Protein 9HGK (pdb70)

Structure (mmCIF, N/CA/C/O backbone):
data_9HGK
#
_entry.id   9HGK
#
_cell.length_a   74.960
_cell.length_b   74.960
_cell.length_c   183.990
_cell.angle_alpha   90.00
_cell.angle_beta   90.00
_cell.angle_gamma   120.00
#
_symmetry.space_group_name_H-M   'P 31 2 1'
#
loop_
_entity.id
_entity.type
_entity.pdbx_description
1 polymer '2-methylisocitrate lyase'
2 non-polymer '4-(2-HYDROXYETHYL)-1-PIPERAZINE ETHANESULFONIC ACID'
3 non-polymer 1,2-ETHANEDIOL
4 non-polymer DI(HYDROXYETHYL)ETHER
5 non-polymer 'CHLORIDE ION'
6 water water
#
loop_
_atom_site.group_PDB
_atom_site.id
_atom_site.type_symbol
_atom_site.label_atom_id
_atom_site.label_alt_id
_atom_site.label_comp_id
_atom_site.label_asym_id
_atom_site.label_entity_id
_atom_site.label_seq_id
_atom_site.pdbx_PDB_ins_code
_atom_site.Cartn_x
_atom_site.Cartn_y
_atom_site.Cartn_z
_atom_site.occupancy
_atom_site.B_iso_or_equiv
_atom_site.auth_seq_id
_atom_site.auth_comp_id
_atom_site.auth_asym_id
_atom_site.auth_atom_id
_atom_site.pdbx_PDB_model_num
ATOM 1 N N . SER A 1 9 ? 33.763 -18.689 -25.353 1.00 83.35 -13 SER A N 1
ATOM 2 C CA . SER A 1 9 ? 34.524 -17.418 -25.603 1.00 77.93 -13 SER A CA 1
ATOM 3 C C . SER A 1 9 ? 35.160 -17.465 -26.996 1.00 93.92 -13 SER A C 1
ATOM 4 O O . SER A 1 9 ? 35.002 -18.452 -27.723 1.00 67.39 -13 SER A O 1
ATOM 7 N N . GLY A 1 10 ? 35.880 -16.394 -27.360 1.00 59.03 -12 GLY A N 1
ATOM 8 C CA . GLY A 1 10 ? 36.394 -16.262 -28.712 1.00 60.09 -12 GLY A CA 1
ATOM 9 C C . GLY A 1 10 ? 37.908 -16.099 -28.759 1.00 68.45 -12 GLY A C 1
ATOM 10 O O . GLY A 1 10 ? 38.494 -15.414 -27.920 1.00 73.10 -12 GLY A O 1
ATOM 11 N N . VAL A 1 11 ? 38.515 -16.738 -29.766 1.00 73.93 -11 VAL A N 1
ATOM 12 C CA . VAL A 1 11 ? 39.945 -16.671 -30.039 1.00 69.00 -11 VAL A CA 1
ATOM 13 C C . VAL A 1 11 ? 40.119 -16.160 -31.471 1.00 58.11 -11 VAL A C 1
ATOM 14 O O . VAL A 1 11 ? 39.291 -16.465 -32.333 1.00 67.11 -11 VAL A O 1
ATOM 18 N N . ASP A 1 12 ? 41.192 -15.396 -31.727 1.00 58.52 -10 ASP A N 1
ATOM 19 C CA . ASP A 1 12 ? 41.500 -14.969 -33.087 1.00 49.26 -10 ASP A CA 1
ATOM 20 C C . ASP A 1 12 ? 42.132 -16.115 -33.879 1.00 61.83 -10 ASP A C 1
ATOM 21 O O . ASP A 1 12 ? 43.044 -16.785 -33.397 1.00 59.86 -10 ASP A O 1
ATOM 26 N N . LEU A 1 13 ? 41.585 -16.367 -35.077 1.00 53.21 -9 LEU A N 1
ATOM 27 C CA . LEU A 1 13 ? 42.288 -17.095 -36.120 1.00 53.63 -9 LEU A CA 1
ATOM 28 C C . LEU A 1 13 ? 42.768 -16.044 -37.107 1.00 60.80 -9 LEU A C 1
ATOM 29 O O . LEU A 1 13 ? 41.987 -15.580 -37.945 1.00 48.42 -9 LEU A O 1
ATOM 34 N N . GLY A 1 14 ? 44.039 -15.652 -36.966 1.00 53.14 -8 GLY A N 1
ATOM 35 C CA . GLY A 1 14 ? 44.517 -14.471 -37.664 1.00 48.39 -8 GLY A CA 1
ATOM 36 C C . GLY A 1 14 ? 43.872 -13.222 -37.075 1.00 57.47 -8 GLY A C 1
ATOM 37 O O . GLY A 1 14 ? 44.038 -12.944 -35.890 1.00 62.08 -8 GLY A O 1
ATOM 38 N N . THR A 1 15 ? 43.125 -12.492 -37.913 1.00 72.05 -7 THR A N 1
ATOM 39 C CA . THR A 1 15 ? 42.409 -11.304 -37.471 1.00 68.20 -7 THR A CA 1
ATOM 40 C C . THR A 1 15 ? 40.964 -11.646 -37.092 1.00 66.80 -7 THR A C 1
ATOM 41 O O . THR A 1 15 ? 40.248 -10.794 -36.578 1.00 56.00 -7 THR A O 1
ATOM 45 N N . GLU A 1 16 ? 40.520 -12.885 -37.339 1.00 61.52 -6 GLU A N 1
ATOM 46 C CA . GLU A 1 16 ? 39.098 -13.176 -37.221 1.00 44.79 -6 GLU A CA 1
ATOM 47 C C . GLU A 1 16 ? 38.813 -13.776 -35.853 1.00 41.32 -6 GLU A C 1
ATOM 48 O O . GLU A 1 16 ? 39.359 -14.828 -35.557 1.00 44.42 -6 GLU A O 1
ATOM 54 N N . ASN A 1 17 ? 37.952 -13.115 -35.054 1.00 38.08 -5 ASN A N 1
ATOM 55 C CA . ASN A 1 17 ? 37.510 -13.640 -33.768 1.00 41.21 -5 ASN A CA 1
ATOM 56 C C . ASN A 1 17 ? 36.458 -14.728 -33.995 1.00 38.46 -5 ASN A C 1
ATOM 57 O O . ASN A 1 17 ? 35.360 -14.450 -34.490 1.00 40.63 -5 ASN A O 1
ATOM 62 N N . LEU A 1 18 ? 36.794 -15.975 -33.653 1.00 48.26 -4 LEU A N 1
ATOM 63 C CA . LEU A 1 18 ? 35.863 -17.089 -33.809 1.00 43.27 -4 LEU A CA 1
ATOM 64 C C . LEU A 1 18 ? 35.604 -17.740 -32.457 1.00 40.57 -4 LEU A C 1
ATOM 65 O O . LEU A 1 18 ? 36.395 -17.603 -31.518 1.00 37.37 -4 LEU A O 1
ATOM 70 N N . TYR A 1 19 ? 34.514 -18.514 -32.394 1.00 38.45 -3 TYR A N 1
ATOM 71 C CA . TYR A 1 19 ? 34.268 -19.356 -31.234 1.00 41.68 -3 TYR A CA 1
ATOM 72 C C . TYR A 1 19 ? 35.415 -20.340 -31.043 1.00 44.12 -3 TYR A C 1
ATOM 73 O O . TYR A 1 19 ? 35.877 -20.960 -32.006 1.00 45.46 -3 TYR A O 1
ATOM 82 N N . PHE A 1 20 ? 35.826 -20.482 -29.777 1.00 45.77 -2 PHE A N 1
ATOM 83 C CA . PHE A 1 20 ? 36.736 -21.533 -29.352 1.00 62.18 -2 PHE A CA 1
ATOM 84 C C . PHE A 1 20 ? 36.415 -21.883 -27.901 1.00 63.50 -2 PHE A C 1
ATOM 85 O O . PHE A 1 20 ? 36.375 -20.991 -27.058 1.00 51.15 -2 PHE A O 1
ATOM 93 N N . GLN A 1 21 ? 36.180 -23.173 -27.614 1.00 58.31 -1 GLN A N 1
ATOM 94 C CA . GLN A 1 21 ? 35.936 -23.606 -26.242 1.00 75.58 -1 GLN A CA 1
ATOM 95 C C . GLN A 1 21 ? 37.251 -24.067 -25.611 1.00 57.40 -1 GLN A C 1
ATOM 96 O O . GLN A 1 21 ? 37.942 -24.927 -26.164 1.00 57.10 -1 GLN A O 1
ATOM 102 N N . SER A 1 22 ? 37.619 -23.472 -24.475 1.00 81.89 0 SER A N 1
ATOM 103 C CA . SER A 1 22 ? 38.756 -24.008 -23.746 1.00 84.42 0 SER A CA 1
ATOM 104 C C . SER A 1 22 ? 38.433 -25.440 -23.317 1.00 58.62 0 SER A C 1
ATOM 105 O O . SER A 1 22 ? 37.310 -25.753 -22.922 1.00 65.59 0 SER A O 1
ATOM 108 N N . MET A 1 23 ? 39.420 -26.328 -23.459 1.00 74.27 1 MET A N 1
ATOM 109 C CA . MET A 1 23 ? 39.193 -27.724 -23.140 1.00 70.59 1 MET A CA 1
ATOM 110 C C . MET A 1 23 ? 39.887 -28.112 -21.837 1.00 57.47 1 MET A C 1
ATOM 111 O O . MET A 1 23 ? 41.002 -27.692 -21.521 1.00 51.97 1 MET A O 1
ATOM 116 N N . SER A 1 24 ? 39.161 -28.929 -21.087 1.00 53.47 2 SER A N 1
ATOM 117 C CA . SER A 1 24 ? 39.636 -29.561 -19.873 1.00 53.85 2 SER A CA 1
ATOM 118 C C . SER A 1 24 ? 40.587 -30.700 -20.241 1.00 60.54 2 SER A C 1
ATOM 119 O O . SER A 1 24 ? 40.491 -31.262 -21.338 1.00 51.02 2 SER A O 1
ATOM 122 N N . PRO A 1 25 ? 41.517 -31.105 -19.342 1.00 53.28 3 PRO A N 1
ATOM 123 C CA . PRO A 1 25 ? 42.436 -32.195 -19.661 1.00 46.50 3 PRO A CA 1
ATOM 124 C C . PRO A 1 25 ? 41.704 -33.358 -20.327 1.00 39.39 3 PRO A C 1
ATOM 125 O O . PRO A 1 25 ? 42.128 -33.852 -21.363 1.00 43.93 3 PRO A O 1
ATOM 129 N N . GLY A 1 26 ? 40.598 -33.795 -19.732 1.00 37.50 4 GLY A N 1
ATOM 130 C CA . GLY A 1 26 ? 39.887 -34.982 -20.173 1.00 41.01 4 GLY A CA 1
ATOM 131 C C . GLY A 1 26 ? 39.294 -34.795 -21.573 1.00 54.59 4 GLY A C 1
ATOM 132 O O . GLY A 1 26 ? 39.170 -35.752 -22.338 1.00 44.35 4 GLY A O 1
ATOM 133 N N . LYS A 1 27 ? 38.930 -33.549 -21.885 1.00 57.43 5 LYS A N 1
ATOM 134 C CA . LYS A 1 27 ? 38.451 -33.190 -23.209 1.00 64.06 5 LYS A CA 1
ATOM 135 C C . LYS A 1 27 ? 39.607 -33.254 -24.205 1.00 55.99 5 LYS A C 1
ATOM 136 O O . LYS A 1 27 ? 39.478 -33.882 -25.256 1.00 64.01 5 LYS A O 1
ATOM 142 N N . LEU A 1 28 ? 40.736 -32.626 -23.854 1.00 52.74 6 LEU A N 1
ATOM 143 C CA . LEU A 1 28 ? 41.934 -32.654 -24.685 1.00 49.39 6 LEU A CA 1
ATOM 144 C C . LEU A 1 28 ? 42.321 -34.090 -25.023 1.00 57.76 6 LEU A C 1
ATOM 145 O O . LEU A 1 28 ? 42.700 -34.365 -26.158 1.00 66.81 6 LEU A O 1
ATOM 150 N N . PHE A 1 29 ? 42.179 -35.015 -24.063 1.00 48.59 7 PHE A N 1
ATOM 151 C CA . PHE A 1 29 ? 42.453 -36.423 -24.308 1.00 43.25 7 PHE A CA 1
ATOM 152 C C . PHE A 1 29 ? 41.433 -37.018 -25.287 1.00 64.97 7 PHE A C 1
ATOM 153 O O . PHE A 1 29 ? 41.799 -37.757 -26.198 1.00 50.05 7 PHE A O 1
ATOM 161 N N . ARG A 1 30 ? 40.143 -36.727 -25.083 1.00 49.61 8 ARG A N 1
ATOM 162 C CA . ARG A 1 30 ? 39.087 -37.222 -25.960 1.00 57.62 8 ARG A CA 1
ATOM 163 C C . ARG A 1 30 ? 39.297 -36.708 -27.390 1.00 55.33 8 ARG A C 1
ATOM 164 O O . ARG A 1 30 ? 39.077 -37.434 -28.352 1.00 59.43 8 ARG A O 1
ATOM 172 N N . GLN A 1 31 ? 39.737 -35.455 -27.496 1.00 58.07 9 GLN A N 1
ATOM 173 C CA A GLN A 1 31 ? 39.940 -34.777 -28.765 0.50 56.54 9 GLN A CA 1
ATOM 174 C CA B GLN A 1 31 ? 39.931 -34.787 -28.771 0.50 56.57 9 GLN A CA 1
ATOM 175 C C . GLN A 1 31 ? 41.168 -35.361 -29.459 1.00 74.34 9 GLN A C 1
ATOM 176 O O . GLN A 1 31 ? 41.172 -35.575 -30.669 1.00 70.94 9 GLN A O 1
ATOM 187 N N . ALA A 1 32 ? 42.224 -35.607 -28.680 1.00 69.29 10 ALA A N 1
ATOM 188 C CA . ALA A 1 32 ? 43.437 -36.188 -29.228 1.00 59.48 10 ALA A CA 1
ATOM 189 C C . ALA A 1 32 ? 43.099 -37.553 -29.805 1.00 46.02 10 ALA A C 1
ATOM 190 O O . ALA A 1 32 ? 43.546 -37.881 -30.896 1.00 54.70 10 ALA A O 1
ATOM 192 N N . VAL A 1 33 ? 42.296 -38.327 -29.067 1.00 44.38 11 VAL A N 1
ATOM 193 C CA . VAL A 1 33 ? 41.921 -39.664 -29.472 1.00 42.38 11 VAL A CA 1
ATOM 194 C C . VAL A 1 33 ? 41.155 -39.552 -30.795 1.00 67.69 11 VAL A C 1
ATOM 195 O O . VAL A 1 33 ? 41.182 -40.474 -31.601 1.00 72.83 11 VAL A O 1
ATOM 199 N N . ALA A 1 34 ? 40.496 -38.407 -31.029 1.00 52.84 12 ALA A N 1
ATOM 200 C CA . ALA A 1 34 ? 39.619 -38.262 -32.186 1.00 66.22 12 ALA A CA 1
ATOM 201 C C . ALA A 1 34 ? 40.399 -37.849 -33.433 1.00 60.67 12 ALA A C 1
ATOM 202 O O . ALA A 1 34 ? 40.231 -38.438 -34.493 1.00 61.21 12 ALA A O 1
ATOM 204 N N . ASN A 1 35 ? 41.263 -36.848 -33.282 1.00 52.34 13 ASN A N 1
ATOM 205 C CA . ASN A 1 35 ? 41.950 -36.208 -34.391 1.00 62.26 13 ASN A CA 1
ATOM 206 C C . ASN A 1 35 ? 43.219 -36.958 -34.790 1.00 78.88 13 ASN A C 1
ATOM 207 O O . ASN A 1 35 ? 43.803 -36.655 -35.833 1.00 60.06 13 ASN A O 1
ATOM 212 N N . GLU A 1 36 ? 43.638 -37.916 -33.951 1.00 56.63 14 GLU A N 1
ATOM 213 C CA . GLU A 1 36 ? 44.818 -38.715 -34.241 1.00 62.84 14 GLU A CA 1
ATOM 214 C C . GLU A 1 36 ? 44.356 -40.071 -34.751 1.00 57.12 14 GLU A C 1
ATOM 215 O O . GLU A 1 36 ? 43.289 -40.544 -34.367 1.00 62.90 14 GLU A O 1
ATOM 221 N N . HIS A 1 37 ? 45.173 -40.687 -35.615 1.00 48.29 15 HIS A N 1
ATOM 222 C CA . HIS A 1 37 ? 44.765 -41.939 -36.224 1.00 59.26 15 HIS A CA 1
ATOM 223 C C . HIS A 1 37 ? 45.969 -42.871 -36.353 1.00 59.35 15 HIS A C 1
ATOM 224 O O . HIS A 1 37 ? 46.679 -42.822 -37.356 1.00 59.48 15 HIS A O 1
ATOM 231 N N . PRO A 1 38 ? 46.290 -43.708 -35.334 1.00 50.02 16 PRO A N 1
ATOM 232 C CA . PRO A 1 38 ? 45.612 -43.698 -34.034 1.00 45.14 16 PRO A CA 1
ATOM 233 C C . PRO A 1 38 ? 46.383 -42.749 -33.117 1.00 47.44 16 PRO A C 1
ATOM 234 O O . PRO A 1 38 ? 47.371 -42.143 -33.533 1.00 44.87 16 PRO A O 1
ATOM 238 N N . LEU A 1 39 ? 45.904 -42.571 -31.879 1.00 45.21 17 LEU A N 1
ATOM 239 C CA . LEU A 1 39 ? 46.662 -41.763 -30.937 1.00 40.66 17 LEU A CA 1
ATOM 240 C C . LEU A 1 39 ? 47.783 -42.633 -30.375 1.00 37.32 17 LEU A C 1
ATOM 241 O O . LEU A 1 39 ? 47.525 -43.693 -29.793 1.00 39.24 17 LEU A O 1
ATOM 246 N N . GLN A 1 40 ? 49.024 -42.181 -30.570 1.00 38.61 18 GLN A N 1
ATOM 247 C CA . GLN A 1 40 ? 50.155 -42.785 -29.886 1.00 36.81 18 GLN A CA 1
ATOM 248 C C . GLN A 1 40 ? 50.335 -42.105 -28.512 1.00 32.71 18 GLN A C 1
ATOM 249 O O . GLN A 1 40 ? 50.445 -40.889 -28.436 1.00 34.85 18 GLN A O 1
ATOM 255 N N . ILE A 1 41 ? 50.402 -42.926 -27.462 1.00 38.51 19 ILE A N 1
ATOM 256 C CA . ILE A 1 41 ? 50.644 -42.466 -26.095 1.00 34.28 19 ILE A CA 1
ATOM 257 C C . ILE A 1 41 ? 51.969 -43.037 -25.586 1.00 32.03 19 ILE A C 1
ATOM 258 O O . ILE A 1 41 ? 52.111 -44.252 -25.459 1.00 35.38 19 ILE A O 1
ATOM 263 N N . VAL A 1 42 ? 52.912 -42.164 -25.237 1.00 30.79 20 VAL A N 1
ATOM 264 C CA . VAL A 1 42 ? 54.212 -42.623 -24.761 1.00 36.11 20 VAL A CA 1
ATOM 265 C C . VAL A 1 42 ? 54.337 -42.476 -23.244 1.00 35.83 20 VAL A C 1
ATOM 266 O O . 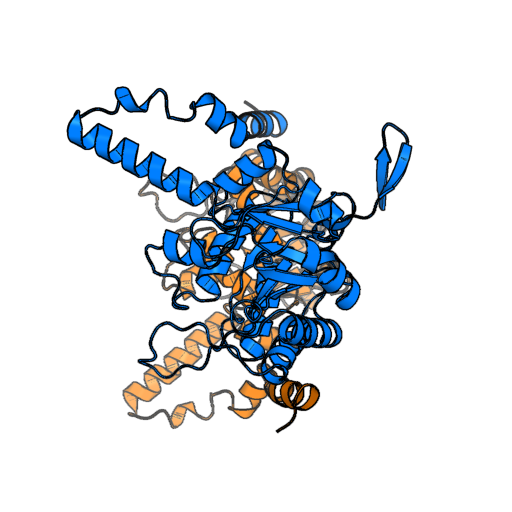VAL A 1 42 ? 53.961 -41.454 -22.662 1.00 33.92 20 VAL A O 1
ATOM 270 N N . GLY A 1 43 ? 54.869 -43.525 -22.627 1.00 30.85 21 GLY A N 1
ATOM 271 C CA . GLY A 1 43 ? 55.277 -43.494 -21.222 1.00 26.34 21 GLY A CA 1
ATOM 272 C C . GLY A 1 43 ? 56.396 -42.496 -21.014 1.00 34.44 21 GLY A C 1
ATOM 273 O O . GLY A 1 43 ? 57.297 -42.381 -21.845 1.00 30.67 21 GLY A O 1
ATOM 274 N N . ALA A 1 44 ? 56.285 -41.740 -19.913 1.00 30.34 22 ALA A N 1
ATOM 275 C CA . ALA A 1 44 ? 57.348 -40.882 -19.426 1.00 29.48 22 ALA A CA 1
ATOM 276 C C . ALA A 1 44 ? 57.400 -41.060 -17.913 1.00 31.21 22 ALA A C 1
ATOM 277 O O . ALA A 1 44 ? 56.365 -41.004 -17.244 1.00 33.91 22 ALA A O 1
ATOM 279 N N . ILE A 1 45 ? 58.590 -41.303 -17.383 1.00 32.27 23 ILE A N 1
ATOM 280 C CA . ILE A 1 45 ? 58.682 -41.627 -15.962 1.00 31.30 23 ILE A CA 1
ATOM 281 C C . ILE A 1 45 ? 58.802 -40.351 -15.137 1.00 32.18 23 ILE A C 1
ATOM 282 O O . ILE A 1 45 ? 58.691 -40.406 -13.911 1.00 32.77 23 ILE A O 1
ATOM 287 N N . ASN A 1 46 ? 58.992 -39.200 -15.787 1.00 28.92 24 ASN A N 1
ATOM 288 C CA . ASN A 1 46 ? 59.238 -37.956 -15.076 1.00 32.58 24 ASN A CA 1
ATOM 289 C C . ASN A 1 46 ? 58.947 -36.769 -16.000 1.00 33.41 24 ASN A C 1
ATOM 290 O O . ASN A 1 46 ? 58.647 -36.939 -17.190 1.00 34.35 24 ASN A O 1
ATOM 295 N N . ALA A 1 47 ? 58.980 -35.561 -15.431 1.00 33.13 25 ALA A N 1
ATOM 296 C CA . ALA A 1 47 ? 58.575 -34.366 -16.158 1.00 34.25 25 ALA A CA 1
ATOM 297 C C . ALA A 1 47 ? 59.502 -34.075 -17.339 1.00 34.46 25 ALA A C 1
ATOM 298 O O . ALA A 1 47 ? 59.042 -33.622 -18.392 1.00 33.21 25 ALA A O 1
ATOM 300 N N . TYR A 1 48 ? 60.803 -34.287 -17.142 1.00 32.59 26 TYR A N 1
ATOM 301 C CA . TYR A 1 48 ? 61.733 -34.040 -18.237 1.00 35.52 26 TYR A CA 1
ATOM 302 C C . TYR A 1 48 ? 61.404 -34.927 -19.436 1.00 41.35 26 TYR A C 1
ATOM 303 O O . TYR A 1 48 ? 61.378 -34.429 -20.564 1.00 37.66 26 TYR A O 1
ATOM 312 N N . CYS A 1 49 ? 61.172 -36.226 -19.188 1.00 31.26 27 CYS A N 1
ATOM 313 C CA . CYS A 1 49 ? 60.769 -37.139 -20.249 1.00 37.30 27 CYS A CA 1
ATOM 314 C C . CYS A 1 49 ? 59.497 -36.656 -20.930 1.00 36.64 27 CYS A C 1
ATOM 315 O O . CYS A 1 49 ? 59.354 -36.826 -22.147 1.00 36.47 27 CYS A O 1
ATOM 318 N N . ALA A 1 50 ? 58.552 -36.102 -20.140 1.00 29.46 28 ALA A N 1
ATOM 319 C CA . ALA A 1 50 ? 57.293 -35.663 -20.720 1.00 30.30 28 ALA A CA 1
ATOM 320 C C . ALA A 1 50 ? 57.569 -34.517 -21.703 1.00 35.21 28 ALA A C 1
ATOM 321 O O . ALA A 1 50 ? 56.949 -34.458 -22.765 1.00 36.46 28 ALA A O 1
ATOM 323 N N . LEU A 1 51 ? 58.537 -33.654 -21.371 1.00 36.32 29 LEU A N 1
ATOM 324 C CA . LEU A 1 51 ? 58.902 -32.524 -22.214 1.00 36.81 29 LEU A CA 1
ATOM 325 C C . LEU A 1 51 ? 59.597 -33.009 -23.494 1.00 41.85 29 LEU A C 1
ATOM 326 O O . LEU A 1 51 ? 59.381 -32.430 -24.556 1.00 43.76 29 LEU A O 1
ATOM 331 N N . LEU A 1 52 ? 60.413 -34.065 -23.397 1.00 41.05 30 LEU A N 1
ATOM 332 C CA . LEU A 1 52 ? 61.039 -34.651 -24.580 1.00 38.48 30 LEU A CA 1
ATOM 333 C C . LEU A 1 52 ? 59.957 -35.177 -25.521 1.00 43.02 30 LEU A C 1
ATOM 334 O O . LEU A 1 52 ? 60.006 -34.936 -26.729 1.00 45.24 30 LEU A O 1
ATOM 339 N N . ALA A 1 53 ? 58.971 -35.888 -24.951 1.00 34.72 31 ALA A N 1
ATOM 340 C CA . ALA A 1 53 ? 57.879 -36.462 -25.716 1.00 35.53 31 ALA A CA 1
ATOM 341 C C . ALA A 1 53 ? 57.103 -35.353 -26.414 1.00 47.12 31 ALA A C 1
ATOM 342 O O . ALA A 1 53 ? 56.771 -35.466 -27.594 1.00 44.70 31 ALA A O 1
ATOM 344 N N . GLU A 1 54 ? 56.828 -34.280 -25.663 1.00 45.01 32 GLU A N 1
ATOM 345 C CA . GLU A 1 54 ? 56.167 -33.111 -26.214 1.00 35.38 32 GLU A CA 1
ATOM 346 C C . GLU A 1 54 ? 56.991 -32.554 -27.384 1.00 36.91 32 GLU A C 1
ATOM 347 O O . GLU A 1 54 ? 56.434 -32.196 -28.420 1.00 40.22 32 GLU A O 1
ATOM 353 N N . ASN A 1 55 ? 58.309 -32.486 -27.204 1.00 46.19 33 ASN A N 1
ATOM 354 C CA . ASN A 1 55 ? 59.185 -31.868 -28.186 1.00 51.32 33 ASN A CA 1
ATOM 355 C C . ASN A 1 55 ? 59.177 -32.653 -29.497 1.00 52.52 33 ASN A C 1
ATOM 356 O O . ASN A 1 55 ? 59.283 -32.063 -30.566 1.00 53.38 33 ASN A O 1
ATOM 361 N N . VAL A 1 56 ? 59.015 -33.976 -29.399 1.00 47.36 34 VAL A N 1
ATOM 362 C CA . VAL A 1 56 ? 58.949 -34.875 -30.542 1.00 41.54 34 VAL A CA 1
ATOM 363 C C . VAL A 1 56 ? 57.563 -34.797 -31.188 1.00 46.67 34 VAL A C 1
ATOM 364 O O . VAL A 1 56 ? 57.379 -35.191 -32.337 1.00 44.77 34 VAL A O 1
ATOM 368 N N . GLY A 1 57 ? 56.569 -34.281 -30.458 1.00 43.02 35 GLY A N 1
ATOM 369 C CA . GLY A 1 57 ? 55.272 -33.991 -31.042 1.00 35.54 35 GLY A CA 1
ATOM 370 C C . GLY A 1 57 ? 54.211 -35.032 -30.709 1.00 44.10 35 GLY A C 1
ATOM 371 O O . GLY A 1 57 ? 53.186 -35.111 -31.382 1.00 39.55 35 GLY A O 1
ATOM 372 N N . PHE A 1 58 ? 54.425 -35.812 -29.641 1.00 35.14 36 PHE A N 1
ATOM 373 C CA . PHE A 1 58 ? 53.359 -36.681 -29.170 1.00 39.04 36 PHE A CA 1
ATOM 374 C C . PHE A 1 58 ? 52.217 -35.824 -28.643 1.00 33.44 36 PHE A C 1
ATOM 375 O O . PHE A 1 58 ? 52.440 -34.694 -28.197 1.00 36.97 36 PHE A O 1
ATOM 383 N N . LYS A 1 59 ? 51.011 -36.383 -28.752 1.00 36.99 37 LYS A N 1
ATOM 384 C CA . LYS A 1 59 ? 49.787 -35.676 -28.435 1.00 52.96 37 LYS A CA 1
ATOM 385 C C . LYS A 1 59 ? 49.271 -36.092 -27.060 1.00 45.90 37 LYS A C 1
ATOM 386 O O . LYS A 1 59 ? 48.439 -35.371 -26.511 1.00 40.79 37 LYS A O 1
ATOM 392 N N . ALA A 1 60 ? 49.735 -37.255 -26.548 1.00 35.01 38 ALA A N 1
ATOM 393 C CA . ALA A 1 60 ? 49.403 -37.709 -25.198 1.00 32.91 38 ALA A CA 1
ATOM 394 C C . ALA A 1 60 ? 50.593 -38.413 -24.560 1.00 48.26 38 ALA A C 1
ATOM 395 O O . ALA A 1 60 ? 51.442 -38.967 -25.259 1.00 36.07 38 ALA A O 1
ATOM 397 N N . ILE A 1 61 ? 50.613 -38.417 -23.219 1.00 36.72 39 ILE A N 1
ATOM 398 C CA . ILE A 1 61 ? 51.676 -39.068 -22.481 1.00 36.64 39 ILE A CA 1
ATOM 399 C C . ILE A 1 61 ? 51.078 -39.985 -21.414 1.00 32.70 39 ILE A C 1
ATOM 400 O O . ILE A 1 61 ? 49.882 -39.967 -21.158 1.00 34.10 39 ILE A O 1
ATOM 405 N N . TYR A 1 62 ? 51.945 -40.796 -20.795 1.00 30.82 40 TYR A N 1
ATOM 406 C CA . TYR A 1 62 ? 51.479 -41.854 -19.929 1.00 30.04 40 TYR A CA 1
ATOM 407 C C . TYR A 1 62 ? 52.393 -41.996 -18.712 1.00 30.32 40 TYR A C 1
ATOM 408 O O . TYR A 1 62 ? 53.612 -41.942 -18.846 1.00 29.32 40 TYR A O 1
ATOM 417 N N . LEU A 1 63 ? 51.760 -42.237 -17.554 1.00 28.49 41 LEU A N 1
ATOM 418 C CA . LEU A 1 63 ? 52.471 -42.562 -16.321 1.00 31.59 41 LEU A CA 1
ATOM 419 C C . LEU A 1 63 ? 52.203 -44.018 -15.936 1.00 29.26 41 LEU A C 1
ATOM 420 O O . LEU A 1 63 ? 51.101 -44.373 -15.503 1.00 29.40 41 LEU A O 1
ATOM 425 N N . SER A 1 64 ? 53.208 -44.879 -16.158 1.00 30.73 42 SER A N 1
ATOM 426 C CA . SER A 1 64 ? 53.105 -46.313 -15.945 1.00 28.09 42 SER A CA 1
ATOM 427 C C . SER A 1 64 ? 53.200 -46.659 -14.462 1.00 28.60 42 SER A C 1
ATOM 428 O O . SER A 1 64 ? 54.097 -46.156 -13.791 1.00 30.95 42 SER A O 1
ATOM 431 N N . GLY A 1 65 ? 52.307 -47.550 -13.992 1.00 30.96 43 GLY A N 1
ATOM 432 C CA . GLY A 1 65 ? 52.317 -48.042 -12.612 1.00 28.71 43 GLY A CA 1
ATOM 433 C C . GLY A 1 65 ? 53.602 -48.798 -12.260 1.00 29.99 43 GLY A C 1
ATOM 434 O O . GLY A 1 65 ? 54.188 -48.607 -11.189 1.00 33.04 43 GLY A O 1
ATOM 435 N N . GLY A 1 66 ? 54.030 -49.674 -13.181 1.00 29.87 44 GLY A N 1
ATOM 436 C CA . GLY A 1 66 ? 55.253 -50.438 -12.989 1.00 30.75 44 GLY A CA 1
ATOM 437 C C . GLY A 1 66 ? 56.455 -49.504 -13.032 1.00 33.30 44 GLY A C 1
ATOM 438 O O . GLY A 1 66 ? 57.435 -49.710 -12.303 1.00 32.66 44 GLY A O 1
ATOM 439 N N . GLY A 1 67 ? 56.356 -48.493 -13.903 1.00 30.11 45 GLY A N 1
ATOM 440 C CA . GLY A 1 67 ? 57.361 -47.451 -13.993 1.00 26.28 45 GLY A CA 1
ATOM 441 C C . GLY A 1 67 ? 57.514 -46.702 -12.670 1.00 30.81 45 GLY A C 1
ATOM 442 O O . GLY A 1 67 ? 58.633 -46.417 -12.226 1.00 29.89 45 GLY A O 1
ATOM 443 N N . VAL A 1 68 ? 56.377 -46.367 -12.033 1.00 29.76 46 VAL A N 1
ATOM 444 C CA . VAL A 1 68 ? 56.463 -45.661 -10.753 1.00 29.75 46 VAL A CA 1
ATOM 445 C C . VAL A 1 68 ? 57.192 -46.536 -9.739 1.00 35.03 46 VAL A C 1
ATOM 446 O O . VAL A 1 68 ? 58.105 -46.083 -9.043 1.00 30.70 46 VAL A O 1
ATOM 450 N N . ALA A 1 69 ? 56.786 -47.807 -9.643 1.00 31.24 47 ALA A N 1
ATOM 451 C CA . ALA A 1 69 ? 57.384 -48.714 -8.682 1.00 30.09 47 ALA A CA 1
ATOM 452 C C . ALA A 1 69 ? 58.878 -48.924 -8.977 1.00 27.56 47 ALA A C 1
ATOM 453 O O . ALA A 1 69 ? 59.709 -48.844 -8.068 1.00 29.33 47 ALA A O 1
ATOM 455 N N . ASN A 1 70 ? 59.184 -49.283 -10.223 1.00 30.12 48 ASN A N 1
ATOM 456 C CA . ASN A 1 70 ? 60.552 -49.655 -10.590 1.00 33.59 48 ASN A CA 1
ATOM 457 C C . ASN A 1 70 ? 61.471 -48.451 -10.417 1.00 27.72 48 ASN A C 1
ATOM 458 O O . ASN A 1 70 ? 62.598 -48.597 -9.978 1.00 34.76 48 ASN A O 1
ATOM 463 N N . THR A 1 71 ? 60.989 -47.244 -10.768 1.00 30.74 49 THR A N 1
ATOM 464 C CA . THR A 1 71 ? 61.809 -46.058 -10.580 1.00 29.51 49 THR A CA 1
ATOM 465 C C . THR A 1 71 ? 62.143 -45.820 -9.096 1.00 31.34 49 THR A C 1
ATOM 466 O O . THR A 1 71 ? 63.213 -45.285 -8.773 1.00 31.57 49 THR A O 1
ATOM 470 N N . LEU A 1 72 ? 61.240 -46.218 -8.195 1.00 29.05 50 LEU A N 1
ATOM 471 C CA . LEU A 1 72 ? 61.496 -46.166 -6.755 1.00 27.44 50 LEU A CA 1
ATOM 472 C C . LEU A 1 72 ? 62.397 -47.325 -6.305 1.00 30.65 50 LEU A C 1
ATOM 473 O O . LEU A 1 72 ? 62.713 -47.441 -5.117 1.00 31.21 50 LEU A O 1
ATOM 478 N N . GLY A 1 73 ? 62.811 -48.197 -7.232 1.00 35.70 51 GLY A N 1
ATOM 479 C CA . GLY A 1 73 ? 63.603 -49.350 -6.825 1.00 33.10 51 GLY A CA 1
ATOM 480 C C . GLY A 1 73 ? 62.759 -50.499 -6.260 1.00 37.11 51 GLY A C 1
ATOM 481 O O . GLY A 1 73 ? 63.277 -51.348 -5.536 1.00 37.75 51 GLY A O 1
ATOM 482 N N . LEU A 1 74 ? 61.470 -50.537 -6.618 1.00 29.35 52 LEU A N 1
ATOM 483 C CA . LEU A 1 74 ? 60.520 -51.513 -6.110 1.00 29.28 52 LEU A CA 1
ATOM 484 C C . LEU A 1 74 ? 59.989 -52.355 -7.256 1.00 34.03 52 LEU A C 1
ATOM 485 O O . LEU A 1 74 ? 59.749 -51.845 -8.345 1.00 36.99 52 LEU A O 1
ATOM 490 N N . PRO A 1 75 ? 59.750 -53.670 -7.040 1.00 31.78 53 PRO A N 1
ATOM 491 C CA . PRO A 1 75 ? 59.059 -54.494 -8.029 1.00 35.73 53 PRO A CA 1
ATOM 492 C C . PRO A 1 75 ? 57.591 -54.088 -8.147 1.00 37.56 53 PRO A C 1
ATOM 493 O O . PRO A 1 75 ? 57.013 -53.505 -7.225 1.00 36.89 53 PRO A O 1
ATOM 497 N N . ASP A 1 76 ? 57.001 -54.416 -9.295 1.00 35.36 54 ASP A N 1
ATOM 498 C CA . ASP A 1 76 ? 55.634 -54.046 -9.613 1.00 30.23 54 ASP A CA 1
ATOM 499 C C . ASP A 1 76 ? 54.688 -55.064 -8.978 1.00 41.71 54 ASP A C 1
ATOM 500 O O . ASP A 1 76 ? 54.050 -55.850 -9.686 1.00 41.95 54 ASP A O 1
ATOM 505 N N . LEU A 1 77 ? 54.606 -55.036 -7.645 1.00 37.01 55 LEU A N 1
ATOM 506 C CA . LEU A 1 77 ? 53.873 -56.046 -6.892 1.00 41.24 55 LEU A CA 1
ATOM 507 C C . LEU A 1 77 ? 52.734 -55.431 -6.074 1.00 44.83 55 LEU A C 1
ATOM 508 O O . LEU A 1 77 ? 52.292 -56.041 -5.102 1.00 44.56 55 LEU A O 1
ATOM 513 N N . GLY A 1 78 ? 52.245 -54.252 -6.480 1.00 39.72 56 GLY A N 1
ATOM 514 C CA . GLY A 1 78 ? 51.139 -53.604 -5.784 1.00 36.39 56 GLY A CA 1
ATOM 515 C C . GLY A 1 78 ? 51.555 -53.043 -4.412 1.00 47.40 56 GLY A C 1
ATOM 516 O O . GLY A 1 78 ? 50.731 -52.901 -3.509 1.00 40.65 56 GLY A O 1
ATOM 517 N N . ILE A 1 79 ? 52.843 -52.711 -4.256 1.00 32.64 57 ILE A N 1
ATOM 518 C CA . ILE A 1 79 ? 53.352 -52.133 -3.015 1.00 35.57 57 ILE A CA 1
ATOM 519 C C . ILE A 1 79 ? 53.001 -50.643 -2.982 1.00 36.91 57 ILE A C 1
ATOM 520 O O . ILE A 1 79 ? 52.700 -50.100 -1.930 1.00 37.28 57 ILE A O 1
ATOM 525 N N . THR A 1 80 ? 53.086 -49.976 -4.138 1.00 34.38 58 THR A N 1
ATOM 526 C CA . THR A 1 80 ? 52.926 -48.530 -4.194 1.00 30.80 58 THR A CA 1
ATOM 527 C C . THR A 1 80 ? 51.455 -48.182 -3.990 1.00 33.85 58 THR A C 1
ATOM 528 O O . THR A 1 80 ? 50.593 -49.034 -4.197 1.00 34.84 58 THR A O 1
ATOM 532 N N . ASP A 1 81 ? 51.188 -46.922 -3.611 1.00 31.43 59 ASP A N 1
ATOM 533 C CA . ASP A 1 81 ? 49.820 -46.509 -3.301 1.00 28.50 59 ASP A CA 1
ATOM 534 C C . ASP A 1 81 ? 49.442 -45.265 -4.097 1.00 33.31 59 ASP A C 1
ATOM 535 O O . ASP A 1 81 ? 50.189 -44.817 -4.980 1.00 28.17 59 ASP A O 1
ATOM 540 N N . LEU A 1 82 ? 48.267 -44.692 -3.771 1.00 30.91 60 LEU A N 1
ATOM 541 C CA . LEU A 1 82 ? 47.800 -43.505 -4.473 1.00 27.23 60 LEU A CA 1
ATOM 542 C C . LEU A 1 82 ? 48.863 -42.409 -4.447 1.00 29.04 60 LEU A C 1
ATOM 543 O O . LEU A 1 82 ? 49.071 -41.752 -5.483 1.00 29.39 60 LEU A O 1
ATOM 548 N N . HIS A 1 83 ? 49.486 -42.209 -3.274 1.00 26.20 61 HIS A N 1
ATOM 549 C CA . HIS A 1 83 ? 50.411 -41.099 -3.104 1.00 27.02 61 HIS A CA 1
ATOM 550 C C . HIS A 1 83 ? 51.650 -41.241 -3.990 1.00 29.40 61 HIS A C 1
ATOM 551 O O . HIS A 1 83 ? 52.162 -40.248 -4.514 1.00 29.21 61 HIS A O 1
ATOM 558 N N . ASP A 1 84 ? 52.124 -42.476 -4.174 1.00 27.22 62 ASP A N 1
ATOM 559 C CA . ASP A 1 84 ? 53.317 -42.646 -5.006 1.00 29.25 62 ASP A CA 1
ATOM 560 C C . ASP A 1 84 ? 53.045 -42.176 -6.428 1.00 33.04 62 ASP A C 1
ATOM 561 O O . ASP A 1 84 ? 53.849 -41.448 -7.035 1.00 28.17 62 ASP A O 1
ATOM 566 N N . VAL A 1 85 ? 51.910 -42.620 -6.962 1.00 28.16 63 VAL A N 1
ATOM 567 C CA . VAL A 1 85 ? 51.613 -42.329 -8.347 1.00 29.15 63 VAL A CA 1
ATOM 568 C C . VAL A 1 85 ? 51.153 -40.877 -8.476 1.00 27.86 63 VAL A C 1
ATOM 569 O O . VAL A 1 85 ? 51.488 -40.188 -9.440 1.00 29.37 63 VAL A O 1
ATOM 573 N N . LEU A 1 86 ? 50.403 -40.394 -7.480 1.00 27.67 64 LEU A N 1
ATOM 574 C CA . LEU A 1 86 ? 49.901 -39.024 -7.552 1.00 26.86 64 LEU A CA 1
ATOM 575 C C . LEU A 1 86 ? 51.051 -38.022 -7.598 1.00 27.92 64 LEU A C 1
ATOM 576 O O . LEU A 1 86 ? 50.984 -37.040 -8.331 1.00 31.35 64 LEU A O 1
ATOM 581 N N . GLU A 1 87 ? 52.080 -38.228 -6.753 1.00 28.75 65 GLU A N 1
ATOM 582 C CA . GLU A 1 87 ? 53.215 -37.303 -6.729 1.00 28.70 65 GLU A CA 1
ATOM 583 C C . GLU A 1 87 ? 53.898 -37.252 -8.109 1.00 29.29 65 GLU A C 1
ATOM 584 O O . GLU A 1 87 ? 54.258 -36.172 -8.598 1.00 30.88 65 GLU A O 1
ATOM 590 N N . ASP A 1 88 ? 54.089 -38.409 -8.738 1.00 32.81 66 ASP A N 1
ATOM 591 C CA . ASP A 1 88 ? 54.777 -38.447 -10.015 1.00 33.72 66 ASP A CA 1
ATOM 592 C C . ASP A 1 88 ? 53.884 -37.828 -11.079 1.00 28.64 66 ASP A C 1
ATOM 593 O O . ASP A 1 88 ? 54.389 -37.176 -12.010 1.00 30.13 66 ASP A O 1
ATOM 598 N N . ALA A 1 89 ? 52.561 -38.017 -10.945 1.00 29.09 67 ALA A N 1
ATOM 599 C CA . ALA A 1 89 ? 51.641 -37.403 -11.899 1.00 32.90 67 ALA A CA 1
ATOM 600 C C . ALA A 1 89 ? 51.678 -35.887 -11.757 1.00 35.00 67 ALA A C 1
ATOM 601 O O . ALA A 1 89 ? 51.765 -35.177 -12.767 1.00 33.61 67 ALA A O 1
ATOM 603 N N . ARG A 1 90 ? 51.643 -35.395 -10.505 1.00 31.69 68 ARG A N 1
ATOM 604 C CA . ARG A 1 90 ? 51.653 -33.961 -10.262 1.00 36.13 68 ARG A CA 1
ATOM 605 C C . ARG A 1 90 ? 52.907 -33.335 -10.866 1.00 35.04 68 ARG A C 1
ATOM 606 O O . ARG A 1 90 ? 52.864 -32.223 -11.416 1.00 33.14 68 ARG A O 1
ATOM 614 N N . ARG A 1 91 ? 54.048 -34.030 -10.707 1.00 32.16 69 ARG A N 1
ATOM 615 C CA . ARG A 1 91 ? 55.286 -33.490 -11.238 1.00 30.81 69 ARG A CA 1
ATOM 616 C C . ARG A 1 91 ? 55.185 -33.277 -12.752 1.00 38.01 69 ARG A C 1
ATOM 617 O O . ARG A 1 91 ? 55.629 -32.248 -13.269 1.00 35.40 69 ARG A O 1
ATOM 625 N N . ILE A 1 92 ? 54.580 -34.247 -13.445 1.00 30.87 70 ILE A N 1
ATOM 626 C CA . ILE A 1 92 ? 54.451 -34.183 -14.891 1.00 30.70 70 ILE A CA 1
ATOM 627 C C . ILE A 1 92 ? 53.471 -33.070 -15.271 1.00 38.12 70 ILE A C 1
ATOM 628 O O . ILE A 1 92 ? 53.820 -32.207 -16.080 1.00 33.79 70 ILE A O 1
ATOM 633 N N . THR A 1 93 ? 52.273 -33.050 -14.671 1.00 37.53 71 THR A N 1
ATOM 634 C CA . THR A 1 93 ? 51.277 -32.069 -15.110 1.00 37.09 71 THR A CA 1
ATOM 635 C C . THR A 1 93 ? 51.679 -30.633 -14.776 1.00 39.35 71 THR A C 1
ATOM 636 O O . THR A 1 93 ? 51.165 -29.699 -15.388 1.00 45.54 71 THR A O 1
ATOM 640 N N . ALA A 1 94 ? 52.602 -30.454 -13.826 1.00 33.58 72 ALA A N 1
ATOM 641 C CA . ALA A 1 94 ? 53.135 -29.135 -13.522 1.00 40.36 72 ALA A CA 1
ATOM 642 C C . ALA A 1 94 ? 53.923 -28.583 -14.709 1.00 53.03 72 ALA A C 1
ATOM 643 O O . ALA A 1 94 ? 53.938 -27.371 -14.931 1.00 41.83 72 ALA A O 1
ATOM 645 N N . ALA A 1 95 ? 54.555 -29.488 -15.471 1.00 48.65 73 ALA A N 1
ATOM 646 C CA . ALA A 1 95 ? 55.522 -29.129 -16.499 1.00 47.14 73 ALA A CA 1
ATOM 647 C C . ALA A 1 95 ? 54.868 -29.031 -17.871 1.00 51.62 73 ALA A C 1
ATOM 648 O O . ALA A 1 95 ? 55.431 -28.371 -18.744 1.00 44.77 73 ALA A O 1
ATOM 650 N N . THR A 1 96 ? 53.704 -29.682 -18.050 1.00 46.96 74 THR A N 1
ATOM 651 C CA . THR A 1 96 ? 53.087 -29.798 -19.369 1.00 44.81 74 THR A CA 1
ATOM 652 C C . THR A 1 96 ? 51.572 -29.952 -19.262 1.00 43.87 74 THR A C 1
ATOM 653 O O . THR A 1 96 ? 51.068 -30.635 -18.374 1.00 51.15 74 THR A O 1
ATOM 657 N N . HIS A 1 97 ? 50.858 -29.363 -20.236 1.00 41.04 75 HIS A N 1
ATOM 658 C CA . HIS A 1 97 ? 49.412 -29.476 -20.396 1.00 45.89 75 HIS A CA 1
ATOM 659 C C . HIS A 1 97 ? 49.064 -30.585 -21.387 1.00 34.81 75 HIS A C 1
ATOM 660 O O . HIS A 1 97 ? 47.889 -30.844 -21.653 1.00 45.06 75 HIS A O 1
ATOM 667 N N . LEU A 1 98 ? 50.080 -31.295 -21.883 1.00 40.24 76 LEU A N 1
ATOM 668 C CA . LEU A 1 98 ? 49.811 -32.401 -22.777 1.00 42.47 76 LEU A CA 1
ATOM 669 C C . LEU A 1 98 ? 48.999 -33.443 -22.009 1.00 47.28 76 LEU A C 1
ATOM 670 O O . LEU A 1 98 ? 49.360 -33.797 -20.889 1.00 48.94 76 LEU A O 1
ATOM 675 N N . PRO A 1 99 ? 47.863 -33.944 -22.540 1.00 42.28 77 PRO A N 1
ATOM 676 C CA . PRO A 1 99 ? 46.993 -34.823 -21.765 1.00 38.85 77 PRO A CA 1
ATOM 677 C C . PRO A 1 99 ? 47.702 -36.080 -21.263 1.00 47.94 77 PRO A C 1
ATOM 678 O O . PRO A 1 99 ? 48.395 -36.749 -22.029 1.00 37.67 77 PRO A O 1
ATOM 682 N N . LEU A 1 100 ? 47.563 -36.348 -19.958 1.00 41.35 78 LEU A N 1
ATOM 683 C CA . LEU A 1 100 ? 48.321 -37.412 -19.304 1.00 41.45 78 LEU A CA 1
ATOM 684 C C . LEU A 1 100 ? 47.344 -38.499 -18.877 1.00 35.71 78 LEU A C 1
ATOM 685 O O . LEU A 1 100 ? 46.309 -38.207 -18.263 1.00 40.63 78 LEU A O 1
ATOM 690 N N . LEU A 1 101 ? 47.650 -39.750 -19.251 1.00 33.04 79 LEU A N 1
ATOM 691 C CA . LEU A 1 101 ? 46.918 -40.925 -18.797 1.00 35.95 79 LEU A CA 1
ATOM 692 C C . LEU A 1 101 ? 47.729 -41.569 -17.673 1.00 31.74 79 LEU A C 1
ATOM 693 O O . LEU A 1 101 ? 48.941 -41.756 -17.821 1.00 32.54 79 LEU A O 1
ATOM 698 N N . VAL A 1 102 ? 47.054 -41.966 -16.588 1.00 31.96 80 VAL A N 1
ATOM 699 C CA . VAL A 1 102 ? 47.756 -42.484 -15.417 1.00 30.34 80 VAL A CA 1
ATOM 700 C C . VAL A 1 102 ? 47.195 -43.856 -15.056 1.00 33.39 80 VAL A C 1
ATOM 701 O O . VAL A 1 102 ? 45.976 -44.035 -14.942 1.00 35.43 80 VAL A O 1
ATOM 705 N N . ASP A 1 103 ? 48.122 -44.790 -14.804 1.00 28.91 81 ASP A N 1
ATOM 706 C CA . ASP A 1 103 ? 47.839 -46.127 -14.328 1.00 28.72 81 ASP A CA 1
ATOM 707 C C . ASP A 1 103 ? 47.447 -46.037 -12.853 1.00 31.75 81 ASP A C 1
ATOM 708 O O . ASP A 1 103 ? 48.274 -45.668 -12.044 1.00 30.37 81 ASP A O 1
ATOM 713 N N . ILE A 1 104 ? 46.191 -46.412 -12.483 1.00 29.41 82 ILE A N 1
ATOM 714 C CA . ILE A 1 104 ? 45.857 -46.459 -11.055 1.00 32.43 82 ILE A CA 1
ATOM 715 C C . ILE A 1 104 ? 45.672 -47.882 -10.542 1.00 31.17 82 ILE A C 1
ATOM 716 O O . ILE A 1 104 ? 45.046 -48.073 -9.501 1.00 34.26 82 ILE A O 1
ATOM 721 N N . ASP A 1 105 ? 46.257 -48.863 -11.254 1.00 35.29 83 ASP A N 1
ATOM 722 C CA A ASP A 1 105 ? 46.224 -50.256 -10.829 0.60 36.12 83 ASP A CA 1
ATOM 723 C CA B ASP A 1 105 ? 46.219 -50.268 -10.852 0.40 35.96 83 ASP A CA 1
ATOM 724 C C . ASP A 1 105 ? 44.768 -50.687 -10.628 1.00 37.04 83 ASP A C 1
ATOM 725 O O . ASP A 1 105 ? 43.946 -50.528 -11.528 1.00 37.79 83 ASP A O 1
ATOM 734 N N . THR A 1 106 ? 44.440 -51.188 -9.427 1.00 32.97 84 THR A N 1
ATOM 735 C CA . THR A 1 106 ? 43.067 -51.586 -9.149 1.00 37.46 84 THR A CA 1
ATOM 736 C C . THR A 1 106 ? 42.310 -50.496 -8.389 1.00 36.31 84 THR A C 1
ATOM 737 O O . THR A 1 106 ? 41.153 -50.690 -8.010 1.00 43.88 84 THR A O 1
ATOM 741 N N . GLY A 1 107 ? 42.942 -49.338 -8.201 1.00 35.87 85 GLY A N 1
ATOM 742 C CA . GLY A 1 107 ? 42.258 -48.236 -7.532 1.00 35.80 85 GLY A CA 1
ATOM 743 C C . GLY A 1 107 ? 42.690 -48.053 -6.074 1.00 32.84 85 GLY A C 1
ATOM 744 O O . GLY A 1 107 ? 42.189 -47.143 -5.417 1.00 40.19 85 GLY A O 1
ATOM 745 N N . PHE A 1 108 ? 43.604 -48.925 -5.592 1.00 32.50 86 PHE A N 1
ATOM 746 C CA . PHE A 1 108 ? 44.278 -48.835 -4.297 1.00 29.76 86 PHE A CA 1
ATOM 747 C C . PHE A 1 108 ? 43.405 -49.213 -3.098 1.00 31.34 86 PHE A C 1
ATOM 748 O O . PHE A 1 108 ? 43.868 -49.160 -1.971 1.00 38.38 86 PHE A O 1
ATOM 756 N N . GLY A 1 109 ? 42.170 -49.650 -3.337 1.00 34.59 87 GLY A N 1
ATOM 757 C CA . GLY A 1 109 ? 41.316 -50.141 -2.268 1.00 39.64 87 GLY A CA 1
ATOM 758 C C . GLY A 1 109 ? 39.852 -50.180 -2.711 1.00 43.70 87 GLY A C 1
ATOM 759 O O . GLY A 1 109 ? 39.564 -50.194 -3.910 1.00 43.19 87 GLY A O 1
ATOM 760 N N . GLY A 1 110 ? 38.943 -50.102 -1.729 1.00 42.48 88 GLY A N 1
ATOM 761 C CA . GLY A 1 110 ? 37.517 -50.180 -1.983 1.00 40.95 88 GLY A CA 1
ATOM 762 C C . GLY A 1 110 ? 36.931 -48.898 -2.571 1.00 40.31 88 GLY A C 1
ATOM 763 O O . GLY A 1 110 ? 37.643 -48.036 -3.068 1.00 39.26 88 GLY A O 1
ATOM 764 N N . ALA A 1 111 ? 35.599 -48.776 -2.475 1.00 40.88 89 ALA A N 1
ATOM 765 C CA . ALA A 1 111 ? 34.836 -47.764 -3.199 1.00 40.86 89 ALA A CA 1
ATOM 766 C C . ALA A 1 111 ? 35.332 -46.348 -2.913 1.00 38.67 89 ALA A C 1
ATOM 767 O O . ALA A 1 111 ? 35.430 -45.531 -3.822 1.00 35.25 89 ALA A O 1
ATOM 769 N N . PHE A 1 112 ? 35.638 -46.034 -1.646 1.00 35.92 90 PHE A N 1
ATOM 770 C CA . PHE A 1 112 ? 35.931 -44.639 -1.332 1.00 34.96 90 PHE A CA 1
ATOM 771 C C . PHE A 1 112 ? 37.394 -44.306 -1.623 1.00 30.86 90 PHE A C 1
ATOM 772 O O . PHE A 1 112 ? 37.724 -43.139 -1.869 1.00 36.95 90 PHE A O 1
ATOM 780 N N . THR A 1 113 ? 38.249 -45.333 -1.629 1.00 35.81 91 THR A N 1
ATOM 781 C CA . THR A 1 113 ? 39.626 -45.130 -2.047 1.00 31.90 91 THR A CA 1
ATOM 782 C C . THR A 1 113 ? 39.660 -44.873 -3.550 1.00 30.99 91 THR A C 1
ATOM 783 O O . THR A 1 113 ? 40.329 -43.958 -4.025 1.00 29.99 91 THR A O 1
ATOM 787 N N . ILE A 1 114 ? 38.905 -45.666 -4.310 1.00 33.22 92 ILE A N 1
ATOM 788 C CA . ILE A 1 114 ? 38.779 -45.411 -5.740 1.00 31.76 92 ILE A CA 1
ATOM 789 C C . ILE A 1 114 ? 38.304 -43.982 -5.949 1.00 34.02 92 ILE A C 1
ATOM 790 O O . ILE A 1 114 ? 38.809 -43.253 -6.807 1.00 30.99 92 ILE A O 1
ATOM 795 N N . ALA A 1 115 ? 37.274 -43.585 -5.175 1.00 36.58 93 ALA A N 1
ATOM 796 C CA . ALA A 1 115 ? 36.726 -42.249 -5.372 1.00 33.22 93 ALA A CA 1
ATOM 797 C C . ALA A 1 115 ? 37.796 -41.188 -5.122 1.00 31.64 93 ALA A C 1
ATOM 798 O O . ALA A 1 115 ? 37.877 -40.184 -5.829 1.00 35.45 93 ALA A O 1
ATOM 800 N N . ARG A 1 116 ? 38.577 -41.401 -4.052 1.00 32.57 94 ARG A N 1
ATOM 801 C CA . ARG A 1 116 ? 39.655 -40.485 -3.719 1.00 31.07 94 ARG A CA 1
ATOM 802 C C . ARG A 1 116 ? 40.679 -40.420 -4.857 1.00 27.98 94 ARG A C 1
ATOM 803 O O . ARG A 1 116 ? 41.121 -39.334 -5.236 1.00 29.21 94 ARG A O 1
ATOM 811 N N . ALA A 1 117 ? 41.033 -41.589 -5.408 1.00 29.84 95 ALA A N 1
ATOM 812 C CA . ALA A 1 117 ? 41.984 -41.639 -6.519 1.00 32.85 95 ALA A CA 1
ATOM 813 C C . ALA A 1 117 ? 41.501 -40.804 -7.719 1.00 30.19 95 ALA A C 1
ATOM 814 O O . ALA A 1 117 ? 42.214 -39.973 -8.277 1.00 30.93 95 ALA A O 1
ATOM 816 N N . ILE A 1 118 ? 40.235 -40.989 -8.108 1.00 33.15 96 ILE A N 1
ATOM 817 C CA . ILE A 1 118 ? 39.687 -40.212 -9.205 1.00 31.42 96 ILE A CA 1
ATOM 818 C C . ILE A 1 118 ? 39.760 -38.720 -8.895 1.00 33.07 96 ILE A C 1
ATOM 819 O O . ILE A 1 118 ? 40.222 -37.927 -9.711 1.00 35.16 96 ILE A O 1
ATOM 824 N N . LYS A 1 119 ? 39.266 -38.338 -7.710 1.00 34.25 97 LYS A N 1
ATOM 825 C CA . LYS A 1 119 ? 39.216 -36.928 -7.374 1.00 29.96 97 LYS A CA 1
ATOM 826 C C . LYS A 1 119 ? 40.603 -36.309 -7.332 1.00 30.75 97 LYS A C 1
ATOM 827 O O . LYS A 1 119 ? 40.803 -35.186 -7.812 1.00 30.65 97 LYS A O 1
ATOM 833 N N . GLU A 1 120 ? 41.575 -37.033 -6.741 1.00 34.16 98 GLU A N 1
ATOM 834 C CA . GLU A 1 120 ? 42.897 -36.426 -6.640 1.00 30.12 98 GLU A CA 1
ATOM 835 C C . GLU A 1 120 ? 43.574 -36.332 -8.017 1.00 29.60 98 GLU A C 1
ATOM 836 O O . GLU A 1 120 ? 44.336 -35.393 -8.266 1.00 31.90 98 GLU A O 1
ATOM 842 N N . MET A 1 121 ? 43.341 -37.322 -8.892 1.00 32.64 99 MET A N 1
ATOM 843 C CA . MET A 1 121 ? 43.931 -37.279 -10.228 1.00 34.80 99 MET A CA 1
ATOM 844 C C . MET A 1 121 ? 43.344 -36.094 -11.006 1.00 34.14 99 MET A C 1
ATOM 845 O O . MET A 1 121 ? 44.070 -35.340 -11.669 1.00 35.09 99 MET A O 1
ATOM 850 N N . GLU A 1 122 ? 42.039 -35.855 -10.837 1.00 32.29 100 GLU A N 1
ATOM 851 C CA . GLU A 1 122 ? 41.444 -34.663 -11.450 1.00 33.71 100 GLU A CA 1
ATOM 852 C C . GLU A 1 122 ? 42.101 -33.387 -10.940 1.00 37.51 100 GLU A C 1
ATOM 853 O O . GLU A 1 122 ? 42.421 -32.505 -11.730 1.00 35.68 100 GLU A O 1
ATOM 859 N N . ARG A 1 123 ? 42.314 -33.295 -9.611 1.00 34.22 101 ARG A N 1
ATOM 860 C CA . ARG A 1 123 ? 42.871 -32.085 -9.027 1.00 34.27 101 ARG A CA 1
ATOM 861 C C . ARG A 1 123 ? 44.304 -31.891 -9.525 1.00 37.67 101 ARG A C 1
ATOM 862 O O . ARG A 1 123 ? 44.780 -30.753 -9.622 1.00 40.91 101 ARG A O 1
ATOM 870 N N . ALA A 1 124 ? 44.995 -33.006 -9.837 1.00 37.51 102 ALA A N 1
ATOM 871 C CA . ALA A 1 124 ? 46.368 -32.936 -10.349 1.00 29.85 102 ALA A CA 1
ATOM 872 C C . ALA A 1 124 ? 46.398 -32.621 -11.849 1.00 42.91 102 ALA A C 1
ATOM 873 O O . ALA A 1 124 ? 47.473 -32.667 -12.440 1.00 40.22 102 ALA A O 1
ATOM 875 N N . GLN A 1 125 ? 45.228 -32.401 -12.469 1.00 39.31 103 GLN A N 1
ATOM 876 C CA . GLN A 1 125 ? 45.085 -31.988 -13.868 1.00 38.43 103 GLN A CA 1
ATOM 877 C C . GLN A 1 125 ? 45.420 -33.141 -14.826 1.00 43.02 103 GLN A C 1
ATOM 878 O O . GLN A 1 125 ? 45.898 -32.927 -15.953 1.00 34.91 103 GLN A O 1
ATOM 884 N N . VAL A 1 126 ? 45.144 -34.365 -14.371 1.00 34.83 104 VAL A N 1
ATOM 885 C CA . VAL A 1 126 ? 45.333 -35.576 -15.162 1.00 33.00 104 VAL A CA 1
ATOM 886 C C . VAL A 1 126 ? 44.125 -35.694 -16.081 1.00 40.15 104 VAL A C 1
ATOM 887 O O . VAL A 1 126 ? 43.040 -35.330 -15.657 1.00 37.04 104 VAL A O 1
ATOM 891 N N . ALA A 1 127 ? 44.317 -36.229 -17.302 1.00 38.97 105 ALA A N 1
ATOM 892 C CA . ALA A 1 127 ? 43.246 -36.276 -18.289 1.00 40.80 105 ALA A CA 1
ATOM 893 C C . ALA A 1 127 ? 42.475 -37.587 -18.214 1.00 37.12 105 ALA A C 1
ATOM 894 O O . ALA A 1 127 ? 41.272 -37.632 -18.468 1.00 42.23 105 ALA A O 1
ATOM 896 N N . ALA A 1 128 ? 43.178 -38.675 -17.904 1.00 35.79 106 ALA A N 1
ATOM 897 C CA . ALA A 1 128 ? 42.608 -40.005 -17.921 1.00 34.51 106 ALA A CA 1
ATOM 898 C C . ALA A 1 128 ? 43.334 -40.910 -16.939 1.00 33.67 106 ALA A C 1
ATOM 899 O O . ALA A 1 128 ? 44.526 -40.703 -16.677 1.00 34.02 106 ALA A O 1
ATOM 901 N N . VAL A 1 129 ? 42.608 -41.936 -16.469 1.00 33.02 107 VAL A N 1
ATOM 902 C CA . VAL A 1 129 ? 43.182 -43.021 -15.681 1.00 37.92 107 VAL A CA 1
ATOM 903 C C . VAL A 1 129 ? 42.801 -44.364 -16.282 1.00 46.73 107 VAL A C 1
ATOM 904 O O . VAL A 1 129 ? 41.778 -44.484 -16.960 1.00 41.11 107 VAL A O 1
ATOM 908 N N . HIS A 1 130 ? 43.623 -45.379 -15.990 1.00 38.07 108 HIS A N 1
ATOM 909 C CA . HIS A 1 130 ? 43.193 -46.745 -16.202 1.00 33.73 108 HIS A CA 1
ATOM 910 C C . HIS A 1 130 ? 43.216 -47.558 -14.916 1.00 43.43 108 HIS A C 1
ATOM 911 O O . HIS A 1 130 ? 44.149 -47.487 -14.110 1.00 36.27 108 HIS A O 1
ATOM 918 N N . MET A 1 131 ? 42.194 -48.409 -14.803 1.00 35.65 109 MET A N 1
ATOM 919 C CA . MET A 1 131 ? 41.943 -49.225 -13.635 1.00 32.42 109 MET A CA 1
ATOM 920 C C . MET A 1 131 ? 41.601 -50.622 -14.142 1.00 31.61 109 MET A C 1
ATOM 921 O O . MET A 1 131 ? 40.879 -50.731 -15.153 1.00 38.51 109 MET A O 1
ATOM 926 N N . GLU A 1 132 ? 42.090 -51.663 -13.465 1.00 33.86 110 GLU A N 1
ATOM 927 C CA . GLU A 1 132 ? 42.089 -52.995 -14.061 1.00 39.60 110 GLU A CA 1
ATOM 928 C C . GLU A 1 132 ? 41.369 -54.020 -13.186 1.00 48.43 110 GLU A C 1
ATOM 929 O O . GLU A 1 132 ? 41.084 -53.779 -12.014 1.00 38.77 110 GLU A O 1
ATOM 935 N N . ASP A 1 133 ? 41.132 -55.203 -13.769 1.00 39.10 111 ASP A N 1
ATOM 936 C CA . ASP A 1 133 ? 40.254 -56.221 -13.208 1.00 39.43 111 ASP A CA 1
ATOM 937 C C . ASP A 1 133 ? 41.049 -57.332 -12.525 1.00 39.71 111 ASP A C 1
ATOM 938 O O . ASP A 1 133 ? 40.605 -58.470 -12.434 1.00 48.84 111 ASP A O 1
ATOM 943 N N . GLN A 1 134 ? 42.236 -56.994 -12.027 1.00 40.43 112 GLN A N 1
ATOM 944 C CA . GLN A 1 134 ? 43.024 -57.929 -11.239 1.00 46.06 112 GLN A CA 1
ATOM 945 C C . GLN A 1 134 ? 42.519 -57.963 -9.797 1.00 48.63 112 GLN A C 1
ATOM 946 O O . GLN A 1 134 ? 41.971 -56.977 -9.302 1.00 49.04 112 GLN A O 1
ATOM 952 N N . VAL A 1 135 ? 42.739 -59.100 -9.127 1.00 55.81 113 VAL A N 1
ATOM 953 C CA . VAL A 1 135 ? 42.471 -59.286 -7.707 1.00 52.51 113 VAL A CA 1
ATOM 954 C C . VAL A 1 135 ? 43.423 -58.398 -6.903 1.00 46.26 113 VAL A C 1
ATOM 955 O O . VAL A 1 135 ? 44.593 -58.256 -7.247 1.00 52.19 113 VAL A O 1
ATOM 959 N N . ALA A 1 136 ? 42.898 -57.838 -5.812 1.00 72.38 114 ALA A N 1
ATOM 960 C CA . ALA A 1 136 ? 43.624 -56.937 -4.935 1.00 80.20 114 ALA A CA 1
ATOM 961 C C . ALA A 1 136 ? 43.652 -57.527 -3.528 1.00 94.88 114 ALA A C 1
ATOM 962 O O . ALA A 1 136 ? 44.686 -57.505 -2.859 1.00 102.15 114 ALA A O 1
ATOM 964 N N . GLN A 1 137 ? 42.494 -58.060 -3.110 1.00 114.29 115 GLN A N 1
ATOM 965 C CA . GLN A 1 137 ? 42.239 -58.560 -1.770 1.00 133.29 115 GLN A CA 1
ATOM 966 C C . GLN A 1 137 ? 42.942 -59.906 -1.602 1.00 130.27 115 GLN A C 1
ATOM 967 O O . GLN A 1 137 ? 42.308 -60.968 -1.623 1.00 180.79 115 GLN A O 1
ATOM 973 N N . LYS A 1 138 ? 44.269 -59.839 -1.442 1.00 98.01 116 LYS A N 1
ATOM 974 C CA . LYS A 1 138 ? 45.083 -61.036 -1.339 1.00 99.72 116 LYS A CA 1
ATOM 975 C C . LYS A 1 138 ? 45.527 -61.195 0.113 1.00 103.79 116 LYS A C 1
ATOM 976 O O . LYS A 1 138 ? 45.841 -60.207 0.783 1.00 64.65 116 LYS A O 1
ATOM 982 N N . ARG A 1 139 ? 45.546 -62.451 0.582 1.00 83.67 117 ARG A N 1
ATOM 983 C CA . ARG A 1 139 ? 46.101 -62.768 1.888 1.00 56.58 117 ARG A CA 1
ATOM 984 C C . ARG A 1 139 ? 47.504 -62.174 1.975 1.00 57.40 117 ARG A C 1
ATOM 985 O O . ARG A 1 139 ? 48.137 -61.899 0.955 1.00 56.88 117 ARG A O 1
ATOM 993 N N . CYS A 1 140 ? 47.962 -61.962 3.211 1.00 58.85 118 CYS A N 1
ATOM 994 C CA . CYS A 1 140 ? 49.239 -61.335 3.512 1.00 54.14 118 CYS A CA 1
ATOM 995 C C . CYS A 1 140 ? 50.394 -61.930 2.698 1.00 66.13 118 CYS A C 1
ATOM 996 O O . CYS A 1 140 ? 51.141 -61.188 2.053 1.00 64.72 118 CYS A O 1
ATOM 999 N N . GLY A 1 141 ? 50.526 -63.264 2.709 1.00 75.38 119 GLY A N 1
ATOM 1000 C CA . GLY A 1 141 ? 51.672 -63.920 2.089 1.00 78.25 119 GLY A CA 1
ATOM 1001 C C . GLY A 1 141 ? 51.386 -64.513 0.707 1.00 84.90 119 GLY A C 1
ATOM 1002 O O . GLY A 1 141 ? 52.098 -65.426 0.279 1.00 83.77 119 GLY A O 1
ATOM 1003 N N . HIS A 1 142 ? 50.386 -63.967 -0.005 1.00 84.23 120 HIS A N 1
ATOM 1004 C CA . HIS A 1 142 ? 50.013 -64.439 -1.334 1.00 85.76 120 HIS A CA 1
ATOM 1005 C C . HIS A 1 142 ? 51.147 -64.154 -2.318 1.00 80.39 120 HIS A C 1
ATOM 1006 O O . HIS A 1 142 ? 51.745 -63.078 -2.288 1.00 72.15 120 HIS A O 1
ATOM 1013 N N . ARG A 1 143 ? 51.430 -65.137 -3.183 1.00 81.22 121 ARG A N 1
ATOM 1014 C CA . ARG A 1 143 ? 52.509 -65.041 -4.158 1.00 83.03 121 ARG A CA 1
ATOM 1015 C C . ARG A 1 143 ? 52.067 -64.143 -5.315 1.00 86.18 121 ARG A C 1
ATOM 1016 O O . ARG A 1 143 ? 50.866 -64.001 -5.557 1.00 78.26 121 ARG A O 1
ATOM 1024 N N . PRO A 1 144 ? 53.014 -63.494 -6.044 1.00 94.10 122 PRO A N 1
ATOM 1025 C CA . PRO A 1 144 ? 52.674 -62.677 -7.215 1.00 75.39 122 PRO A CA 1
ATOM 1026 C C . PRO A 1 144 ? 51.842 -63.449 -8.241 1.00 78.78 122 PRO A C 1
ATOM 1027 O O . PRO A 1 144 ? 52.232 -64.541 -8.656 1.00 76.66 122 PRO A O 1
ATOM 1031 N N . GLY A 1 145 ? 50.695 -62.883 -8.644 1.00 91.69 123 GLY A N 1
ATOM 1032 C CA . GLY A 1 145 ? 49.732 -63.623 -9.452 1.00 116.15 123 GLY A CA 1
ATOM 1033 C C . GLY A 1 145 ? 48.988 -62.701 -10.417 1.00 101.49 123 GLY A C 1
ATOM 1034 O O . GLY A 1 145 ? 48.908 -61.491 -10.198 1.00 132.37 123 GLY A O 1
ATOM 1035 N N . LYS A 1 146 ? 48.430 -63.310 -11.475 1.00 100.96 124 LYS A N 1
ATOM 1036 C CA . LYS A 1 146 ? 47.623 -62.620 -12.466 1.00 106.09 124 LYS A CA 1
ATOM 1037 C C . LYS A 1 146 ? 46.207 -63.191 -12.410 1.00 105.66 124 LYS A C 1
ATOM 1038 O O . LYS A 1 146 ? 45.683 -63.689 -13.410 1.00 123.49 124 LYS A O 1
ATOM 1044 N N . GLU A 1 147 ? 45.595 -63.105 -11.219 1.00 77.99 125 GLU A N 1
ATOM 1045 C CA . GLU A 1 147 ? 44.215 -63.526 -11.021 1.00 66.95 125 GLU A CA 1
ATOM 1046 C C . GLU A 1 147 ? 43.281 -62.363 -11.347 1.00 55.76 125 GLU A C 1
ATOM 1047 O O . GLU A 1 147 ? 43.572 -61.212 -11.017 1.00 52.04 125 GLU A O 1
ATOM 1053 N N . LEU A 1 148 ? 42.155 -62.678 -12.000 1.00 56.54 126 LEU A N 1
ATOM 1054 C CA . LEU A 1 148 ? 41.113 -61.702 -12.278 1.00 67.96 126 LEU A CA 1
ATOM 1055 C C . LEU A 1 148 ? 40.047 -61.762 -11.184 1.00 62.10 126 LEU A C 1
ATOM 1056 O O . LEU A 1 148 ? 39.791 -62.821 -10.615 1.00 51.71 126 LEU A O 1
ATOM 1061 N N . VAL A 1 149 ? 39.426 -60.609 -10.907 1.00 56.35 127 VAL A N 1
ATOM 1062 C CA . VAL A 1 149 ? 38.202 -60.575 -10.122 1.00 56.01 127 VAL A CA 1
ATOM 1063 C C . VAL A 1 149 ? 37.056 -60.933 -11.062 1.00 57.21 127 VAL A C 1
ATOM 1064 O O . VAL A 1 149 ? 37.169 -60.760 -12.272 1.00 55.25 127 VAL A O 1
ATOM 1068 N N . ASN A 1 150 ? 35.949 -61.417 -10.488 1.00 52.32 128 ASN A N 1
ATOM 1069 C CA . ASN A 1 150 ? 34.749 -61.684 -11.262 1.00 59.52 128 ASN A CA 1
ATOM 1070 C C . ASN A 1 150 ? 34.271 -60.366 -11.863 1.00 52.52 128 ASN A C 1
ATOM 1071 O O . ASN A 1 150 ? 34.647 -59.303 -11.388 1.00 62.61 128 ASN A O 1
ATOM 1076 N N . THR A 1 151 ? 33.451 -60.446 -12.915 1.00 36.74 129 THR A N 1
ATOM 1077 C CA . THR A 1 151 ? 33.048 -59.303 -13.706 1.00 49.08 129 THR A CA 1
ATOM 1078 C C . THR A 1 151 ? 32.285 -58.316 -12.826 1.00 49.93 129 THR A C 1
ATOM 1079 O O . THR A 1 151 ? 32.322 -57.110 -13.086 1.00 50.03 129 THR A O 1
ATOM 1083 N N . ASN A 1 152 ? 31.567 -58.842 -11.820 1.00 51.66 130 ASN A N 1
ATOM 1084 C CA . ASN A 1 152 ? 30.703 -58.001 -11.001 1.00 57.90 130 ASN A CA 1
ATOM 1085 C C . ASN A 1 152 ? 31.544 -57.100 -10.095 1.00 40.72 130 ASN A C 1
ATOM 1086 O O . ASN A 1 152 ? 31.207 -55.932 -9.910 1.00 49.52 130 ASN A O 1
ATOM 1091 N N . GLU A 1 153 ? 32.600 -57.672 -9.506 1.00 50.41 131 GLU A N 1
ATOM 1092 C CA . GLU A 1 153 ? 33.529 -56.914 -8.673 1.00 45.67 131 GLU A CA 1
ATOM 1093 C C . GLU A 1 153 ? 34.111 -55.726 -9.450 1.00 53.91 131 GLU A C 1
ATOM 1094 O O . GLU A 1 153 ? 34.163 -54.610 -8.932 1.00 50.54 131 GLU A O 1
ATOM 1100 N N . MET A 1 154 ? 34.524 -55.956 -10.707 1.00 50.66 132 MET A N 1
ATOM 1101 C CA . MET A 1 154 ? 35.095 -54.896 -11.529 1.00 41.85 132 MET A CA 1
ATOM 1102 C C . MET A 1 154 ? 34.034 -53.862 -11.904 1.00 37.79 132 MET A C 1
ATOM 1103 O O . MET A 1 154 ? 34.327 -52.675 -12.077 1.00 40.50 132 MET A O 1
ATOM 1108 N N . VAL A 1 155 ? 32.787 -54.329 -12.072 1.00 44.29 133 VAL A N 1
ATOM 1109 C CA . VAL A 1 155 ? 31.688 -53.424 -12.347 1.00 45.60 133 VAL A CA 1
ATOM 1110 C C . VAL A 1 155 ? 31.557 -52.449 -11.163 1.00 32.76 133 VAL A C 1
ATOM 1111 O O . VAL A 1 155 ? 31.400 -51.240 -11.367 1.00 43.15 133 VAL A O 1
ATOM 1115 N N . ASP A 1 156 ? 31.662 -52.990 -9.954 1.00 37.28 134 ASP A N 1
ATOM 1116 C CA . ASP A 1 156 ? 31.528 -52.190 -8.744 1.00 43.77 134 ASP A CA 1
ATOM 1117 C C . ASP A 1 156 ? 32.645 -51.145 -8.689 1.00 47.81 134 ASP A C 1
ATOM 1118 O O . ASP A 1 156 ? 32.383 -49.975 -8.418 1.00 43.47 134 ASP A O 1
ATOM 1123 N N . ARG A 1 157 ? 33.888 -51.571 -8.973 1.00 41.76 135 ARG A N 1
ATOM 1124 C CA . ARG A 1 157 ? 35.004 -50.628 -9.051 1.00 39.18 135 ARG A CA 1
ATOM 1125 C C . ARG A 1 157 ? 34.690 -49.493 -10.023 1.00 38.24 135 ARG A C 1
ATOM 1126 O O . ARG A 1 157 ? 34.909 -48.326 -9.727 1.00 37.33 135 ARG A O 1
ATOM 1134 N N . ILE A 1 158 ? 34.158 -49.821 -11.211 1.00 36.51 136 ILE A N 1
ATOM 1135 C CA . ILE A 1 158 ? 33.899 -48.812 -12.218 1.00 36.48 136 ILE A CA 1
ATOM 1136 C C . ILE A 1 158 ? 32.792 -47.864 -11.748 1.00 33.88 136 ILE A C 1
ATOM 1137 O O . ILE A 1 158 ? 32.827 -46.678 -12.054 1.00 39.19 136 ILE A O 1
ATOM 1142 N N . LYS A 1 159 ? 31.796 -48.403 -11.044 1.00 46.24 137 LYS A N 1
ATOM 1143 C CA . LYS A 1 159 ? 30.678 -47.596 -10.566 1.00 47.95 137 LYS A CA 1
ATOM 1144 C C . LYS A 1 159 ? 31.189 -46.566 -9.554 1.00 37.68 137 LYS A C 1
ATOM 1145 O O . LYS A 1 159 ? 30.849 -45.386 -9.663 1.00 40.41 137 LYS A O 1
ATOM 1151 N N . ALA A 1 160 ? 32.063 -47.031 -8.645 1.00 45.10 138 ALA A N 1
ATOM 1152 C CA . ALA A 1 160 ? 32.737 -46.204 -7.645 1.00 40.31 138 ALA A CA 1
ATOM 1153 C C . ALA A 1 160 ? 33.426 -45.034 -8.333 1.00 46.14 138 ALA A C 1
ATOM 1154 O O . ALA A 1 160 ? 33.218 -43.891 -7.946 1.00 43.31 138 ALA A O 1
ATOM 1156 N N . ALA A 1 161 ? 34.187 -45.309 -9.407 1.00 37.23 139 ALA A N 1
ATOM 1157 C CA . ALA A 1 161 ? 34.897 -44.251 -10.092 1.00 34.03 139 ALA A CA 1
ATOM 1158 C C . ALA A 1 161 ? 33.946 -43.299 -10.802 1.00 33.83 139 ALA A C 1
ATOM 1159 O O . ALA A 1 161 ? 34.216 -42.102 -10.840 1.00 38.75 139 ALA A O 1
ATOM 1161 N N . VAL A 1 162 ? 32.932 -43.860 -11.494 1.00 38.14 140 VAL A N 1
ATOM 1162 C CA . VAL A 1 162 ? 32.085 -43.060 -12.363 1.00 48.80 140 VAL A CA 1
ATOM 1163 C C . VAL A 1 162 ? 31.252 -42.110 -11.507 1.00 42.54 140 VAL A C 1
ATOM 1164 O O . VAL A 1 162 ? 31.026 -40.967 -11.897 1.00 44.32 140 VAL A O 1
ATOM 1168 N N . ASP A 1 163 ? 30.871 -42.599 -10.327 1.00 40.25 141 ASP A N 1
ATOM 1169 C CA . ASP A 1 163 ? 30.082 -41.839 -9.367 1.00 39.70 141 ASP A CA 1
ATOM 1170 C C . ASP A 1 163 ? 30.686 -40.468 -9.101 1.00 44.93 141 ASP A C 1
ATOM 1171 O O . ASP A 1 163 ? 29.944 -39.511 -8.890 1.00 50.21 141 ASP A O 1
ATOM 1176 N N . VAL A 1 164 ? 32.029 -40.350 -9.113 1.00 45.68 142 VAL A N 1
ATOM 1177 C CA . VAL A 1 164 ? 32.632 -39.097 -8.690 1.00 46.07 142 VAL A CA 1
ATOM 1178 C C . VAL A 1 164 ? 33.264 -38.349 -9.861 1.00 36.84 142 VAL A C 1
ATOM 1179 O O . VAL A 1 164 ? 33.686 -37.202 -9.694 1.00 44.60 142 VAL A O 1
ATOM 1183 N N . LYS A 1 165 ? 33.401 -38.994 -11.025 1.00 41.37 143 LYS A N 1
ATOM 1184 C CA . LYS A 1 165 ? 34.230 -38.357 -12.053 1.00 36.67 143 LYS A CA 1
ATOM 1185 C C . LYS A 1 165 ? 33.476 -37.218 -12.732 1.00 36.11 143 LYS A C 1
ATOM 1186 O O . LYS A 1 165 ? 32.259 -37.276 -12.837 1.00 45.15 143 LYS A O 1
ATOM 1192 N N . SER A 1 166 ? 34.206 -36.195 -13.202 1.00 36.23 144 SER A N 1
ATOM 1193 C CA . SER A 1 166 ? 33.596 -35.207 -14.080 1.00 47.66 144 SER A CA 1
ATOM 1194 C C . SER A 1 166 ? 33.253 -35.873 -15.413 1.00 63.44 144 SER A C 1
ATOM 1195 O O . SER A 1 166 ? 33.594 -37.041 -15.637 1.00 55.99 144 SER A O 1
ATOM 1198 N N . ASN A 1 167 ? 32.545 -35.134 -16.276 1.00 59.25 145 ASN A N 1
ATOM 1199 C CA . ASN A 1 167 ? 32.091 -35.667 -17.554 1.00 56.50 145 ASN A CA 1
ATOM 1200 C C . ASN A 1 16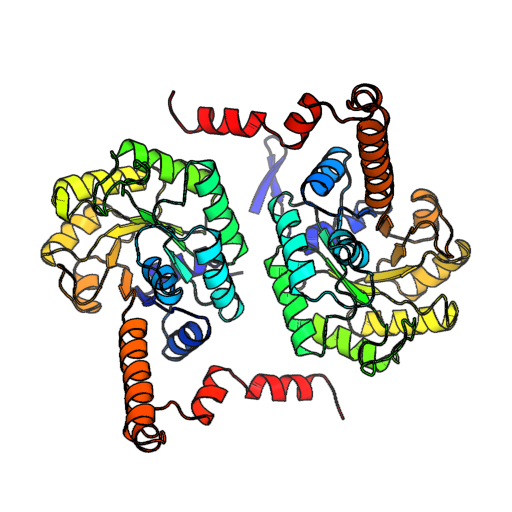7 ? 33.296 -35.870 -18.471 1.00 43.53 145 ASN A C 1
ATOM 1201 O O . ASN A 1 167 ? 33.432 -36.906 -19.109 1.00 50.86 145 ASN A O 1
ATOM 1206 N N . ASP A 1 168 ? 34.167 -34.858 -18.521 1.00 52.32 146 ASP A N 1
ATOM 1207 C CA . ASP A 1 168 ? 35.270 -34.823 -19.465 1.00 41.74 146 ASP A CA 1
ATOM 1208 C C . ASP A 1 168 ? 36.307 -35.891 -19.112 1.00 62.88 146 ASP A C 1
ATOM 1209 O O . ASP A 1 168 ? 36.834 -36.561 -19.999 1.00 47.00 146 ASP A O 1
ATOM 1214 N N . PHE A 1 169 ? 36.582 -36.061 -17.810 1.00 58.87 147 PHE A N 1
ATOM 1215 C CA . PHE A 1 169 ? 37.633 -36.956 -17.349 1.00 47.35 147 PHE A CA 1
ATOM 1216 C C . PHE A 1 169 ? 37.376 -38.365 -17.864 1.00 42.37 147 PHE A C 1
ATOM 1217 O O . PHE A 1 169 ? 36.254 -38.881 -17.791 1.00 45.23 147 PHE A O 1
ATOM 1225 N N . VAL A 1 170 ? 38.447 -38.999 -18.367 1.00 43.08 148 VAL A N 1
ATOM 1226 C CA . VAL A 1 170 ? 38.332 -40.298 -19.009 1.00 36.93 148 VAL A CA 1
ATOM 1227 C C . VAL A 1 170 ? 38.711 -41.433 -18.074 1.00 39.94 148 VAL A C 1
ATOM 1228 O O . VAL A 1 170 ? 39.842 -41.494 -17.601 1.00 42.29 148 VAL A O 1
ATOM 1232 N N . LEU A 1 171 ? 37.787 -42.375 -17.918 1.00 32.80 149 LEU A N 1
ATOM 1233 C CA . LEU A 1 171 ? 37.998 -43.630 -17.223 1.00 37.43 149 LEU A CA 1
ATOM 1234 C C . LEU A 1 171 ? 38.181 -44.747 -18.240 1.00 47.30 149 LEU A C 1
ATOM 1235 O O . LEU A 1 171 ? 37.245 -45.087 -18.955 1.00 37.23 149 LEU A O 1
ATOM 1240 N N . ILE A 1 172 ? 39.371 -45.357 -18.226 1.00 40.82 150 ILE A N 1
ATOM 1241 C CA . ILE A 1 172 ? 39.675 -46.495 -19.067 1.00 42.17 150 ILE A CA 1
ATOM 1242 C C . ILE A 1 172 ? 39.681 -47.762 -18.228 1.00 44.51 150 ILE A C 1
ATOM 1243 O O . ILE A 1 172 ? 40.448 -47.889 -17.258 1.00 40.42 150 ILE A O 1
ATOM 1248 N N . ALA A 1 173 ? 38.795 -48.693 -18.608 1.00 34.72 151 ALA A N 1
ATOM 1249 C CA . ALA A 1 173 ? 38.787 -49.996 -17.977 1.00 33.95 151 ALA A CA 1
ATOM 1250 C C . ALA A 1 173 ? 39.804 -50.900 -18.667 1.00 44.49 151 ALA A C 1
ATOM 1251 O O . ALA A 1 173 ? 39.756 -51.100 -19.882 1.00 47.61 151 ALA A O 1
ATOM 1253 N N . ARG A 1 174 ? 40.724 -51.429 -17.866 1.00 37.52 152 ARG A N 1
ATOM 1254 C CA . ARG A 1 174 ? 41.738 -52.315 -18.394 1.00 39.65 152 ARG A CA 1
ATOM 1255 C C . ARG A 1 174 ? 41.350 -53.725 -17.989 1.00 45.56 152 ARG A C 1
ATOM 1256 O O . ARG A 1 174 ? 41.101 -53.996 -16.812 1.00 39.62 152 ARG A O 1
ATOM 1264 N N . THR A 1 175 ? 41.322 -54.625 -18.981 1.00 38.30 153 THR A N 1
ATOM 1265 C CA . THR A 1 175 ? 41.156 -56.034 -18.676 1.00 36.36 153 THR A CA 1
ATOM 1266 C C . THR A 1 175 ? 42.464 -56.770 -18.923 1.00 43.41 153 THR A C 1
ATOM 1267 O O . THR A 1 175 ? 43.160 -56.496 -19.908 1.00 47.68 153 THR A O 1
ATOM 1271 N N . ASP A 1 176 ? 42.752 -57.733 -18.045 1.00 42.23 154 ASP A N 1
ATOM 1272 C CA . ASP A 1 176 ? 43.930 -58.575 -18.190 1.00 44.16 154 ASP A CA 1
ATOM 1273 C C . ASP A 1 176 ? 43.484 -59.999 -18.511 1.00 54.69 154 ASP A C 1
ATOM 1274 O O . ASP A 1 176 ? 44.198 -60.947 -18.217 1.00 56.65 154 ASP A O 1
ATOM 1279 N N . ALA A 1 177 ? 42.288 -60.138 -19.097 1.00 51.32 155 ALA A N 1
ATOM 1280 C CA . ALA A 1 177 ? 41.636 -61.440 -19.156 1.00 50.70 155 ALA A CA 1
ATOM 1281 C C . ALA A 1 177 ? 41.980 -62.208 -20.441 1.00 49.24 155 ALA A C 1
ATOM 1282 O O . ALA A 1 177 ? 41.813 -63.431 -20.484 1.00 53.71 155 ALA A O 1
ATOM 1284 N N . TYR A 1 178 ? 42.433 -61.488 -21.469 1.00 47.74 156 TYR A N 1
ATOM 1285 C CA . TYR A 1 178 ? 42.754 -62.098 -22.754 1.00 62.13 156 TYR A CA 1
ATOM 1286 C C . TYR A 1 178 ? 43.738 -63.254 -22.580 1.00 58.47 156 TYR A C 1
ATOM 1287 O O . TYR A 1 178 ? 43.482 -64.373 -23.028 1.00 59.87 156 TYR A O 1
ATOM 1296 N N . ALA A 1 179 ? 44.853 -62.979 -21.896 1.00 55.26 157 ALA A N 1
ATOM 1297 C CA . ALA A 1 179 ? 45.907 -63.966 -21.718 1.00 45.68 157 ALA A CA 1
ATOM 1298 C C . ALA A 1 179 ? 45.403 -65.221 -21.005 1.00 53.40 157 ALA A C 1
ATOM 1299 O O . ALA A 1 179 ? 45.951 -66.300 -21.222 1.00 61.00 157 ALA A O 1
ATOM 1301 N N . VAL A 1 180 ? 44.361 -65.095 -20.166 1.00 54.05 158 VAL A N 1
ATOM 1302 C CA . VAL A 1 180 ? 44.019 -66.201 -19.281 1.00 52.95 158 VAL A CA 1
ATOM 1303 C C . VAL A 1 180 ? 42.671 -66.828 -19.656 1.00 50.42 158 VAL A C 1
ATOM 1304 O O . VAL A 1 180 ? 42.398 -67.954 -19.239 1.00 50.67 158 VAL A O 1
ATOM 1308 N N . GLU A 1 181 ? 41.834 -66.098 -20.409 1.00 46.34 159 GLU A N 1
ATOM 1309 C CA . GLU A 1 181 ? 40.471 -66.555 -20.645 1.00 63.86 159 GLU A CA 1
ATOM 1310 C C . GLU A 1 181 ? 40.089 -66.451 -22.125 1.00 70.07 159 GLU A C 1
ATOM 1311 O O . GLU A 1 181 ? 38.969 -66.804 -22.500 1.00 72.42 159 GLU A O 1
ATOM 1317 N N . GLY A 1 182 ? 41.003 -65.937 -22.955 1.00 64.56 160 GLY A N 1
ATOM 1318 C CA . GLY A 1 182 ? 40.798 -65.923 -24.395 1.00 63.74 160 GLY A CA 1
ATOM 1319 C C . GLY A 1 182 ? 39.839 -64.824 -24.837 1.00 59.30 160 GLY A C 1
ATOM 1320 O O . GLY A 1 182 ? 39.299 -64.090 -24.014 1.00 58.75 160 GLY A O 1
ATOM 1321 N N . LEU A 1 183 ? 39.621 -64.743 -26.154 1.00 49.76 161 LEU A N 1
ATOM 1322 C CA . LEU A 1 183 ? 39.095 -63.541 -26.785 1.00 54.16 161 LEU A CA 1
ATOM 1323 C C . LEU A 1 183 ? 37.637 -63.300 -26.394 1.00 51.40 161 LEU A C 1
ATOM 1324 O O . LEU A 1 183 ? 37.219 -62.145 -26.261 1.00 57.75 161 LEU A O 1
ATOM 1329 N N . LYS A 1 184 ? 36.867 -64.393 -26.254 1.00 59.04 162 LYS A N 1
ATOM 1330 C CA . LYS A 1 184 ? 35.421 -64.294 -26.110 1.00 69.04 162 LYS A CA 1
ATOM 1331 C C . LYS A 1 184 ? 35.083 -63.732 -24.729 1.00 58.37 162 LYS A C 1
ATOM 1332 O O . LYS A 1 184 ? 34.381 -62.724 -24.613 1.00 53.05 162 LYS A O 1
ATOM 1338 N N . ALA A 1 185 ? 35.628 -64.396 -23.706 1.00 58.25 163 ALA A N 1
ATOM 1339 C CA . ALA A 1 185 ? 35.486 -64.009 -22.313 1.00 57.38 163 ALA A CA 1
ATOM 1340 C C . ALA A 1 185 ? 35.920 -62.559 -22.122 1.00 61.24 163 ALA A C 1
ATOM 1341 O O . ALA A 1 185 ? 35.316 -61.835 -21.329 1.00 57.80 163 ALA A O 1
ATOM 1343 N N . THR A 1 186 ? 36.952 -62.155 -22.876 1.00 47.97 164 THR A N 1
ATOM 1344 C CA . THR A 1 186 ? 37.499 -60.807 -22.828 1.00 55.07 164 THR A CA 1
ATOM 1345 C C . THR A 1 186 ? 36.513 -59.806 -23.420 1.00 61.75 164 THR A C 1
ATOM 1346 O O . THR A 1 186 ? 36.341 -58.706 -22.893 1.00 53.62 164 THR A O 1
ATOM 1350 N N . ILE A 1 187 ? 35.866 -60.179 -24.528 1.00 52.07 165 ILE A N 1
ATOM 1351 C CA . ILE A 1 187 ? 34.891 -59.287 -25.132 1.00 47.52 165 ILE A CA 1
ATOM 1352 C C . ILE A 1 187 ? 33.698 -59.140 -24.187 1.00 34.91 165 ILE A C 1
ATOM 1353 O O . ILE A 1 187 ? 33.124 -58.058 -24.118 1.00 48.51 165 ILE A O 1
ATOM 1358 N N . ASP A 1 188 ? 33.370 -60.209 -23.455 1.00 39.99 166 ASP A N 1
ATOM 1359 C CA . ASP A 1 188 ? 32.202 -60.242 -22.588 1.00 61.72 166 ASP A CA 1
ATOM 1360 C C . ASP A 1 188 ? 32.415 -59.295 -21.409 1.00 73.28 166 ASP A C 1
ATOM 1361 O O . ASP A 1 188 ? 31.532 -58.494 -21.090 1.00 53.52 166 ASP A O 1
ATOM 1366 N N . ARG A 1 189 ? 33.594 -59.402 -20.780 1.00 59.12 167 ARG A N 1
ATOM 1367 C CA . ARG A 1 189 ? 33.956 -58.515 -19.683 1.00 53.38 167 ARG A CA 1
ATOM 1368 C C . ARG A 1 189 ? 33.946 -57.071 -20.164 1.00 44.18 167 ARG A C 1
ATOM 1369 O O . ARG A 1 189 ? 33.332 -56.199 -19.539 1.00 52.26 167 ARG A O 1
ATOM 1377 N N . ALA A 1 190 ? 34.616 -56.816 -21.292 1.00 38.97 168 ALA A N 1
ATOM 1378 C CA . ALA A 1 190 ? 34.794 -55.449 -21.754 1.00 38.91 168 ALA A CA 1
ATOM 1379 C C . ALA A 1 190 ? 33.449 -54.767 -22.007 1.00 54.28 168 ALA A C 1
ATOM 1380 O O . ALA A 1 190 ? 33.310 -53.564 -21.787 1.00 49.96 168 ALA A O 1
ATOM 1382 N N . CYS A 1 191 ? 32.472 -55.523 -22.521 1.00 57.66 169 CYS A N 1
ATOM 1383 C CA . CYS A 1 191 ? 31.202 -54.932 -22.920 1.00 55.74 169 CYS A CA 1
ATOM 1384 C C . CYS A 1 191 ? 30.412 -54.506 -21.678 1.00 41.80 169 CYS A C 1
ATOM 1385 O O . CYS A 1 191 ? 29.836 -53.416 -21.654 1.00 53.38 169 CYS A O 1
ATOM 1388 N N . THR A 1 192 ? 30.433 -55.383 -20.666 1.00 44.86 170 THR A N 1
ATOM 1389 C CA . THR A 1 192 ? 29.893 -55.146 -19.341 1.00 53.98 170 THR A CA 1
ATOM 1390 C C . THR A 1 192 ? 30.577 -53.940 -18.692 1.00 58.74 170 THR A C 1
ATOM 1391 O O . THR A 1 192 ? 29.939 -53.183 -17.963 1.00 49.24 170 THR A O 1
ATOM 1395 N N . TYR A 1 193 ? 31.878 -53.759 -18.951 1.00 53.08 171 TYR A N 1
ATOM 1396 C CA . TYR A 1 193 ? 32.605 -52.643 -18.355 1.00 53.58 171 TYR A CA 1
ATOM 1397 C C . TYR A 1 193 ? 32.145 -51.330 -18.982 1.00 60.66 171 TYR A C 1
ATOM 1398 O O . TYR A 1 193 ? 32.014 -50.316 -18.286 1.00 48.53 171 TYR A O 1
ATOM 1407 N N . VAL A 1 194 ? 31.868 -51.359 -20.298 1.00 39.99 172 VAL A N 1
ATOM 1408 C CA . VAL A 1 194 ? 31.386 -50.172 -20.991 1.00 47.07 172 VAL A CA 1
ATOM 1409 C C . VAL A 1 194 ? 30.014 -49.762 -20.449 1.00 48.11 172 VAL A C 1
ATOM 1410 O O . VAL A 1 194 ? 29.733 -48.569 -20.337 1.00 47.52 172 VAL A O 1
ATOM 1414 N N . GLU A 1 195 ? 29.172 -50.754 -20.137 1.00 49.20 173 GLU A N 1
ATOM 1415 C CA . GLU A 1 195 ? 27.815 -50.429 -19.732 1.00 55.47 173 GLU A CA 1
ATOM 1416 C C . GLU A 1 195 ? 27.808 -49.983 -18.268 1.00 60.18 173 GLU A C 1
ATOM 1417 O O . GLU A 1 195 ? 26.883 -49.293 -17.854 1.00 52.36 173 GLU A O 1
ATOM 1423 N N . ALA A 1 196 ? 28.855 -50.354 -17.513 1.00 54.44 174 ALA A N 1
ATOM 1424 C CA . ALA A 1 196 ? 29.033 -49.898 -16.142 1.00 43.00 174 ALA A CA 1
ATOM 1425 C C . ALA A 1 196 ? 29.545 -48.452 -16.114 1.00 53.82 174 ALA A C 1
ATOM 1426 O O . ALA A 1 196 ? 29.515 -47.813 -15.068 1.00 54.44 174 ALA A O 1
ATOM 1428 N N . GLY A 1 197 ? 30.005 -47.936 -17.260 1.00 45.40 175 GLY A N 1
ATOM 1429 C CA . GLY A 1 197 ? 30.290 -46.520 -17.444 1.00 38.67 175 GLY A CA 1
ATOM 1430 C C . GLY A 1 197 ? 31.734 -46.212 -17.864 1.00 37.29 175 GLY A C 1
ATOM 1431 O O . GLY A 1 197 ? 32.091 -45.043 -17.991 1.00 44.69 175 GLY A O 1
ATOM 1432 N N . ALA A 1 198 ? 32.547 -47.247 -18.127 1.00 40.74 176 ALA A N 1
ATOM 1433 C CA . ALA A 1 198 ? 33.872 -47.061 -18.735 1.00 37.69 176 ALA A CA 1
ATOM 1434 C C . ALA A 1 198 ? 33.779 -46.291 -20.051 1.00 42.04 176 ALA A C 1
ATOM 1435 O O . ALA A 1 198 ? 32.953 -46.614 -20.903 1.00 54.33 176 ALA A O 1
ATOM 1437 N N . ASP A 1 199 ? 34.631 -45.271 -20.205 1.00 38.95 177 ASP A N 1
ATOM 1438 C CA . ASP A 1 199 ? 34.653 -44.414 -21.374 1.00 37.93 177 ASP A CA 1
ATOM 1439 C C . ASP A 1 199 ? 35.430 -45.068 -22.518 1.00 61.96 177 ASP A C 1
ATOM 1440 O O . ASP A 1 199 ? 35.175 -44.771 -23.689 1.00 48.81 177 ASP A O 1
ATOM 1445 N N . MET A 1 200 ? 36.430 -45.888 -22.162 1.00 45.23 178 MET A N 1
ATOM 1446 C CA . MET A 1 200 ? 37.326 -46.507 -23.129 1.00 40.32 178 MET A CA 1
ATOM 1447 C C . MET A 1 200 ? 37.819 -47.816 -22.549 1.00 40.38 178 MET A C 1
ATOM 1448 O O . MET A 1 200 ? 37.682 -48.063 -21.348 1.00 49.56 178 MET A O 1
ATOM 1453 N N . ILE A 1 201 ? 38.432 -48.634 -23.413 1.00 37.40 179 ILE A N 1
ATOM 1454 C CA . ILE A 1 201 ? 38.862 -49.958 -23.027 1.00 33.50 179 ILE A CA 1
ATOM 1455 C C . ILE A 1 201 ? 40.352 -50.088 -23.361 1.00 45.38 179 ILE A C 1
ATOM 1456 O O . ILE A 1 201 ? 40.813 -49.572 -24.394 1.00 39.40 179 ILE A O 1
ATOM 1461 N N . PHE A 1 202 ? 41.052 -50.798 -22.468 1.00 44.23 180 PHE A N 1
ATOM 1462 C CA . PHE A 1 202 ? 42.481 -51.057 -22.495 1.00 43.98 180 PHE A CA 1
ATOM 1463 C C . PHE A 1 202 ? 42.665 -52.567 -22.407 1.00 40.41 180 PHE A C 1
ATOM 1464 O O . PHE A 1 202 ? 42.242 -53.226 -21.439 1.00 41.62 180 PHE A O 1
ATOM 1472 N N . ALA A 1 203 ? 43.312 -53.131 -23.442 1.00 48.24 181 ALA A N 1
ATOM 1473 C CA . ALA A 1 203 ? 43.667 -54.544 -23.414 1.00 50.31 181 ALA A CA 1
ATOM 1474 C C . ALA A 1 203 ? 45.115 -54.690 -23.880 1.00 45.92 181 ALA A C 1
ATOM 1475 O O . ALA A 1 203 ? 45.624 -53.817 -24.586 1.00 50.60 181 ALA A O 1
ATOM 1477 N N . GLU A 1 204 ? 45.766 -55.780 -23.458 1.00 51.02 182 GLU A N 1
ATOM 1478 C CA . GLU A 1 204 ? 47.049 -56.156 -24.038 1.00 54.99 182 GLU A CA 1
ATOM 1479 C C . GLU A 1 204 ? 46.933 -56.202 -25.566 1.00 59.23 182 GLU A C 1
ATOM 1480 O O . GLU A 1 204 ? 45.828 -56.239 -26.106 1.00 49.31 182 GLU A O 1
ATOM 1486 N N . ALA A 1 205 ? 48.080 -56.210 -26.256 1.00 52.30 183 ALA A N 1
ATOM 1487 C CA . ALA A 1 205 ? 48.112 -56.345 -27.710 1.00 45.08 183 ALA A CA 1
ATOM 1488 C C . ALA A 1 205 ? 47.627 -57.747 -28.078 1.00 53.72 183 ALA A C 1
ATOM 1489 O O . ALA A 1 205 ? 48.166 -58.755 -27.608 1.00 56.75 183 ALA A O 1
ATOM 1491 N N . LEU A 1 206 ? 46.587 -57.823 -28.913 1.00 47.80 184 LEU A N 1
ATOM 1492 C CA . LEU A 1 206 ? 46.045 -59.141 -29.213 1.00 44.02 184 LEU A CA 1
ATOM 1493 C C . LEU A 1 206 ? 47.051 -59.927 -30.057 1.00 50.53 184 LEU A C 1
ATOM 1494 O O . LEU A 1 206 ? 47.800 -59.328 -30.823 1.00 52.47 184 LEU A O 1
ATOM 1499 N N . GLU A 1 207 ? 47.062 -61.256 -29.894 1.00 55.99 185 GLU A N 1
ATOM 1500 C CA . GLU A 1 207 ? 48.055 -62.151 -30.481 1.00 57.63 185 GLU A CA 1
ATOM 1501 C C . GLU A 1 207 ? 47.896 -62.199 -31.996 1.00 66.09 185 GLU A C 1
ATOM 1502 O O . GLU A 1 207 ? 48.781 -62.653 -32.724 1.00 59.62 185 GLU A O 1
ATOM 1508 N N . ASN A 1 208 ? 46.732 -61.740 -32.451 1.00 70.85 186 ASN A N 1
ATOM 1509 C CA . ASN A 1 208 ? 46.391 -61.771 -33.857 1.00 52.51 186 ASN A CA 1
ATOM 1510 C C . ASN A 1 208 ? 45.665 -60.475 -34.171 1.00 47.96 186 ASN A C 1
ATOM 1511 O O . ASN A 1 208 ? 44.564 -60.238 -33.668 1.00 57.16 186 ASN A O 1
ATOM 1516 N N . ILE A 1 209 ? 46.290 -59.663 -35.022 1.00 44.02 187 ILE A N 1
ATOM 1517 C CA . ILE A 1 209 ? 45.772 -58.350 -35.353 1.00 55.84 187 ILE A CA 1
ATOM 1518 C C . ILE A 1 209 ? 44.401 -58.453 -36.029 1.00 72.03 187 ILE A C 1
ATOM 1519 O O . ILE A 1 209 ? 43.693 -57.455 -36.115 1.00 55.83 187 ILE A O 1
ATOM 1524 N N . ASN A 1 210 ? 44.022 -59.649 -36.498 1.00 74.58 188 ASN A N 1
ATOM 1525 C CA . ASN A 1 210 ? 42.748 -59.829 -37.185 1.00 70.60 188 ASN A CA 1
ATOM 1526 C C . ASN A 1 210 ? 41.648 -60.201 -36.195 1.00 64.52 188 ASN A C 1
ATOM 1527 O O . ASN A 1 210 ? 40.514 -60.457 -36.593 1.00 59.72 188 ASN A O 1
ATOM 1532 N N . ASP A 1 211 ? 42.002 -60.243 -34.905 1.00 56.00 189 ASP A N 1
ATOM 1533 C CA . ASP A 1 211 ? 41.020 -60.380 -33.846 1.00 54.79 189 ASP A CA 1
ATOM 1534 C C . ASP A 1 211 ? 40.515 -58.999 -33.427 1.00 58.15 189 ASP A C 1
ATOM 1535 O O . ASP A 1 211 ? 39.559 -58.919 -32.664 1.00 55.64 189 ASP A O 1
ATOM 1540 N N . TYR A 1 212 ? 41.153 -57.927 -33.933 1.00 57.58 190 TYR A N 1
ATOM 1541 C CA . TYR A 1 212 ? 40.923 -56.567 -33.466 1.00 50.83 190 TYR A CA 1
ATOM 1542 C C . TYR A 1 212 ? 39.605 -56.006 -33.989 1.00 72.08 190 TYR A C 1
ATOM 1543 O O . TYR A 1 212 ? 38.821 -55.479 -33.204 1.00 47.24 190 TYR A O 1
ATOM 1552 N N . PRO A 1 213 ? 39.333 -56.048 -35.316 1.00 80.26 191 PRO A N 1
ATOM 1553 C CA . PRO A 1 213 ? 38.035 -55.606 -35.841 1.00 49.79 191 PRO A CA 1
ATOM 1554 C C . PRO A 1 213 ? 36.832 -56.152 -35.072 1.00 40.63 191 PRO A C 1
ATOM 1555 O O . PRO A 1 213 ? 35.941 -55.385 -34.720 1.00 51.08 191 PRO A O 1
ATOM 1559 N N . THR A 1 214 ? 36.850 -57.455 -34.759 1.00 46.21 192 THR A N 1
ATOM 1560 C CA . THR A 1 214 ? 35.819 -58.099 -33.956 1.00 50.49 192 THR A CA 1
ATOM 1561 C C . THR A 1 214 ? 35.755 -57.441 -32.574 1.00 79.28 192 THR A C 1
ATOM 1562 O O . THR A 1 214 ? 34.684 -57.064 -32.094 1.00 47.51 192 THR A O 1
ATOM 1566 N N . PHE A 1 215 ? 36.919 -57.313 -31.925 1.00 70.15 193 PHE A N 1
ATOM 1567 C CA . PHE A 1 215 ? 36.987 -56.810 -30.564 1.00 61.59 193 PHE A CA 1
ATOM 1568 C C . PHE A 1 215 ? 36.473 -55.374 -30.500 1.00 45.60 193 PHE A C 1
ATOM 1569 O O . PHE A 1 215 ? 35.692 -55.040 -29.606 1.00 52.64 193 PHE A O 1
ATOM 1577 N N . CYS A 1 216 ? 36.910 -54.547 -31.461 1.00 41.73 194 CYS A N 1
ATOM 1578 C CA . CYS A 1 216 ? 36.651 -53.122 -31.473 1.00 44.53 194 CYS A CA 1
ATOM 1579 C C . CYS A 1 216 ? 35.180 -52.828 -31.768 1.00 71.73 194 CYS A C 1
ATOM 1580 O O . CYS A 1 216 ? 34.599 -51.906 -31.184 1.00 55.25 194 CYS A O 1
ATOM 1583 N N . LYS A 1 217 ? 34.584 -53.604 -32.682 1.00 73.53 195 LYS A N 1
ATOM 1584 C CA . LYS A 1 217 ? 33.209 -53.339 -33.080 1.00 59.40 195 LYS A CA 1
ATOM 1585 C C . LYS A 1 217 ? 32.263 -53.791 -31.969 1.00 45.91 195 LYS A C 1
ATOM 1586 O O . LYS A 1 217 ? 31.224 -53.166 -31.763 1.00 58.61 195 LYS A O 1
ATOM 1592 N N . ALA A 1 218 ? 32.651 -54.848 -31.242 1.00 47.76 196 ALA A N 1
ATOM 1593 C CA . ALA A 1 218 ? 31.869 -55.382 -30.138 1.00 49.10 196 ALA A CA 1
ATOM 1594 C C . ALA A 1 218 ? 31.822 -54.423 -28.942 1.00 68.57 196 ALA A C 1
ATOM 1595 O O . ALA A 1 218 ? 30.839 -54.423 -28.205 1.00 74.05 196 ALA A O 1
ATOM 1597 N N . VAL A 1 219 ? 32.874 -53.617 -28.723 1.00 62.16 197 VAL A N 1
ATOM 1598 C CA . VAL A 1 219 ? 32.937 -52.816 -27.505 1.00 53.34 197 VAL A CA 1
ATOM 1599 C C . VAL A 1 219 ? 32.622 -51.353 -27.818 1.00 68.74 197 VAL A C 1
ATOM 1600 O O . VAL A 1 219 ? 32.279 -50.586 -26.921 1.00 62.21 197 VAL A O 1
ATOM 1604 N N . LYS A 1 220 ? 32.754 -50.981 -29.098 1.00 50.15 198 LYS A N 1
ATOM 1605 C CA . LYS A 1 220 ? 32.277 -49.733 -29.684 1.00 52.40 198 LYS A CA 1
ATOM 1606 C C . LYS A 1 220 ? 33.094 -48.528 -29.228 1.00 55.08 198 LYS A C 1
ATOM 1607 O O . LYS A 1 220 ? 33.420 -47.652 -30.036 1.00 54.18 198 LYS A O 1
ATOM 1613 N N . VAL A 1 221 ? 33.375 -48.451 -27.916 1.00 57.04 199 VAL A N 1
ATOM 1614 C CA . VAL A 1 221 ? 34.143 -47.348 -27.339 1.00 44.86 199 VAL A CA 1
ATOM 1615 C C . VAL A 1 221 ? 35.595 -47.444 -27.821 1.00 43.85 199 VAL A C 1
ATOM 1616 O O . VAL A 1 221 ? 36.023 -48.536 -28.199 1.00 44.36 199 VAL A O 1
ATOM 1620 N N . PRO A 1 222 ? 36.388 -46.337 -27.811 1.00 50.26 200 PRO A N 1
ATOM 1621 C CA . PRO A 1 222 ? 37.791 -46.383 -28.241 1.00 54.01 200 PRO A CA 1
ATOM 1622 C C . PRO A 1 222 ? 38.618 -47.412 -27.472 1.00 48.52 200 PRO A C 1
ATOM 1623 O O . PRO A 1 222 ? 38.508 -47.500 -26.249 1.00 52.48 200 PRO A O 1
ATOM 1627 N N . VAL A 1 223 ? 39.418 -48.193 -28.219 1.00 47.20 201 VAL A N 1
ATOM 1628 C CA . VAL A 1 223 ? 40.192 -49.309 -27.692 1.00 44.58 201 VAL A CA 1
ATOM 1629 C C . VAL A 1 223 ? 41.671 -48.928 -27.710 1.00 44.10 201 VAL A C 1
ATOM 1630 O O . VAL A 1 223 ? 42.117 -48.250 -28.636 1.00 40.97 201 VAL A O 1
ATOM 1634 N N . LEU A 1 224 ? 42.382 -49.340 -26.643 1.00 44.92 202 LEU A N 1
ATOM 1635 C CA . LEU A 1 224 ? 43.818 -49.136 -26.466 1.00 37.79 202 LEU A CA 1
ATOM 1636 C C . LEU A 1 224 ? 44.515 -50.487 -26.594 1.00 31.24 202 LEU A C 1
ATOM 1637 O O . LEU A 1 224 ? 44.136 -51.473 -25.939 1.00 37.29 202 LEU A O 1
ATOM 1642 N N . ALA A 1 225 ? 45.547 -50.517 -27.455 1.00 38.88 203 ALA A N 1
ATOM 1643 C CA . ALA A 1 225 ? 46.421 -51.676 -27.547 1.00 29.61 203 ALA A CA 1
ATOM 1644 C C . ALA A 1 225 ? 47.744 -51.333 -26.869 1.00 33.46 203 ALA A C 1
ATOM 1645 O O . ALA A 1 225 ? 48.349 -50.315 -27.193 1.00 40.42 203 ALA A O 1
ATOM 1647 N N . ASN A 1 226 ? 48.167 -52.223 -25.971 1.00 33.57 204 ASN A N 1
ATOM 1648 C CA . ASN A 1 226 ? 49.355 -52.041 -25.148 1.00 38.88 204 ASN A CA 1
ATOM 1649 C C . ASN A 1 226 ? 50.594 -52.665 -25.793 1.00 33.29 204 ASN A C 1
ATOM 1650 O O . ASN A 1 226 ? 50.757 -53.885 -25.772 1.00 41.54 204 ASN A O 1
ATOM 1655 N N . MET A 1 227 ? 51.485 -51.805 -26.319 1.00 37.52 205 MET A N 1
ATOM 1656 C CA . MET A 1 227 ? 52.718 -52.239 -26.978 1.00 42.94 205 MET A CA 1
ATOM 1657 C C . MET A 1 227 ? 53.881 -52.366 -25.981 1.00 37.49 205 MET A C 1
ATOM 1658 O O . MET A 1 227 ? 54.776 -51.518 -25.900 1.00 40.25 205 MET A O 1
ATOM 1663 N N . THR A 1 228 ? 53.868 -53.454 -25.214 1.00 46.20 206 THR A N 1
ATOM 1664 C CA . THR A 1 228 ? 54.932 -53.752 -24.271 1.00 47.01 206 THR A CA 1
ATOM 1665 C C . THR A 1 228 ? 56.091 -54.417 -25.003 1.00 39.75 206 THR A C 1
ATOM 1666 O O . THR A 1 228 ? 55.896 -54.938 -26.100 1.00 47.56 206 THR A O 1
ATOM 1670 N N . GLU A 1 229 ? 57.261 -54.424 -24.356 1.00 42.87 207 GLU A N 1
ATOM 1671 C CA . GLU A 1 229 ? 58.435 -55.170 -24.803 1.00 48.22 207 GLU A CA 1
ATOM 1672 C C . GLU A 1 229 ? 58.683 -56.321 -23.839 1.00 51.96 207 GLU A C 1
ATOM 1673 O O . GLU A 1 229 ? 58.333 -56.229 -22.662 1.00 53.25 207 GLU A O 1
ATOM 1679 N N . PHE A 1 230 ? 59.333 -57.378 -24.346 1.00 44.58 208 PHE A N 1
ATOM 1680 C CA . PHE A 1 230 ? 59.887 -58.450 -23.533 1.00 40.78 208 PHE A CA 1
ATOM 1681 C C . PHE A 1 230 ? 58.789 -59.174 -22.761 1.00 39.70 208 PHE A C 1
ATOM 1682 O O . PHE A 1 230 ? 59.076 -59.898 -21.813 1.00 48.25 208 PHE A O 1
ATOM 1690 N N . GLY A 1 231 ? 57.536 -59.018 -23.208 1.00 51.65 209 GLY A N 1
ATOM 1691 C CA . GLY A 1 231 ? 56.407 -59.752 -22.653 1.00 54.04 209 GLY A CA 1
ATOM 1692 C C . GLY A 1 231 ? 56.014 -60.884 -23.597 1.00 61.87 209 GLY A C 1
ATOM 1693 O O . GLY A 1 231 ? 56.836 -61.340 -24.395 1.00 56.46 209 GLY A O 1
ATOM 1694 N N . LYS A 1 232 ? 54.753 -61.326 -23.502 1.00 70.08 210 LYS A N 1
ATOM 1695 C CA . LYS A 1 232 ? 54.275 -62.427 -24.326 1.00 75.23 210 LYS A CA 1
ATOM 1696 C C . LYS A 1 232 ? 53.800 -61.894 -25.674 1.00 65.14 210 LYS A C 1
ATOM 1697 O O . LYS A 1 232 ? 53.747 -62.635 -26.653 1.00 76.38 210 LYS A O 1
ATOM 1703 N N . THR A 1 233 ? 53.471 -60.599 -25.710 1.00 58.28 211 THR A N 1
ATOM 1704 C CA . THR A 1 233 ? 52.657 -60.031 -26.770 1.00 43.14 211 THR A CA 1
ATOM 1705 C C . THR A 1 233 ? 53.537 -59.476 -27.881 1.00 64.23 211 THR A C 1
ATOM 1706 O O . THR A 1 233 ? 54.682 -59.102 -27.629 1.00 55.99 211 THR A O 1
ATOM 1710 N N . PRO A 1 234 ? 53.033 -59.439 -29.139 1.00 64.25 212 PRO A N 1
ATOM 1711 C CA . PRO A 1 234 ? 53.812 -58.940 -30.272 1.00 58.77 212 PRO A CA 1
ATOM 1712 C C . PRO A 1 234 ? 53.729 -57.425 -30.436 1.00 58.19 212 PRO A C 1
ATOM 1713 O O . PRO A 1 234 ? 53.040 -56.754 -29.667 1.00 49.04 212 PRO A O 1
ATOM 1717 N N . LEU A 1 235 ? 54.487 -56.907 -31.414 1.00 50.00 213 LEU A N 1
ATOM 1718 C CA . LEU A 1 235 ? 54.483 -55.503 -31.807 1.00 57.87 213 LEU A CA 1
ATOM 1719 C C . LEU A 1 235 ? 53.854 -55.365 -33.190 1.00 43.29 213 LEU A C 1
ATOM 1720 O O . LEU A 1 235 ? 54.152 -56.153 -34.070 1.00 59.07 213 LEU A O 1
ATOM 1725 N N . TYR A 1 236 ? 53.008 -54.352 -33.363 1.00 49.14 214 TYR A N 1
ATOM 1726 C CA . TYR A 1 236 ? 52.521 -53.947 -34.679 1.00 44.43 214 TYR A CA 1
ATOM 1727 C C . TYR A 1 236 ? 52.719 -52.446 -34.814 1.00 45.73 214 TYR A C 1
ATOM 1728 O O . TYR A 1 236 ? 52.890 -51.762 -33.805 1.00 46.80 214 TYR A O 1
ATOM 1737 N N . THR A 1 237 ? 52.647 -51.929 -36.048 1.00 36.69 215 THR A N 1
ATOM 1738 C CA . THR A 1 237 ? 52.760 -50.491 -36.248 1.00 46.96 215 THR A CA 1
ATOM 1739 C C . THR A 1 237 ? 51.436 -49.847 -35.856 1.00 40.12 215 THR A C 1
ATOM 1740 O O . THR A 1 237 ? 50.413 -50.527 -35.800 1.00 40.83 215 THR A O 1
ATOM 1744 N N . ALA A 1 238 ? 51.490 -48.536 -35.596 1.00 42.35 216 ALA A N 1
ATOM 1745 C CA . ALA A 1 238 ? 50.320 -47.728 -35.302 1.00 41.26 216 ALA A CA 1
ATOM 1746 C C . ALA A 1 238 ? 49.336 -47.782 -36.478 1.00 53.07 216 ALA A C 1
ATOM 1747 O O . ALA A 1 238 ? 48.156 -48.049 -36.267 1.00 52.33 216 ALA A O 1
ATOM 1749 N N . ALA A 1 239 ? 49.819 -47.540 -37.713 1.00 47.99 217 ALA A N 1
ATOM 1750 C CA . ALA A 1 239 ? 48.972 -47.622 -38.901 1.00 46.36 217 ALA A CA 1
ATOM 1751 C C . ALA A 1 239 ? 48.225 -48.959 -38.945 1.00 41.25 217 ALA A C 1
ATOM 1752 O O . ALA A 1 239 ? 47.006 -48.995 -39.119 1.00 54.64 217 ALA A O 1
ATOM 1754 N N . GLN A 1 240 ? 48.972 -50.055 -38.792 1.00 40.34 218 GLN A N 1
ATOM 1755 C CA . GLN A 1 240 ? 48.425 -51.406 -38.776 1.00 39.68 218 GLN A CA 1
ATOM 1756 C C . GLN A 1 240 ? 47.287 -51.532 -37.767 1.00 57.41 218 GLN A C 1
ATOM 1757 O O . GLN A 1 240 ? 46.242 -52.096 -38.081 1.00 60.57 218 GLN A O 1
ATOM 1763 N N . LEU A 1 241 ? 47.518 -51.065 -36.530 1.00 52.37 219 LEU A N 1
ATOM 1764 C CA . LEU A 1 241 ? 46.531 -51.218 -35.470 1.00 40.85 219 LEU A CA 1
ATOM 1765 C C . LEU A 1 241 ? 45.293 -50.359 -35.755 1.00 35.14 219 LEU A C 1
ATOM 1766 O O . LEU A 1 241 ? 44.180 -50.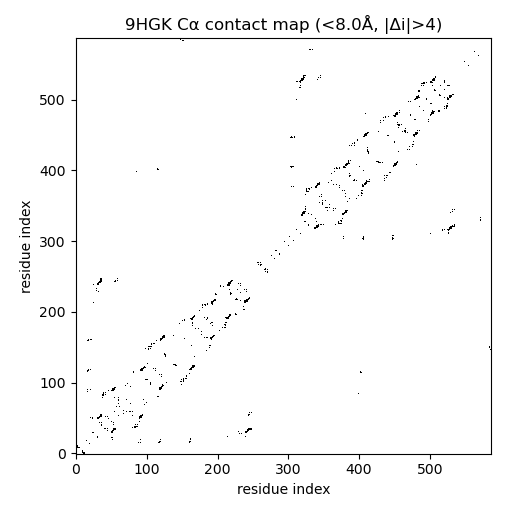823 -35.534 1.00 53.68 219 LEU A O 1
ATOM 1771 N N . ALA A 1 242 ? 45.489 -49.146 -36.289 1.00 41.03 220 ALA A N 1
ATOM 1772 C CA . ALA A 1 242 ? 44.394 -48.253 -36.645 1.00 47.64 220 ALA A CA 1
ATOM 1773 C C . ALA A 1 242 ? 43.530 -48.865 -37.756 1.00 62.73 220 ALA A C 1
ATOM 1774 O O . ALA A 1 242 ? 42.311 -48.695 -37.756 1.00 59.98 220 ALA A O 1
ATOM 1776 N N . ASP A 1 243 ? 44.158 -49.588 -38.693 1.00 58.30 221 ASP A N 1
ATOM 1777 C CA . ASP A 1 243 ? 43.465 -50.206 -39.820 1.00 55.51 221 ASP A CA 1
ATOM 1778 C C . ASP A 1 243 ? 42.587 -51.358 -39.349 1.00 59.12 221 ASP A C 1
ATOM 1779 O O . ASP A 1 243 ? 41.709 -51.798 -40.078 1.00 60.89 221 ASP A O 1
ATOM 1784 N N . HIS A 1 244 ? 42.858 -51.858 -38.140 1.00 44.10 222 HIS A N 1
ATOM 1785 C CA . HIS A 1 244 ? 42.104 -52.947 -37.535 1.00 45.37 222 HIS A CA 1
ATOM 1786 C C . HIS A 1 244 ? 41.160 -52.423 -36.433 1.00 38.92 222 HIS A C 1
ATOM 1787 O O . HIS A 1 244 ? 40.652 -53.207 -35.639 1.00 47.01 222 HIS A O 1
ATOM 1794 N N . GLY A 1 245 ? 40.934 -51.101 -36.421 1.00 41.04 223 GLY A N 1
ATOM 1795 C CA . GLY A 1 245 ? 39.917 -50.459 -35.593 1.00 51.59 223 GLY A CA 1
ATOM 1796 C C . GLY A 1 245 ? 40.376 -50.079 -34.177 1.00 54.10 223 GLY A C 1
ATOM 1797 O O . GLY A 1 245 ? 39.527 -49.876 -33.311 1.00 50.99 223 GLY A O 1
ATOM 1798 N N . VAL A 1 246 ? 41.697 -49.951 -33.951 1.00 43.78 224 VAL A N 1
ATOM 1799 C CA . VAL A 1 246 ? 42.279 -49.523 -32.671 1.00 54.51 224 VAL A CA 1
ATOM 1800 C C . VAL A 1 246 ? 42.449 -48.005 -32.683 1.00 45.26 224 VAL A C 1
ATOM 1801 O O . VAL A 1 246 ? 42.864 -47.454 -33.700 1.00 51.39 224 VAL A O 1
ATOM 1805 N N . LYS A 1 247 ? 42.143 -47.324 -31.553 1.00 38.23 225 LYS A N 1
ATOM 1806 C CA . LYS A 1 247 ? 42.185 -45.865 -31.573 1.00 35.57 225 LYS A CA 1
ATOM 1807 C C . LYS A 1 247 ? 43.300 -45.310 -30.672 1.00 32.83 225 LYS A C 1
ATOM 1808 O O . LYS A 1 247 ? 43.662 -44.135 -30.790 1.00 39.12 225 LYS A O 1
ATOM 1814 N N . MET A 1 248 ? 43.852 -46.167 -29.802 1.00 41.95 226 MET A N 1
ATOM 1815 C CA . MET A 1 248 ? 45.011 -45.750 -29.018 1.00 38.44 226 MET A CA 1
ATOM 1816 C C . MET A 1 248 ? 46.060 -46.854 -29.009 1.00 32.08 226 MET A C 1
ATOM 1817 O O . MET A 1 248 ? 45.769 -48.040 -28.825 1.00 40.94 226 MET A O 1
ATOM 1822 N N . VAL A 1 249 ? 47.323 -46.425 -29.108 1.00 42.56 227 VAL A N 1
ATOM 1823 C CA . VAL A 1 249 ? 48.453 -47.332 -28.994 1.00 37.89 227 VAL A CA 1
ATOM 1824 C C . VAL A 1 249 ? 49.397 -46.810 -27.899 1.00 30.18 227 VAL A C 1
ATOM 1825 O O . VAL A 1 249 ? 49.895 -45.701 -28.022 1.00 38.46 227 VAL A O 1
ATOM 1829 N N . LEU A 1 250 ? 49.664 -47.640 -26.894 1.00 37.52 228 LEU A N 1
ATOM 1830 C CA . LEU A 1 250 ? 50.446 -47.220 -25.735 1.00 34.63 228 LEU A CA 1
ATOM 1831 C C . LEU A 1 250 ? 51.841 -47.850 -25.797 1.00 33.86 228 LEU A C 1
ATOM 1832 O O . LEU A 1 250 ? 51.982 -49.047 -26.010 1.00 34.82 228 LEU A O 1
ATOM 1837 N N . TYR A 1 251 ? 52.858 -47.037 -25.483 1.00 32.15 229 TYR A N 1
ATOM 1838 C CA . TYR A 1 251 ? 54.241 -47.478 -25.370 1.00 38.58 229 TYR A CA 1
ATOM 1839 C C . TYR A 1 251 ? 54.662 -47.249 -23.922 1.00 31.23 229 TYR A C 1
ATOM 1840 O O . TYR A 1 251 ? 55.223 -46.200 -23.625 1.00 33.37 229 TYR A O 1
ATOM 1849 N N . PRO A 1 252 ? 54.326 -48.176 -23.007 1.00 30.22 230 PRO A N 1
ATOM 1850 C CA . PRO A 1 252 ? 54.346 -47.877 -21.575 1.00 33.26 230 PRO A CA 1
ATOM 1851 C C . PRO A 1 252 ? 55.743 -47.708 -20.976 1.00 30.32 230 PRO A C 1
ATOM 1852 O O . PRO A 1 252 ? 55.884 -46.903 -20.063 1.00 31.87 230 PRO A O 1
ATOM 1856 N N . ARG A 1 253 ? 56.733 -48.488 -21.434 1.00 27.42 231 ARG A N 1
ATOM 1857 C CA . ARG A 1 253 ? 58.029 -48.504 -20.756 1.00 30.64 231 ARG A CA 1
ATOM 1858 C C . ARG A 1 253 ? 59.221 -48.262 -21.685 1.00 31.62 231 ARG A C 1
ATOM 1859 O O . ARG A 1 253 ? 60.371 -48.272 -21.242 1.00 29.47 231 ARG A O 1
ATOM 1867 N N . SER A 1 254 ? 58.933 -48.018 -22.960 1.00 35.19 232 SER A N 1
ATOM 1868 C CA . SER A 1 254 ? 59.940 -48.094 -24.010 1.00 33.04 232 SER A CA 1
ATOM 1869 C C . SER A 1 254 ? 61.136 -47.199 -23.725 1.00 31.94 232 SER A C 1
ATOM 1870 O O . SER A 1 254 ? 62.283 -47.655 -23.771 1.00 31.63 232 SER A O 1
ATOM 1873 N N . ALA A 1 255 ? 60.870 -45.911 -23.455 1.00 31.23 233 ALA A N 1
ATOM 1874 C CA . ALA A 1 255 ? 61.915 -44.933 -23.208 1.00 34.07 233 ALA A CA 1
ATOM 1875 C C . ALA A 1 255 ? 62.721 -45.278 -21.948 1.00 32.84 233 ALA A C 1
ATOM 1876 O O . ALA A 1 255 ? 63.950 -45.213 -21.932 1.00 32.60 233 ALA A O 1
ATOM 1878 N N . ASP A 1 256 ? 62.019 -45.646 -20.881 1.00 32.58 234 ASP A N 1
ATOM 1879 C CA . ASP A 1 256 ? 62.604 -46.023 -19.604 1.00 30.52 234 ASP A CA 1
ATOM 1880 C C . ASP A 1 256 ? 63.622 -47.159 -19.749 1.00 30.97 234 ASP A C 1
ATOM 1881 O O . ASP A 1 256 ? 64.720 -47.093 -19.184 1.00 28.77 234 ASP A O 1
ATOM 1886 N N . ARG A 1 257 ? 63.289 -48.204 -20.520 1.00 32.57 235 ARG A N 1
ATOM 1887 C CA . ARG A 1 257 ? 64.192 -49.337 -20.699 1.00 30.16 235 ARG A CA 1
ATOM 1888 C C . ARG A 1 257 ? 65.491 -48.880 -21.369 1.00 35.78 235 ARG A C 1
ATOM 1889 O O . ARG A 1 257 ? 66.569 -49.353 -21.011 1.00 31.77 235 ARG A O 1
ATOM 1897 N N . ALA A 1 258 ? 65.371 -47.977 -22.354 1.00 31.76 236 ALA A N 1
ATOM 1898 C CA . ALA A 1 258 ? 66.532 -47.421 -23.044 1.00 37.88 236 ALA A CA 1
ATOM 1899 C C . ALA A 1 258 ? 67.343 -46.507 -22.119 1.00 33.78 236 ALA A C 1
ATOM 1900 O O . ALA A 1 258 ? 68.577 -46.528 -22.122 1.00 31.97 236 ALA A O 1
ATOM 1902 N N . MET A 1 259 ? 66.642 -45.714 -21.302 1.00 32.15 237 MET A N 1
ATOM 1903 C CA . MET A 1 259 ? 67.317 -44.835 -20.348 1.00 31.86 237 MET A CA 1
ATOM 1904 C C . MET A 1 259 ? 68.169 -45.667 -19.387 1.00 37.24 237 MET A C 1
ATOM 1905 O O . MET A 1 259 ? 69.311 -45.326 -19.083 1.00 32.65 237 MET A O 1
ATOM 1910 N N . SER A 1 260 ? 67.622 -46.784 -18.924 1.00 34.48 238 SER A N 1
ATOM 1911 C CA . SER A 1 260 ? 68.323 -47.604 -17.946 1.00 33.46 238 SER A CA 1
ATOM 1912 C C . SER A 1 260 ? 69.601 -48.196 -18.545 1.00 34.40 238 SER A C 1
ATOM 1913 O O . SER A 1 260 ? 70.637 -48.229 -17.884 1.00 35.04 238 SER A O 1
ATOM 1916 N N . LYS A 1 261 ? 69.514 -48.673 -19.793 1.00 33.22 239 LYS A N 1
ATOM 1917 C CA . LYS A 1 261 ? 70.679 -49.268 -20.427 1.00 36.57 239 LYS A CA 1
ATOM 1918 C C . LYS A 1 261 ? 71.769 -48.212 -20.608 1.00 37.30 239 LYS A C 1
ATOM 1919 O O . LYS A 1 261 ? 72.944 -48.490 -20.385 1.00 40.38 239 LYS A O 1
ATOM 1925 N N . ALA A 1 262 ? 71.367 -47.004 -21.009 1.00 35.44 240 ALA A N 1
ATOM 1926 C CA . ALA A 1 262 ? 72.263 -45.871 -21.181 1.00 36.15 240 ALA A CA 1
ATOM 1927 C C . ALA A 1 262 ? 72.915 -45.465 -19.865 1.00 51.28 240 ALA A C 1
ATOM 1928 O O . ALA A 1 262 ? 74.117 -45.197 -19.831 1.00 37.79 240 ALA A O 1
ATOM 1930 N N . ALA A 1 263 ? 72.131 -45.401 -18.774 1.00 40.38 241 ALA A N 1
ATOM 1931 C CA . ALA A 1 263 ? 72.698 -45.006 -17.494 1.00 34.39 241 ALA A CA 1
ATOM 1932 C C . ALA A 1 263 ? 73.750 -46.022 -17.046 1.00 35.28 241 ALA A C 1
ATOM 1933 O O . ALA A 1 263 ? 74.831 -45.640 -16.580 1.00 39.58 241 ALA A O 1
ATOM 1935 N N . LEU A 1 264 ? 73.399 -47.311 -17.139 1.00 32.99 242 LEU A N 1
ATOM 1936 C CA . LEU A 1 264 ? 74.265 -48.400 -16.749 1.00 37.54 242 LEU A CA 1
ATOM 1937 C C . LEU A 1 264 ? 75.586 -48.301 -17.513 1.00 49.19 242 LEU A C 1
ATOM 1938 O O . LEU A 1 264 ? 76.660 -48.444 -16.929 1.00 45.18 242 LEU A O 1
ATOM 1943 N N . ALA A 1 265 ? 75.484 -48.044 -18.822 1.00 45.57 243 ALA A N 1
ATOM 1944 C CA . ALA A 1 265 ? 76.646 -47.942 -19.699 1.00 40.92 243 ALA A CA 1
ATOM 1945 C C . ALA A 1 265 ? 77.580 -46.826 -19.232 1.00 44.31 243 ALA A C 1
ATOM 1946 O O . ALA A 1 265 ? 78.802 -47.019 -19.198 1.00 44.83 243 ALA A O 1
ATOM 1948 N N . VAL A 1 266 ? 77.009 -45.658 -18.893 1.00 40.36 244 VAL A N 1
ATOM 1949 C CA . VAL A 1 266 ? 77.803 -44.535 -18.409 1.00 40.56 244 VAL A CA 1
ATOM 1950 C C . VAL A 1 266 ? 78.496 -44.932 -17.101 1.00 50.03 244 VAL A C 1
ATOM 1951 O O . VAL A 1 266 ? 79.690 -44.668 -16.905 1.00 49.29 244 VAL A O 1
ATOM 1955 N N . TYR A 1 267 ? 77.744 -45.559 -16.192 1.00 43.45 245 TYR A N 1
ATOM 1956 C CA . TYR A 1 267 ? 78.324 -45.968 -14.925 1.00 42.29 245 TYR A CA 1
ATOM 1957 C C . TYR A 1 267 ? 79.520 -46.901 -15.157 1.00 49.73 245 TYR A C 1
ATOM 1958 O O . TYR A 1 267 ? 80.582 -46.711 -14.558 1.00 45.20 245 TYR A O 1
ATOM 1967 N N . GLU A 1 268 ? 79.327 -47.889 -16.035 1.00 50.19 246 GLU A N 1
ATOM 1968 C CA . GLU A 1 268 ? 80.323 -48.904 -16.351 1.00 48.52 246 GLU A CA 1
ATOM 1969 C C . GLU A 1 268 ? 81.556 -48.231 -16.961 1.00 56.01 246 GLU A C 1
ATOM 1970 O O . GLU A 1 268 ? 82.674 -48.603 -16.625 1.00 52.84 246 GLU A O 1
ATOM 1976 N N . ASP A 1 269 ? 81.339 -47.217 -17.817 1.00 46.46 247 ASP A N 1
ATOM 1977 C CA . ASP A 1 269 ? 82.419 -46.485 -18.464 1.00 59.37 247 ASP A CA 1
ATOM 1978 C C . ASP A 1 269 ? 83.265 -45.792 -17.398 1.00 71.15 247 ASP A C 1
ATOM 1979 O O . ASP A 1 269 ? 84.485 -45.964 -17.350 1.00 51.70 247 ASP A O 1
ATOM 1984 N N . ILE A 1 270 ? 82.597 -45.011 -16.541 1.00 51.76 248 ILE A N 1
ATOM 1985 C CA . ILE A 1 270 ? 83.278 -44.251 -15.507 1.00 56.81 248 ILE A CA 1
ATOM 1986 C C . ILE A 1 270 ? 84.069 -45.186 -14.593 1.00 55.95 248 ILE A C 1
ATOM 1987 O O . ILE A 1 270 ? 85.178 -44.863 -14.188 1.00 67.81 248 ILE A O 1
ATOM 1992 N N . LYS A 1 271 ? 83.489 -46.340 -14.263 1.00 52.84 249 LYS A N 1
ATOM 1993 C CA . LYS A 1 271 ? 84.106 -47.274 -13.337 1.00 64.02 249 LYS A CA 1
ATOM 1994 C C . LYS A 1 271 ? 85.344 -47.898 -13.972 1.00 74.03 249 LYS A C 1
ATOM 1995 O O . LYS A 1 271 ? 86.336 -48.121 -13.285 1.00 69.62 249 LYS A O 1
ATOM 2001 N N . LYS A 1 272 ? 85.267 -48.195 -15.273 1.00 60.03 250 LYS A N 1
ATOM 2002 C CA . LYS A 1 272 ? 86.310 -48.962 -15.934 1.00 64.38 250 LYS A CA 1
ATOM 2003 C C . LYS A 1 272 ? 87.437 -48.039 -16.396 1.00 56.12 250 LYS A C 1
ATOM 2004 O O . LYS A 1 272 ? 88.596 -48.431 -16.393 1.00 85.37 250 LYS A O 1
ATOM 2010 N N . HIS A 1 273 ? 87.106 -46.798 -16.748 1.00 66.57 251 HIS A N 1
ATOM 2011 C CA . HIS A 1 273 ? 88.096 -45.939 -17.373 1.00 66.00 251 HIS A CA 1
ATOM 2012 C C . HIS A 1 273 ? 88.486 -44.778 -16.460 1.00 77.65 251 HIS A C 1
ATOM 2013 O O . HIS A 1 273 ? 89.430 -44.056 -16.771 1.00 58.01 251 HIS A O 1
ATOM 2020 N N . GLY A 1 274 ? 87.750 -44.581 -15.355 1.00 63.40 252 GLY A N 1
ATOM 2021 C CA . GLY A 1 274 ? 88.081 -43.529 -14.401 1.00 51.91 252 GLY A CA 1
ATOM 2022 C C . GLY A 1 274 ? 87.781 -42.120 -14.916 1.00 50.06 252 GLY A C 1
ATOM 2023 O O . GLY A 1 274 ? 88.254 -41.137 -14.340 1.00 48.88 252 GLY A O 1
ATOM 2024 N N . VAL A 1 275 ? 86.986 -42.038 -16.000 1.00 47.46 253 VAL A N 1
ATOM 2025 C CA . VAL A 1 275 ? 86.591 -40.780 -16.625 1.00 48.14 253 VAL A CA 1
ATOM 2026 C C . VAL A 1 275 ? 85.482 -41.116 -17.628 1.00 55.16 253 VAL A C 1
ATOM 2027 O O . VAL A 1 275 ? 85.329 -42.286 -17.989 1.00 51.05 253 VAL A O 1
ATOM 2031 N N . GLN A 1 276 ? 84.699 -40.103 -18.039 1.00 53.80 254 GLN A N 1
ATOM 2032 C CA . GLN A 1 276 ? 83.483 -40.329 -18.808 1.00 56.29 254 GLN A CA 1
ATOM 2033 C C . GLN A 1 276 ? 83.700 -39.966 -20.275 1.00 69.09 254 GLN A C 1
ATOM 2034 O O . GLN A 1 276 ? 82.734 -39.726 -21.004 1.00 47.90 254 GLN A O 1
ATOM 2040 N N . THR A 1 277 ? 84.965 -39.938 -20.714 1.00 58.61 255 THR A N 1
ATOM 2041 C CA . THR A 1 277 ? 85.295 -39.472 -22.060 1.00 70.90 255 THR A CA 1
ATOM 2042 C C . THR A 1 277 ? 84.514 -40.251 -23.126 1.00 44.39 255 THR A C 1
ATOM 2043 O O . THR A 1 277 ? 83.910 -39.657 -24.019 1.00 45.93 255 THR A O 1
ATOM 2047 N N . ALA A 1 278 ? 84.558 -41.582 -23.025 1.00 39.97 256 ALA A N 1
ATOM 2048 C CA . ALA A 1 278 ? 83.941 -42.484 -23.978 1.00 53.45 256 ALA A CA 1
ATOM 2049 C C . ALA A 1 278 ? 82.421 -42.286 -24.035 1.00 58.65 256 ALA A C 1
ATOM 2050 O O . ALA A 1 278 ? 81.807 -42.599 -25.053 1.00 45.54 256 ALA A O 1
ATOM 2052 N N . SER A 1 279 ? 81.824 -41.730 -22.969 1.00 48.43 257 SER A N 1
ATOM 2053 C CA . SER A 1 279 ? 80.377 -41.615 -22.833 1.00 47.84 257 SER A CA 1
ATOM 2054 C C . SER A 1 279 ? 79.872 -40.342 -23.491 1.00 45.22 257 SER A C 1
ATOM 2055 O O . SER A 1 279 ? 78.688 -40.238 -23.758 1.00 45.41 257 SER A O 1
ATOM 2058 N N . LEU A 1 280 ? 80.751 -39.350 -23.672 1.00 43.26 258 LEU A N 1
ATOM 2059 C CA . LEU A 1 280 ? 80.346 -38.031 -24.148 1.00 40.82 258 LEU A CA 1
ATOM 2060 C C . LEU A 1 280 ? 79.539 -38.095 -25.444 1.00 45.73 258 LEU A C 1
ATOM 2061 O O . LEU A 1 280 ? 78.572 -37.343 -25.602 1.00 44.01 258 LEU A O 1
ATOM 2066 N N . PRO A 1 281 ? 79.915 -38.918 -26.454 1.00 46.90 259 PRO A N 1
ATOM 2067 C CA . PRO A 1 281 ? 79.122 -38.995 -27.680 1.00 54.88 259 PRO A CA 1
ATOM 2068 C C . PRO A 1 281 ? 77.683 -39.452 -27.435 1.00 37.78 259 PRO A C 1
ATOM 2069 O O . PRO A 1 281 ? 76.813 -39.176 -28.259 1.00 44.07 259 PRO A O 1
ATOM 2073 N N . PHE A 1 282 ? 77.440 -40.117 -26.295 1.00 46.72 260 PHE A N 1
ATOM 2074 C CA . PHE A 1 282 ? 76.132 -40.718 -26.041 1.00 44.28 260 PHE A CA 1
ATOM 2075 C C . PHE A 1 282 ? 75.278 -39.866 -25.100 1.00 57.57 260 PHE A C 1
ATOM 2076 O O . PHE A 1 282 ? 74.230 -40.325 -24.642 1.00 46.55 260 PHE A O 1
ATOM 2084 N N . MET A 1 283 ? 75.726 -38.636 -24.829 1.00 47.89 261 MET A N 1
ATOM 2085 C CA . MET A 1 283 ? 75.052 -37.730 -23.908 1.00 44.91 261 MET A CA 1
ATOM 2086 C C . MET A 1 283 ? 74.320 -36.651 -24.691 1.00 50.79 261 MET A C 1
ATOM 2087 O O . MET A 1 283 ? 74.832 -36.147 -25.691 1.00 47.96 261 MET A O 1
ATOM 2092 N N . GLN A 1 284 ? 73.132 -36.270 -24.207 1.00 41.54 262 GLN A N 1
ATOM 2093 C CA . GLN A 1 284 ? 72.463 -35.089 -24.722 1.00 40.36 262 GLN A CA 1
ATOM 2094 C C . GLN A 1 284 ? 73.356 -33.872 -24.477 1.00 41.52 262 GLN A C 1
ATOM 2095 O O . GLN A 1 284 ? 73.986 -33.772 -23.417 1.00 47.82 262 GLN A O 1
ATOM 2101 N N . THR A 1 285 ? 73.389 -32.937 -25.444 1.00 44.73 263 THR A N 1
ATOM 2102 C CA . THR A 1 285 ? 74.195 -31.733 -25.295 1.00 55.27 263 THR A CA 1
ATOM 2103 C C . THR A 1 285 ? 73.531 -30.790 -24.293 1.00 51.41 263 THR A C 1
ATOM 2104 O O . THR A 1 285 ? 72.312 -30.793 -24.12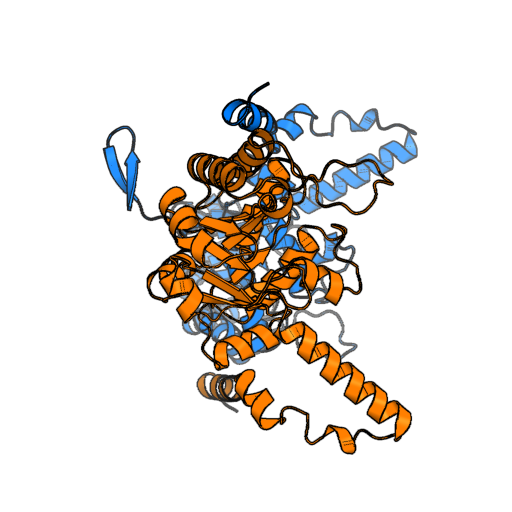4 1.00 44.77 263 THR A O 1
ATOM 2108 N N . ARG A 1 286 ? 74.350 -29.972 -2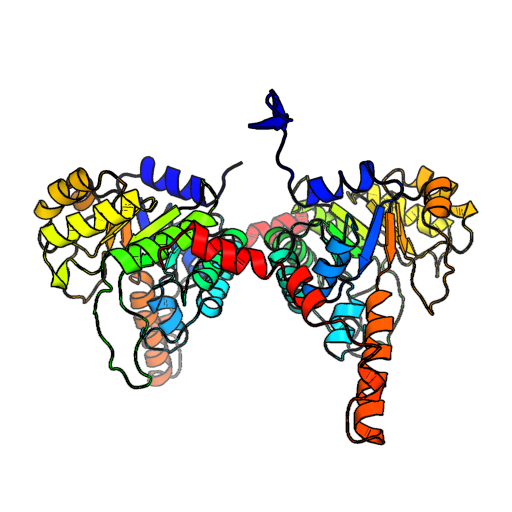3.626 1.00 51.58 264 ARG A N 1
ATOM 2109 C CA . ARG A 1 286 ? 73.837 -28.981 -22.693 1.00 60.65 264 ARG A CA 1
ATOM 2110 C C . ARG A 1 286 ? 72.887 -28.037 -23.428 1.00 59.74 264 ARG A C 1
ATOM 2111 O O . ARG A 1 286 ? 71.848 -27.631 -22.905 1.00 64.60 264 ARG A O 1
ATOM 2119 N N . GLU A 1 287 ? 73.234 -27.727 -24.675 1.00 54.33 265 GLU A N 1
ATOM 2120 C CA . GLU A 1 287 ? 72.417 -26.852 -25.498 1.00 48.48 265 GLU A CA 1
ATOM 2121 C C . GLU A 1 287 ? 71.045 -27.483 -25.749 1.00 54.82 265 GLU A C 1
ATOM 2122 O O . GLU A 1 287 ? 70.038 -26.780 -25.744 1.00 47.18 265 GLU A O 1
ATOM 2128 N N . ALA A 1 288 ? 70.991 -28.805 -25.983 1.00 43.36 266 ALA A N 1
ATOM 2129 C CA . ALA A 1 288 ? 69.705 -29.453 -26.211 1.00 46.76 266 ALA A CA 1
ATOM 2130 C C . ALA A 1 288 ? 68.883 -29.425 -24.916 1.00 35.95 266 ALA A C 1
ATOM 2131 O O . ALA A 1 288 ? 67.680 -29.220 -24.968 1.00 44.67 266 ALA A O 1
ATOM 2133 N N . LEU A 1 289 ? 69.565 -29.659 -23.794 1.00 47.07 267 LEU A N 1
ATOM 2134 C CA . LEU A 1 289 ? 68.934 -29.647 -22.480 1.00 40.88 267 LEU A CA 1
ATOM 2135 C C . LEU A 1 289 ? 68.279 -28.284 -22.259 1.00 53.91 267 LEU A C 1
ATOM 2136 O O . LEU A 1 289 ? 67.080 -28.207 -21.978 1.00 42.72 267 LEU A O 1
ATOM 2141 N N . TYR A 1 290 ? 69.063 -27.216 -22.466 1.00 49.26 268 TYR A N 1
ATOM 2142 C CA . TYR A 1 290 ? 68.577 -25.858 -22.280 1.00 54.92 268 TYR A CA 1
ATOM 2143 C C . TYR A 1 290 ? 67.352 -25.590 -23.148 1.00 50.83 268 TYR A C 1
ATOM 2144 O O . TYR A 1 290 ? 66.414 -24.913 -22.723 1.00 52.46 268 TYR A O 1
ATOM 2153 N N . GLU A 1 291 ? 67.359 -26.116 -24.376 1.00 47.48 269 GLU A N 1
ATOM 2154 C CA . GLU A 1 291 ? 66.256 -25.881 -25.295 1.00 47.61 269 GLU A CA 1
ATOM 2155 C C . GLU A 1 291 ? 65.001 -26.606 -24.819 1.00 49.06 269 GLU A C 1
ATOM 2156 O O . GLU A 1 291 ? 63.902 -26.060 -24.899 1.00 52.00 269 GLU A O 1
ATOM 2162 N N . VAL A 1 292 ? 65.151 -27.855 -24.355 1.00 50.26 270 VAL A N 1
ATOM 2163 C CA . VAL A 1 292 ? 63.972 -28.584 -23.909 1.00 46.63 270 VAL A CA 1
ATOM 2164 C C . VAL A 1 292 ? 63.381 -27.888 -22.671 1.00 39.26 270 VAL A C 1
ATOM 2165 O O . VAL A 1 292 ? 62.167 -27.833 -22.522 1.00 52.32 270 VAL A O 1
ATOM 2169 N N . LEU A 1 293 ? 64.253 -27.361 -21.802 1.00 48.16 271 LEU A N 1
ATOM 2170 C CA . LEU A 1 293 ? 63.805 -26.674 -20.600 1.00 47.21 271 LEU A CA 1
ATOM 2171 C C . LEU A 1 293 ? 63.255 -25.298 -20.951 1.00 58.78 271 LEU A C 1
ATOM 2172 O O . LEU A 1 293 ? 62.713 -24.613 -20.088 1.00 56.29 271 LEU A O 1
ATOM 2177 N N . ASN A 1 294 ? 63.452 -24.878 -22.206 1.00 54.40 272 ASN A N 1
ATOM 2178 C CA . ASN A 1 294 ? 62.977 -23.583 -22.667 1.00 55.97 272 ASN A CA 1
ATOM 2179 C C . ASN A 1 294 ? 63.636 -22.480 -21.843 1.00 46.57 272 ASN A C 1
ATOM 2180 O O . ASN A 1 294 ? 62.973 -21.539 -21.422 1.00 61.65 272 ASN A O 1
ATOM 2185 N N . TYR A 1 295 ? 64.947 -22.606 -21.621 1.00 56.11 273 TYR A N 1
ATOM 2186 C CA . TYR A 1 295 ? 65.673 -21.744 -20.704 1.00 55.55 273 TYR A CA 1
ATOM 2187 C C . TYR A 1 295 ? 65.580 -20.276 -21.122 1.00 80.37 273 TYR A C 1
ATOM 2188 O O . TYR A 1 295 ? 65.550 -19.387 -20.272 1.00 67.12 273 TYR A O 1
ATOM 2197 N N . HIS A 1 296 ? 65.565 -20.029 -22.438 1.00 78.22 274 HIS A N 1
ATOM 2198 C CA . HIS A 1 296 ? 65.666 -18.676 -22.963 1.00 91.12 274 HIS A CA 1
ATOM 2199 C C . HIS A 1 296 ? 64.452 -17.858 -22.532 1.00 87.25 274 HIS A C 1
ATOM 2200 O O . HIS A 1 296 ? 64.583 -16.678 -22.220 1.00 79.67 274 HIS A O 1
ATOM 2207 N N . ALA A 1 297 ? 63.291 -18.523 -22.487 1.00 86.31 275 ALA A N 1
ATOM 2208 C CA . ALA A 1 297 ? 62.012 -17.917 -22.147 1.00 82.29 275 ALA A CA 1
ATOM 2209 C C . ALA A 1 297 ? 62.009 -17.397 -20.708 1.00 65.29 275 ALA A C 1
ATOM 2210 O O . ALA A 1 297 ? 61.217 -16.516 -20.375 1.00 73.36 275 ALA A O 1
ATOM 2212 N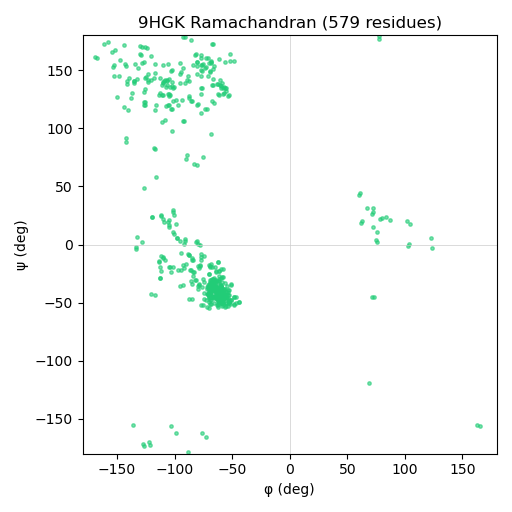 N . TYR A 1 298 ? 62.893 -17.945 -19.863 1.00 67.51 276 TYR A N 1
ATOM 2213 C CA . TYR A 1 298 ? 63.052 -17.458 -18.499 1.00 81.00 276 TYR A CA 1
ATOM 2214 C C . TYR A 1 298 ? 63.794 -16.124 -18.526 1.00 78.86 276 TYR A C 1
ATOM 2215 O O . TYR A 1 298 ? 63.361 -15.166 -17.894 1.00 85.96 276 TYR A O 1
ATOM 2224 N N . GLU A 1 299 ? 64.894 -16.067 -19.287 1.00 86.26 277 GLU A N 1
ATOM 2225 C CA . GLU A 1 299 ? 65.651 -14.832 -19.456 1.00 84.16 277 GLU A CA 1
ATOM 2226 C C . GLU A 1 299 ? 64.774 -13.728 -20.050 1.00 70.05 277 GLU A C 1
ATOM 2227 O O . GLU A 1 299 ? 64.789 -12.602 -19.563 1.00 69.31 277 GLU A O 1
ATOM 2233 N N . ASP A 1 300 ? 63.995 -14.064 -21.090 1.00 62.87 278 ASP A N 1
ATOM 2234 C CA . ASP A 1 300 ? 63.125 -13.133 -21.801 1.00 66.46 278 ASP A CA 1
ATOM 2235 C C . ASP A 1 300 ? 61.998 -12.635 -20.901 1.00 78.71 278 ASP A C 1
ATOM 2236 O O . ASP A 1 300 ? 61.482 -11.534 -21.096 1.00 68.98 278 ASP A O 1
ATOM 2241 N N . LYS A 1 301 ? 61.582 -13.480 -19.951 1.00 81.94 279 LYS A N 1
ATOM 2242 C CA . LYS A 1 301 ? 60.471 -13.139 -19.080 1.00 71.68 279 LYS A CA 1
ATOM 2243 C C . LYS A 1 301 ? 60.894 -12.025 -18.127 1.00 65.72 279 LYS A C 1
ATOM 2244 O O . LYS A 1 301 ? 60.126 -11.090 -17.901 1.00 67.90 279 LYS A O 1
ATOM 2250 N N . LEU A 1 302 ? 62.121 -12.139 -17.592 1.00 58.43 280 LEU A N 1
ATOM 2251 C CA . LEU A 1 302 ? 62.710 -11.161 -16.683 1.00 80.71 280 LEU A CA 1
ATOM 2252 C C . LEU A 1 302 ? 62.950 -9.827 -17.391 1.00 109.52 280 LEU A C 1
ATOM 2253 O O . LEU A 1 302 ? 62.921 -8.774 -16.751 1.00 80.72 280 LEU A O 1
ATOM 2258 N N . ASN A 1 303 ? 63.234 -9.883 -18.699 1.00 111.11 281 ASN A N 1
ATOM 2259 C CA . ASN A 1 303 ? 63.470 -8.683 -19.484 1.00 87.20 281 ASN A CA 1
ATOM 2260 C C . ASN A 1 303 ? 62.132 -8.032 -19.823 1.00 73.70 281 ASN A C 1
ATOM 2261 O O . ASN A 1 303 ? 62.035 -6.806 -19.877 1.00 102.51 281 ASN A O 1
ATOM 2266 N N . GLN A 1 304 ? 61.115 -8.874 -20.040 1.00 69.36 282 GLN A N 1
ATOM 2267 C CA . GLN A 1 304 ? 59.768 -8.451 -20.396 1.00 83.58 282 GLN A CA 1
ATOM 2268 C C . GLN A 1 304 ? 59.054 -7.760 -19.227 1.00 95.92 282 GLN A C 1
ATOM 2269 O O . GLN A 1 304 ? 58.148 -6.959 -19.461 1.00 97.12 282 GLN A O 1
ATOM 2275 N N . LEU A 1 305 ? 59.440 -8.070 -17.977 1.00 81.99 283 LEU A N 1
ATOM 2276 C CA . LEU A 1 305 ? 58.642 -7.653 -16.828 1.00 90.03 283 LEU A CA 1
ATOM 2277 C C . LEU A 1 305 ? 59.366 -6.615 -15.969 1.00 90.75 283 LEU A C 1
ATOM 2278 O O . LEU A 1 305 ? 58.711 -5.810 -15.307 1.00 86.11 283 LEU A O 1
ATOM 2283 N N . PHE A 1 306 ? 60.704 -6.646 -15.952 1.00 76.55 284 PHE A N 1
ATOM 2284 C CA . PHE A 1 306 ? 61.449 -5.812 -15.020 1.00 115.96 284 PHE A CA 1
ATOM 2285 C C . PHE A 1 306 ? 62.407 -4.876 -15.758 1.00 140.31 284 PHE A C 1
ATOM 2286 O O . PHE A 1 306 ? 62.357 -4.759 -16.984 1.00 116.52 284 PHE A O 1
ATOM 2294 N N . LYS A 1 307 ? 63.237 -4.180 -14.966 1.00 135.47 285 LYS A N 1
ATOM 2295 C CA . LYS A 1 307 ? 64.280 -3.283 -15.433 1.00 120.11 285 LYS A CA 1
ATOM 2296 C C . LYS A 1 307 ? 65.631 -3.831 -14.971 1.00 109.54 285 LYS A C 1
ATOM 2297 O O . LYS A 1 307 ? 65.693 -4.567 -13.983 1.00 103.21 285 LYS A O 1
ATOM 2303 N N . ARG A 1 308 ? 66.694 -3.464 -15.703 1.00 127.61 286 ARG A N 1
ATOM 2304 C CA . ARG A 1 308 ? 68.027 -4.042 -15.579 1.00 126.48 286 ARG A CA 1
ATOM 2305 C C . ARG A 1 308 ? 67.972 -5.553 -15.851 1.00 133.28 286 ARG A C 1
ATOM 2306 O O . ARG A 1 308 ? 68.826 -6.020 -16.646 1.00 104.37 286 ARG A O 1
ATOM 2314 N N . SER B 1 22 ? 31.803 -23.509 -14.827 1.00 102.04 0 SER B N 1
ATOM 2315 C CA . SER B 1 22 ? 31.025 -23.450 -13.559 1.00 114.83 0 SER B CA 1
ATOM 2316 C C . SER B 1 22 ? 31.605 -22.350 -12.674 1.00 120.84 0 SER B C 1
ATOM 2317 O O . SER B 1 22 ? 31.843 -21.240 -13.151 1.00 110.28 0 SER B O 1
ATOM 2320 N N . MET B 1 23 ? 31.842 -22.666 -11.398 1.00 130.63 1 MET B N 1
ATOM 2321 C CA . MET B 1 23 ? 32.350 -21.672 -10.467 1.00 113.48 1 MET B CA 1
ATOM 2322 C C . MET B 1 23 ? 33.812 -21.971 -10.150 1.00 86.01 1 MET B C 1
ATOM 2323 O O . MET B 1 23 ? 34.114 -23.048 -9.644 1.00 98.03 1 MET B O 1
ATOM 2328 N N . SER B 1 24 ? 34.702 -21.024 -10.471 1.00 74.11 2 SER B N 1
ATOM 2329 C CA . SER B 1 24 ? 36.111 -21.209 -10.198 1.00 63.55 2 SER B CA 1
ATOM 2330 C C . SER B 1 24 ? 36.401 -20.697 -8.792 1.00 74.21 2 SER B C 1
ATOM 2331 O O . SER B 1 24 ? 35.822 -19.708 -8.354 1.00 55.79 2 SER B O 1
ATOM 2334 N N . PRO B 1 25 ? 37.324 -21.335 -8.040 1.00 71.12 3 PRO B N 1
ATOM 2335 C CA . PRO B 1 25 ? 37.615 -20.897 -6.677 1.00 67.11 3 PRO B CA 1
ATOM 2336 C C . PRO B 1 25 ? 37.745 -19.375 -6.598 1.00 69.08 3 PRO B C 1
ATOM 2337 O O . PRO B 1 25 ? 37.117 -18.738 -5.754 1.00 62.47 3 PRO B O 1
ATOM 2341 N N . GLY B 1 26 ? 38.552 -18.798 -7.497 1.00 55.13 4 GLY B N 1
ATOM 2342 C CA . GLY B 1 26 ? 38.888 -17.383 -7.488 1.00 57.40 4 GLY B CA 1
ATOM 2343 C C . GLY B 1 26 ? 37.652 -16.514 -7.695 1.00 62.09 4 GLY B C 1
ATOM 2344 O O . GLY B 1 26 ? 37.566 -15.418 -7.138 1.00 65.58 4 GLY B O 1
ATOM 2345 N N . LYS B 1 27 ? 36.706 -17.042 -8.486 1.00 65.43 5 LYS B N 1
ATOM 2346 C CA . LYS B 1 27 ? 35.430 -16.400 -8.750 1.00 73.66 5 LYS B CA 1
ATOM 2347 C C . LYS B 1 27 ? 34.600 -16.410 -7.469 1.00 71.11 5 LYS B C 1
ATOM 2348 O O . LYS B 1 27 ? 34.105 -15.364 -7.047 1.00 73.38 5 LYS B O 1
ATOM 2354 N N . LEU B 1 28 ? 34.468 -17.601 -6.859 1.00 67.41 6 LEU B N 1
ATOM 2355 C CA . LEU B 1 28 ? 33.710 -17.772 -5.627 1.00 51.81 6 LEU B CA 1
ATOM 2356 C C . LEU B 1 28 ? 34.207 -16.799 -4.557 1.00 48.36 6 LEU B C 1
ATOM 2357 O O . LEU B 1 28 ? 33.400 -16.195 -3.848 1.00 58.79 6 LEU B O 1
ATOM 2362 N N . PHE B 1 29 ? 35.528 -16.586 -4.498 1.00 48.60 7 PHE B N 1
ATOM 2363 C CA . PHE B 1 29 ? 36.096 -15.643 -3.540 1.00 47.29 7 PHE B CA 1
ATOM 2364 C C . PHE B 1 29 ? 35.700 -14.207 -3.900 1.00 74.85 7 PHE B C 1
ATOM 2365 O O . PHE B 1 29 ? 35.320 -13.444 -3.008 1.00 61.49 7 PHE B O 1
ATOM 2373 N N . ARG B 1 30 ? 35.806 -13.840 -5.192 1.00 55.75 8 ARG B N 1
ATOM 2374 C CA . ARG B 1 30 ? 35.466 -12.500 -5.663 1.00 66.25 8 ARG B CA 1
ATOM 2375 C C . ARG B 1 30 ? 33.998 -12.200 -5.362 1.00 61.84 8 ARG B C 1
ATOM 2376 O O . ARG B 1 30 ? 33.643 -11.082 -4.966 1.00 68.10 8 ARG B O 1
ATOM 2384 N N . GLN B 1 31 ? 33.156 -13.225 -5.551 1.00 54.57 9 GLN B N 1
ATOM 2385 C CA . GLN B 1 31 ? 31.720 -13.113 -5.388 1.00 48.01 9 GLN B CA 1
ATOM 2386 C C . GLN B 1 31 ? 31.387 -12.953 -3.907 1.00 66.34 9 GLN B C 1
ATOM 2387 O O . GLN B 1 31 ? 30.556 -12.124 -3.528 1.00 63.11 9 GLN B O 1
ATOM 2393 N N . ALA B 1 32 ? 32.053 -13.761 -3.080 1.00 55.94 10 ALA B N 1
ATOM 2394 C CA . ALA B 1 32 ? 31.793 -13.709 -1.659 1.00 50.47 10 ALA B CA 1
ATOM 2395 C C . ALA B 1 32 ? 32.166 -12.325 -1.150 1.00 66.61 10 ALA B C 1
ATOM 2396 O O . ALA B 1 32 ? 31.431 -11.758 -0.353 1.00 73.27 10 ALA B O 1
ATOM 2398 N N . VAL B 1 33 ? 33.293 -11.790 -1.644 1.00 54.09 11 VAL B N 1
ATOM 2399 C CA . VAL B 1 33 ? 33.780 -10.487 -1.223 1.00 66.20 11 VAL B CA 1
ATOM 2400 C C . VAL B 1 33 ? 32.719 -9.442 -1.556 1.00 67.52 11 VAL B C 1
ATOM 2401 O O . VAL B 1 33 ? 32.582 -8.453 -0.835 1.00 56.65 11 VAL B O 1
ATOM 2405 N N . ALA B 1 34 ? 31.933 -9.708 -2.609 1.00 64.91 12 ALA B N 1
ATOM 2406 C CA . ALA B 1 34 ? 31.031 -8.692 -3.126 1.00 68.63 12 ALA B CA 1
ATOM 2407 C C . ALA B 1 34 ? 29.696 -8.736 -2.386 1.00 85.51 12 ALA B C 1
ATOM 2408 O O . ALA B 1 34 ? 29.182 -7.702 -1.963 1.00 105.65 12 ALA B O 1
ATOM 2410 N N . ASN B 1 35 ? 29.153 -9.946 -2.227 1.00 75.94 13 ASN B N 1
ATOM 2411 C CA . ASN B 1 35 ? 27.791 -10.139 -1.759 1.00 72.23 13 ASN B CA 1
ATOM 2412 C C . ASN B 1 35 ? 27.732 -10.200 -0.232 1.00 65.04 13 ASN B C 1
ATOM 2413 O O . ASN B 1 35 ? 26.648 -10.221 0.342 1.00 77.41 13 ASN B O 1
ATOM 2418 N N . GLU B 1 36 ? 28.892 -10.249 0.426 1.00 75.82 14 GLU B N 1
ATOM 2419 C CA . GLU B 1 36 ? 28.939 -10.235 1.881 1.00 72.20 14 GLU B CA 1
ATOM 2420 C C . GLU B 1 36 ? 29.346 -8.836 2.333 1.00 71.26 14 GLU B C 1
ATOM 2421 O O . GLU B 1 36 ? 30.071 -8.140 1.623 1.00 71.75 14 GLU B O 1
ATOM 2427 N N . HIS B 1 37 ? 28.857 -8.428 3.510 1.00 60.72 15 HIS B N 1
ATOM 2428 C CA . HIS B 1 37 ? 29.138 -7.097 4.007 1.00 84.08 15 HIS B CA 1
ATOM 2429 C C . HIS B 1 37 ? 29.336 -7.152 5.520 1.00 78.92 15 HIS B C 1
ATOM 2430 O O . HIS B 1 37 ? 28.372 -7.055 6.270 1.00 97.32 15 HIS B O 1
ATOM 2437 N N . PRO B 1 38 ? 30.587 -7.323 6.014 1.00 79.73 16 PRO B N 1
ATOM 2438 C CA . PRO B 1 38 ? 31.733 -7.601 5.148 1.00 67.67 16 PRO B CA 1
ATOM 2439 C C . PRO B 1 38 ? 31.884 -9.121 5.055 1.00 76.73 16 PRO B C 1
ATOM 2440 O O . PRO B 1 38 ? 31.088 -9.862 5.633 1.00 62.25 16 PRO B O 1
ATOM 2444 N N . LEU B 1 39 ? 32.865 -9.585 4.275 1.00 64.00 17 LEU B N 1
ATOM 2445 C CA . LEU B 1 39 ? 33.131 -11.012 4.228 1.00 57.62 17 LEU B CA 1
ATOM 2446 C C . LEU B 1 39 ? 33.970 -11.370 5.445 1.00 37.45 17 LEU B C 1
ATOM 2447 O O . LEU B 1 39 ? 35.056 -10.804 5.613 1.00 55.80 17 LEU B O 1
ATOM 2452 N N . GLN B 1 40 ? 33.454 -12.258 6.295 1.00 56.06 18 GLN B N 1
ATOM 2453 C CA . GLN B 1 40 ? 34.255 -12.811 7.381 1.00 60.97 18 GLN B CA 1
ATOM 2454 C C . GLN B 1 40 ? 35.012 -14.047 6.877 1.00 44.46 18 GLN B C 1
ATOM 2455 O O . GLN B 1 40 ? 34.399 -14.973 6.341 1.00 44.58 18 GLN B O 1
ATOM 2461 N N . ILE B 1 41 ? 36.340 -14.024 7.064 1.00 51.59 19 ILE B N 1
ATOM 2462 C CA . ILE B 1 41 ? 37.217 -15.108 6.655 1.00 62.29 19 ILE B CA 1
ATOM 2463 C C . ILE B 1 41 ? 37.871 -15.694 7.900 1.00 49.86 19 ILE B C 1
ATOM 2464 O O . ILE B 1 41 ? 38.650 -15.007 8.567 1.00 51.87 19 ILE B O 1
ATOM 2469 N N . VAL B 1 42 ? 37.563 -16.971 8.186 1.00 53.95 20 VAL B N 1
ATOM 2470 C CA . VAL B 1 42 ? 38.112 -17.606 9.375 1.00 56.69 20 VAL B CA 1
ATOM 2471 C C . VAL B 1 42 ? 39.292 -18.522 9.038 1.00 43.54 20 VAL B C 1
ATOM 2472 O O . VAL B 1 42 ? 39.237 -19.308 8.090 1.00 46.35 20 VAL B O 1
ATOM 2476 N N . GLY B 1 43 ? 40.350 -18.397 9.851 1.00 43.81 21 GLY B N 1
ATOM 2477 C CA . GLY B 1 43 ? 41.454 -19.337 9.841 1.00 47.09 21 GLY B CA 1
ATOM 2478 C C . GLY B 1 43 ? 40.963 -20.739 10.201 1.00 44.54 21 GLY B C 1
ATOM 2479 O O . GLY B 1 43 ? 40.135 -20.917 11.095 1.00 39.90 21 GLY B O 1
ATOM 2480 N N . ALA B 1 44 ? 41.469 -21.731 9.453 1.00 47.44 22 ALA B N 1
ATOM 2481 C CA . ALA B 1 44 ? 41.290 -23.136 9.775 1.00 39.33 22 ALA B CA 1
ATOM 2482 C C . ALA B 1 44 ? 42.630 -23.817 9.539 1.00 44.90 22 ALA B C 1
ATOM 2483 O O . ALA B 1 44 ? 43.217 -23.630 8.480 1.00 37.22 22 ALA B O 1
ATOM 2485 N N . ILE B 1 45 ? 43.140 -24.530 10.551 1.00 38.62 23 ILE B N 1
ATOM 2486 C CA . ILE B 1 45 ? 44.508 -25.030 10.464 1.00 35.36 23 ILE B CA 1
ATOM 2487 C C . ILE B 1 45 ? 44.539 -26.361 9.714 1.00 42.02 23 ILE B C 1
ATOM 2488 O O . ILE B 1 45 ? 45.619 -26.824 9.336 1.00 38.95 23 ILE B O 1
ATOM 2493 N N . ASN B 1 46 ? 43.373 -26.980 9.518 1.00 34.46 24 ASN B N 1
ATOM 2494 C CA . ASN B 1 46 ? 43.324 -28.324 8.938 1.00 33.47 24 ASN B CA 1
ATOM 2495 C C . ASN B 1 46 ? 41.936 -28.552 8.340 1.00 38.31 24 ASN B C 1
ATOM 2496 O O . ASN B 1 46 ? 41.034 -27.701 8.458 1.00 36.58 24 ASN B O 1
ATOM 2501 N N . ALA B 1 47 ? 41.760 -29.695 7.658 1.00 32.09 25 ALA B N 1
ATOM 2502 C CA . ALA B 1 47 ? 40.524 -29.893 6.901 1.00 33.27 25 ALA B CA 1
ATOM 2503 C C . ALA B 1 47 ? 39.306 -29.974 7.824 1.00 34.35 25 ALA B C 1
ATOM 2504 O O . ALA B 1 47 ? 38.217 -29.476 7.480 1.00 31.47 25 ALA B O 1
ATOM 2506 N N . TYR B 1 48 ? 39.470 -30.659 8.961 1.00 29.99 26 TYR B N 1
ATOM 2507 C CA . TYR B 1 48 ? 38.349 -30.796 9.863 1.00 32.97 26 TYR B CA 1
ATOM 2508 C C . TYR B 1 48 ? 37.873 -29.411 10.348 1.00 31.49 26 TYR B C 1
ATOM 2509 O O . TYR B 1 48 ? 36.673 -29.187 10.412 1.00 35.83 26 TYR B O 1
ATOM 2518 N N . CYS B 1 49 ? 38.804 -28.520 10.711 1.00 36.05 27 CYS B N 1
ATOM 2519 C CA . CYS B 1 49 ? 38.430 -27.168 11.116 1.00 37.89 27 CYS B CA 1
ATOM 2520 C C . CYS B 1 49 ? 37.691 -26.451 9.985 1.00 42.81 27 CYS B C 1
ATOM 2521 O O . CYS B 1 49 ? 36.771 -25.679 10.254 1.00 37.03 27 CYS B O 1
ATOM 2524 N N . ALA B 1 50 ? 38.107 -26.692 8.735 1.00 36.39 28 ALA B N 1
ATOM 2525 C CA . ALA B 1 50 ? 37.453 -26.079 7.586 1.00 36.60 28 ALA B CA 1
ATOM 2526 C C . ALA B 1 50 ? 35.999 -26.529 7.514 1.00 37.26 28 ALA B C 1
ATOM 2527 O O . ALA B 1 50 ? 35.126 -25.725 7.237 1.00 45.96 28 ALA B O 1
ATOM 2529 N N . LEU B 1 51 ? 35.741 -27.801 7.834 1.00 33.97 29 LEU B N 1
ATOM 2530 C CA . LEU B 1 51 ? 34.414 -28.388 7.795 1.00 33.31 29 LEU B CA 1
ATOM 2531 C C . LEU B 1 51 ? 33.557 -27.812 8.929 1.00 38.18 29 LEU B C 1
ATOM 2532 O O . LEU B 1 51 ? 32.357 -27.590 8.736 1.00 40.03 29 LEU B O 1
ATOM 2537 N N . LEU B 1 52 ? 34.171 -27.553 10.090 1.00 40.02 30 LEU B N 1
ATOM 2538 C CA . LEU B 1 52 ? 33.450 -26.904 11.187 1.00 44.77 30 LEU B CA 1
ATOM 2539 C C . LEU B 1 52 ? 33.015 -25.509 10.746 1.00 38.92 30 LEU B C 1
ATOM 2540 O O . LEU B 1 52 ? 31.867 -25.141 10.953 1.00 46.17 30 LEU B O 1
ATOM 2545 N N . ALA B 1 53 ? 33.948 -24.744 10.170 1.00 43.41 31 ALA B N 1
ATOM 2546 C CA . ALA B 1 53 ? 33.715 -23.383 9.719 1.00 45.08 31 ALA B CA 1
ATOM 2547 C C . ALA B 1 53 ? 32.598 -23.371 8.685 1.00 59.10 31 ALA B C 1
ATOM 2548 O O . ALA B 1 53 ? 31.703 -22.537 8.755 1.00 43.60 31 ALA B O 1
ATOM 2550 N N . GLU B 1 54 ? 32.654 -24.322 7.748 1.00 49.38 32 GLU B N 1
ATOM 2551 C CA . GLU B 1 54 ? 31.614 -24.509 6.752 1.00 49.62 32 GLU B CA 1
ATOM 2552 C C . GLU B 1 54 ? 30.277 -24.756 7.438 1.00 50.44 32 GLU B C 1
ATOM 2553 O O . GLU B 1 54 ? 29.277 -24.148 7.066 1.00 48.79 32 GLU B O 1
ATOM 2559 N N . ASN B 1 55 ? 30.269 -25.634 8.447 1.00 44.13 33 ASN B N 1
ATOM 2560 C CA . ASN B 1 55 ? 29.035 -26.038 9.095 1.00 44.66 33 ASN B CA 1
ATOM 2561 C C . ASN B 1 55 ? 28.398 -24.837 9.816 1.00 41.04 33 ASN B C 1
ATOM 2562 O O . ASN B 1 55 ? 27.179 -24.733 9.907 1.00 49.19 33 ASN B O 1
ATOM 2567 N N . VAL B 1 56 ? 29.232 -23.923 10.316 1.00 50.69 34 VAL B N 1
ATOM 2568 C CA . VAL B 1 56 ? 28.788 -22.717 11.008 1.00 60.04 34 VAL B CA 1
ATOM 2569 C C . VAL B 1 56 ? 28.313 -21.663 9.998 1.00 71.94 34 VAL B C 1
ATOM 2570 O O . VAL B 1 56 ? 27.608 -20.722 10.362 1.00 57.85 34 VAL B O 1
ATOM 2574 N N . GLY B 1 57 ? 28.697 -21.825 8.726 1.00 66.05 35 GLY B N 1
ATOM 2575 C CA . GLY B 1 57 ? 28.118 -21.038 7.648 1.00 46.33 35 GLY B CA 1
ATOM 2576 C C . GLY B 1 57 ? 29.036 -19.932 7.144 1.00 58.22 35 GLY B C 1
ATOM 2577 O O . GLY B 1 57 ? 28.577 -19.027 6.452 1.00 68.62 35 GLY B O 1
ATOM 2578 N N . PHE B 1 58 ? 30.333 -20.022 7.449 1.00 45.04 36 PHE B N 1
ATOM 2579 C CA . PHE B 1 58 ? 31.277 -19.084 6.870 1.00 52.51 36 PHE B CA 1
ATOM 2580 C C . PHE B 1 58 ? 31.341 -19.296 5.361 1.00 53.46 36 PHE B C 1
ATOM 2581 O O . PHE B 1 58 ? 31.057 -20.389 4.865 1.00 54.13 36 PHE B O 1
ATOM 2589 N N . LYS B 1 59 ? 31.699 -18.215 4.668 1.00 44.58 37 LYS B N 1
ATOM 2590 C CA . LYS B 1 59 ? 31.636 -18.142 3.222 1.00 66.48 37 LYS B CA 1
ATOM 2591 C C . LYS B 1 59 ? 33.028 -18.289 2.624 1.00 54.73 37 LYS B C 1
ATOM 2592 O O . LYS B 1 59 ? 33.144 -18.603 1.443 1.00 61.79 37 LYS B O 1
ATOM 2598 N N . ALA B 1 60 ? 34.055 -17.970 3.426 1.00 58.20 38 ALA B N 1
ATOM 2599 C CA . ALA B 1 60 ? 35.448 -18.121 3.035 1.00 59.85 38 ALA B CA 1
ATOM 2600 C C . ALA B 1 60 ? 36.279 -18.585 4.230 1.00 56.29 38 ALA B C 1
ATOM 2601 O O . ALA B 1 60 ? 35.940 -18.315 5.387 1.00 50.42 38 ALA B O 1
ATOM 2603 N N . ILE B 1 61 ? 37.385 -19.273 3.925 1.00 58.16 39 ILE B N 1
ATOM 2604 C CA . ILE B 1 61 ? 38.283 -19.775 4.950 1.00 48.24 39 ILE B CA 1
ATOM 2605 C C . ILE B 1 61 ? 39.711 -19.343 4.630 1.00 54.69 39 ILE B C 1
ATOM 2606 O O . ILE B 1 61 ? 40.003 -18.833 3.550 1.00 56.32 39 ILE B O 1
ATOM 2611 N N . TYR B 1 62 ? 40.603 -19.550 5.592 1.00 39.66 40 TYR B N 1
ATOM 2612 C CA . TYR B 1 62 ? 41.937 -18.996 5.521 1.00 48.25 40 TYR B CA 1
ATOM 2613 C C . TYR B 1 62 ? 42.953 -19.992 6.063 1.00 55.50 40 TYR B C 1
ATOM 2614 O O . TYR B 1 62 ? 42.717 -20.617 7.103 1.00 47.41 40 TYR B O 1
ATOM 2623 N N . LEU B 1 63 ? 44.095 -20.083 5.359 1.00 41.97 41 LEU B N 1
ATOM 2624 C CA . LEU B 1 63 ? 45.272 -20.793 5.836 1.00 41.86 41 LEU B CA 1
ATOM 2625 C C . LEU B 1 63 ? 46.369 -19.804 6.209 1.00 49.23 41 LEU B C 1
ATOM 2626 O O . LEU B 1 63 ? 47.006 -19.197 5.345 1.00 45.20 41 LEU B O 1
ATOM 2631 N N . SER B 1 64 ? 46.585 -19.659 7.524 1.00 45.14 42 SER B N 1
ATOM 2632 C CA . SER B 1 64 ? 47.551 -18.728 8.089 1.00 47.88 42 SER B CA 1
ATOM 2633 C C . SER B 1 64 ? 48.960 -19.287 7.932 1.00 42.85 42 SER B C 1
ATOM 2634 O O . SER B 1 64 ? 49.193 -20.449 8.245 1.00 47.04 42 SER B O 1
ATOM 2637 N N . GLY B 1 65 ? 49.903 -18.438 7.497 1.00 48.05 43 GLY B N 1
ATOM 2638 C CA . GLY B 1 65 ? 51.310 -18.800 7.381 1.00 49.68 43 GLY B CA 1
ATOM 2639 C C . GLY B 1 65 ? 51.941 -19.148 8.726 1.00 45.32 43 GLY B C 1
ATOM 2640 O O . GLY B 1 65 ? 52.696 -20.111 8.845 1.00 43.54 43 GLY B O 1
ATOM 2641 N N . GLY B 1 66 ? 51.634 -18.336 9.746 1.00 50.10 44 GLY B N 1
ATOM 2642 C CA . GLY B 1 66 ? 52.122 -18.592 11.085 1.00 40.48 44 GLY B CA 1
ATOM 2643 C C . GLY B 1 66 ? 51.477 -19.841 11.667 1.00 41.46 44 GLY B C 1
ATOM 2644 O O . GLY B 1 66 ? 52.112 -20.574 12.409 1.00 43.05 44 GLY B O 1
ATOM 2645 N N . GLY B 1 67 ? 50.204 -20.043 11.311 1.00 39.06 45 GLY B N 1
ATOM 2646 C CA . GLY B 1 67 ? 49.471 -21.248 11.658 1.00 46.42 45 GLY B CA 1
ATOM 2647 C C . GLY B 1 67 ? 50.165 -22.493 11.094 1.00 45.72 45 GLY B C 1
ATOM 2648 O O . GLY B 1 67 ? 50.328 -23.492 11.797 1.00 41.32 45 GLY B O 1
ATOM 2649 N N . VAL B 1 68 ? 50.587 -22.419 9.825 1.00 37.86 46 VAL B N 1
ATOM 2650 C CA . VAL B 1 68 ? 51.279 -23.548 9.223 1.00 39.97 46 VAL B CA 1
ATOM 2651 C C . VAL B 1 68 ? 52.549 -23.846 10.018 1.00 43.78 46 VAL B C 1
ATOM 2652 O O . VAL B 1 68 ? 52.805 -24.984 10.398 1.00 34.31 46 VAL B O 1
ATOM 2656 N N . ALA B 1 69 ? 53.353 -22.810 10.278 1.00 43.08 47 ALA B N 1
ATOM 2657 C CA . ALA B 1 69 ? 54.603 -22.987 10.996 1.00 47.69 47 ALA B CA 1
ATOM 2658 C C . ALA B 1 69 ? 54.366 -23.505 12.414 1.00 35.72 47 ALA B C 1
ATOM 2659 O O . ALA B 1 69 ? 55.048 -24.421 12.851 1.00 37.61 47 ALA B O 1
ATOM 2661 N N . ASN B 1 70 ? 53.479 -22.839 13.166 1.00 41.89 48 ASN B N 1
ATOM 2662 C CA . ASN B 1 70 ? 53.302 -23.150 14.575 1.00 37.20 48 ASN B CA 1
ATOM 2663 C C . ASN B 1 70 ? 52.713 -24.550 14.711 1.00 34.78 48 ASN B C 1
ATOM 2664 O O . ASN B 1 70 ? 53.079 -25.274 15.625 1.00 35.87 48 ASN B O 1
ATOM 2669 N N . THR B 1 71 ? 51.788 -24.924 13.823 1.00 35.55 49 THR B N 1
ATOM 2670 C CA . THR B 1 71 ? 51.241 -26.277 13.862 1.00 39.31 49 THR B CA 1
ATOM 2671 C C . THR B 1 71 ? 52.346 -27.325 13.641 1.00 39.93 49 THR B C 1
ATOM 2672 O O . THR B 1 71 ? 52.273 -28.432 14.180 1.00 33.79 49 THR B O 1
ATOM 2676 N N . LEU B 1 72 ? 53.392 -26.964 12.884 1.00 33.78 50 LEU B N 1
ATOM 2677 C CA . LEU B 1 72 ? 54.557 -27.829 12.712 1.00 33.33 50 LEU B CA 1
ATOM 2678 C C . LEU B 1 72 ? 55.502 -27.753 13.910 1.00 39.87 50 LEU B C 1
ATOM 2679 O O . LEU B 1 72 ? 56.519 -28.442 13.949 1.00 40.83 50 LEU B O 1
ATOM 2684 N N . GLY B 1 73 ? 55.151 -26.954 14.920 1.00 36.09 51 GLY B N 1
ATOM 2685 C CA . GLY B 1 73 ? 56.042 -26.784 16.062 1.00 40.24 51 GLY B CA 1
ATOM 2686 C C . GLY B 1 73 ? 57.201 -25.819 15.778 1.00 40.93 51 GLY B C 1
ATOM 2687 O O . GLY B 1 73 ? 58.223 -25.867 16.465 1.00 43.42 51 GLY B O 1
ATOM 2688 N N . LEU B 1 74 ? 57.031 -24.935 14.787 1.00 43.66 52 LEU B N 1
ATOM 2689 C CA . LEU B 1 74 ? 58.062 -23.987 14.389 1.00 42.45 52 LEU B CA 1
ATOM 2690 C C . LEU B 1 74 ? 57.589 -22.559 14.624 1.00 54.30 52 LEU B C 1
ATOM 2691 O O . LEU B 1 74 ? 56.412 -22.263 14.439 1.00 41.44 52 LEU B O 1
ATOM 2696 N N . PRO B 1 75 ? 58.506 -21.619 14.958 1.00 44.09 53 PRO B N 1
ATOM 2697 C CA . PRO B 1 75 ? 58.156 -20.201 15.022 1.00 47.86 53 PRO B CA 1
ATOM 2698 C C . PRO B 1 75 ? 57.864 -19.629 13.645 1.00 48.41 53 PRO B C 1
ATOM 2699 O O . PRO B 1 75 ? 58.329 -20.141 12.633 1.00 52.56 53 PRO B O 1
ATOM 2703 N N . ASP B 1 76 ? 57.084 -18.553 13.621 1.00 47.34 54 ASP B N 1
ATOM 2704 C CA . ASP B 1 76 ? 56.735 -17.876 12.388 1.00 55.38 54 ASP B CA 1
ATOM 2705 C C . ASP B 1 76 ? 57.883 -16.965 11.950 1.00 70.59 54 ASP B C 1
ATOM 2706 O O . ASP B 1 76 ? 57.737 -15.744 11.937 1.00 65.72 54 ASP B O 1
ATOM 2711 N N . LEU B 1 77 ? 59.002 -17.576 11.547 1.00 56.70 55 LEU B N 1
ATOM 2712 C CA . LEU B 1 77 ? 60.216 -16.846 11.217 1.00 46.72 55 LEU B CA 1
ATOM 2713 C C . LEU B 1 77 ? 60.631 -17.080 9.762 1.00 62.61 55 LEU B C 1
ATOM 2714 O O . LEU B 1 77 ? 61.802 -16.918 9.434 1.00 60.93 55 LEU B O 1
ATOM 2719 N N . GLY B 1 78 ? 59.677 -17.453 8.897 1.00 56.22 56 GLY B N 1
ATOM 2720 C CA . GLY B 1 78 ? 59.936 -17.722 7.488 1.00 63.05 56 GLY B CA 1
ATOM 2721 C C . GLY B 1 78 ? 60.801 -18.964 7.257 1.00 57.80 56 GLY B C 1
ATOM 2722 O O . GLY B 1 78 ? 61.546 -19.037 6.279 1.00 55.06 56 GLY B O 1
ATOM 2723 N N . ILE B 1 79 ? 60.686 -19.957 8.146 1.00 54.88 57 ILE B N 1
ATOM 2724 C CA . ILE B 1 79 ? 61.397 -21.217 7.975 1.00 53.18 57 ILE B CA 1
ATOM 2725 C C . ILE B 1 79 ? 60.658 -22.096 6.964 1.00 58.94 57 ILE B C 1
ATOM 2726 O O . ILE B 1 79 ? 61.290 -22.825 6.205 1.00 49.60 57 ILE B O 1
ATOM 2731 N N . THR B 1 80 ? 59.324 -22.036 6.970 1.00 49.14 58 THR B N 1
ATOM 2732 C CA . THR B 1 80 ? 58.513 -22.871 6.095 1.00 54.29 58 THR B CA 1
ATOM 2733 C C . THR B 1 80 ? 58.639 -22.406 4.647 1.00 57.35 58 THR B C 1
ATOM 2734 O O . THR B 1 80 ? 58.994 -21.262 4.400 1.00 50.86 58 THR B O 1
ATOM 2738 N N . ASP B 1 81 ? 58.300 -23.294 3.701 1.00 47.87 59 ASP B N 1
ATOM 2739 C CA . ASP B 1 81 ? 58.418 -23.002 2.279 1.00 45.62 59 ASP B CA 1
ATOM 2740 C C . ASP B 1 81 ? 57.092 -23.260 1.571 1.00 49.66 59 ASP B C 1
ATOM 2741 O O . ASP B 1 81 ? 56.071 -23.527 2.204 1.00 42.34 59 ASP B O 1
ATOM 2746 N N . LEU B 1 82 ? 57.112 -23.165 0.235 1.00 39.64 60 LEU B N 1
ATOM 2747 C CA . LEU B 1 82 ? 55.907 -23.371 -0.549 1.00 37.42 60 LEU B CA 1
ATOM 2748 C C . LEU B 1 82 ? 55.286 -24.740 -0.247 1.00 34.18 60 LEU B C 1
ATOM 2749 O O . LEU B 1 82 ? 54.068 -24.839 -0.189 1.00 37.57 60 LEU B O 1
ATOM 2754 N N . HIS B 1 83 ? 56.133 -25.779 -0.101 1.00 37.37 61 HIS B N 1
ATOM 2755 C CA . HIS B 1 83 ? 55.612 -27.129 0.089 1.00 37.92 61 HIS B CA 1
ATOM 2756 C C . HIS B 1 83 ? 54.855 -27.266 1.410 1.00 35.22 61 HIS B C 1
ATOM 2757 O O . HIS B 1 83 ? 53.846 -27.968 1.469 1.00 37.88 61 HIS B O 1
ATOM 2764 N N . ASP B 1 84 ? 55.322 -26.576 2.459 1.00 37.27 62 ASP B N 1
ATOM 2765 C CA . ASP B 1 84 ? 54.656 -26.727 3.744 1.00 42.98 62 ASP B CA 1
ATOM 2766 C C . ASP B 1 84 ? 53.239 -26.196 3.652 1.00 37.47 62 ASP B C 1
ATOM 2767 O O . ASP B 1 84 ? 52.295 -26.842 4.116 1.00 36.18 62 ASP B O 1
ATOM 2772 N N . VAL B 1 85 ? 53.102 -25.023 3.020 1.00 37.70 63 VAL B N 1
ATOM 2773 C CA . VAL B 1 85 ? 51.818 -24.361 2.942 1.00 43.79 63 VAL B CA 1
ATOM 2774 C C . VAL B 1 85 ? 50.942 -25.096 1.936 1.00 35.15 63 VAL B C 1
ATOM 2775 O O . VAL B 1 85 ? 49.747 -25.290 2.157 1.00 37.36 63 VAL B O 1
ATOM 2779 N N . LEU B 1 86 ? 51.549 -25.495 0.809 1.00 38.41 64 LEU B N 1
ATOM 2780 C CA . LEU B 1 86 ? 50.790 -26.133 -0.258 1.00 35.48 64 LEU B CA 1
ATOM 2781 C C . LEU B 1 86 ? 50.124 -27.417 0.246 1.00 29.44 64 LEU B C 1
ATOM 2782 O O . LEU B 1 86 ? 48.985 -27.697 -0.103 1.00 33.83 64 LEU B O 1
ATOM 2787 N N . GLU B 1 87 ? 50.870 -28.224 1.006 1.00 35.69 65 GLU B N 1
ATOM 2788 C CA . GLU B 1 87 ? 50.332 -29.484 1.510 1.00 33.65 65 GLU B CA 1
ATOM 2789 C C . GLU B 1 87 ? 49.103 -29.244 2.400 1.00 36.69 65 GLU B C 1
ATOM 2790 O O . GLU B 1 87 ? 48.086 -29.940 2.299 1.00 34.74 65 GLU B O 1
ATOM 2796 N N . ASP B 1 88 ? 49.197 -28.263 3.295 1.00 38.44 66 ASP B N 1
ATOM 2797 C CA . ASP B 1 88 ? 48.092 -27.963 4.190 1.00 32.60 66 ASP B CA 1
ATOM 2798 C C . ASP B 1 88 ? 46.926 -27.402 3.393 1.00 35.96 66 ASP B C 1
ATOM 2799 O O . ASP B 1 88 ? 45.770 -27.671 3.715 1.00 34.60 66 ASP B O 1
ATOM 2804 N N . ALA B 1 89 ? 47.226 -26.616 2.352 1.00 33.92 67 ALA B N 1
ATOM 2805 C CA . ALA B 1 89 ? 46.173 -26.078 1.511 1.00 34.04 67 ALA B CA 1
ATOM 2806 C C . ALA B 1 89 ? 45.458 -27.202 0.760 1.00 35.06 67 ALA B C 1
ATOM 2807 O O . ALA B 1 89 ? 44.237 -27.250 0.727 1.00 32.43 67 ALA B O 1
ATOM 2809 N N . ARG B 1 90 ? 46.238 -28.124 0.169 1.00 35.24 68 ARG B N 1
ATOM 2810 C CA . ARG B 1 90 ? 45.672 -29.240 -0.571 1.00 43.03 68 ARG B CA 1
ATOM 2811 C C . ARG B 1 90 ? 44.744 -30.045 0.330 1.00 32.06 68 ARG B C 1
ATOM 2812 O O . ARG B 1 90 ? 43.690 -30.518 -0.112 1.00 37.51 68 ARG B O 1
ATOM 2820 N N . ARG B 1 91 ? 45.173 -30.251 1.581 1.00 31.21 69 ARG B N 1
ATOM 2821 C CA . ARG B 1 91 ? 44.367 -31.040 2.486 1.00 29.17 69 ARG B CA 1
ATOM 2822 C C . ARG B 1 91 ? 42.991 -30.410 2.681 1.00 31.22 69 ARG B C 1
ATOM 2823 O O . ARG B 1 91 ? 41.971 -31.120 2.667 1.00 34.09 69 ARG B O 1
ATOM 2831 N N . ILE B 1 92 ? 42.982 -29.092 2.873 1.00 34.86 70 ILE B N 1
ATOM 2832 C CA . ILE B 1 92 ? 41.738 -28.358 3.068 1.00 32.78 70 ILE B CA 1
ATOM 2833 C C . ILE B 1 92 ? 40.877 -28.405 1.805 1.00 35.50 70 ILE B C 1
ATOM 2834 O O . ILE B 1 92 ? 39.712 -28.792 1.886 1.00 33.49 70 ILE B O 1
ATOM 2839 N N . THR B 1 93 ? 41.456 -28.080 0.638 1.00 37.97 71 THR B N 1
ATOM 2840 C CA . THR B 1 93 ? 40.614 -27.977 -0.554 1.00 42.96 71 THR B CA 1
ATOM 2841 C C . THR B 1 93 ? 40.083 -29.333 -1.003 1.00 37.93 71 THR B C 1
ATOM 2842 O O . THR B 1 93 ? 39.101 -29.406 -1.735 1.00 38.96 71 THR B O 1
ATOM 2846 N N . ALA B 1 94 ? 40.725 -30.421 -0.565 1.00 38.68 72 ALA B N 1
ATOM 2847 C CA . ALA B 1 94 ? 40.233 -31.755 -0.875 1.00 32.64 72 ALA B CA 1
ATOM 2848 C C . ALA B 1 94 ? 38.896 -32.009 -0.174 1.00 37.50 72 ALA B C 1
ATOM 2849 O O . ALA B 1 94 ? 38.060 -32.757 -0.680 1.00 37.24 72 ALA B O 1
ATOM 2851 N N . ALA B 1 95 ? 38.699 -31.368 0.982 1.00 30.70 73 ALA B N 1
ATOM 2852 C CA . ALA B 1 95 ? 37.569 -31.664 1.849 1.00 31.80 73 ALA B CA 1
ATOM 2853 C C . ALA B 1 95 ? 36.410 -30.678 1.617 1.00 37.53 73 ALA B C 1
ATOM 2854 O O . ALA B 1 95 ? 35.276 -31.004 1.941 1.00 39.94 73 ALA B O 1
ATOM 2856 N N . THR B 1 96 ? 36.713 -29.493 1.069 1.00 42.25 74 THR B N 1
ATOM 2857 C CA . THR B 1 96 ? 35.721 -28.435 0.917 1.00 45.47 74 THR B CA 1
ATOM 2858 C C . THR B 1 96 ? 35.985 -27.573 -0.318 1.00 38.02 74 THR B C 1
ATOM 2859 O O . THR B 1 96 ? 37.131 -27.278 -0.635 1.00 44.57 74 THR B O 1
ATOM 2863 N N . HIS B 1 97 ? 34.892 -27.118 -0.956 1.00 53.46 75 HIS B N 1
ATOM 2864 C CA . HIS B 1 97 ? 34.909 -26.171 -2.066 1.00 57.38 75 HIS B CA 1
ATOM 2865 C C . HIS B 1 97 ? 34.786 -24.725 -1.581 1.00 60.03 75 HIS B C 1
ATOM 2866 O O . HIS B 1 97 ? 34.778 -23.789 -2.377 1.00 47.45 75 HIS B O 1
ATOM 2873 N N . LEU B 1 98 ? 34.690 -24.535 -0.266 1.00 50.81 76 LEU B N 1
ATOM 2874 C CA . LEU B 1 98 ? 34.585 -23.188 0.267 1.00 49.28 76 LEU B CA 1
ATOM 2875 C C . LEU B 1 98 ? 35.849 -22.419 -0.111 1.00 64.83 76 LEU B C 1
ATOM 2876 O O . LEU B 1 98 ? 36.957 -22.911 0.076 1.00 47.48 76 LEU B O 1
ATOM 2881 N N . PRO B 1 99 ? 35.748 -21.209 -0.705 1.00 45.24 77 PRO B N 1
ATOM 2882 C CA . PRO B 1 99 ? 36.940 -20.516 -1.200 1.00 50.76 77 PRO B CA 1
ATOM 2883 C C . PRO B 1 99 ? 37.989 -20.279 -0.123 1.00 51.11 77 PRO B C 1
ATOM 2884 O O . PRO B 1 99 ? 37.678 -19.772 0.954 1.00 53.34 77 PRO B O 1
ATOM 2888 N N . LEU B 1 100 ? 39.240 -20.641 -0.436 1.00 54.52 78 LEU B N 1
ATOM 2889 C CA . LEU B 1 100 ? 40.310 -20.612 0.539 1.00 38.67 78 LEU B CA 1
ATOM 2890 C C . LEU B 1 100 ? 41.318 -19.536 0.157 1.00 43.76 78 LEU B C 1
ATOM 2891 O O . LEU B 1 100 ? 41.769 -19.485 -0.984 1.00 44.19 78 LEU B O 1
ATOM 2896 N N . LEU B 1 101 ? 41.672 -18.686 1.123 1.00 42.76 79 LEU B N 1
ATOM 2897 C CA . LEU B 1 101 ? 42.726 -17.694 0.981 1.00 51.73 79 LEU B CA 1
ATOM 2898 C C . LEU B 1 101 ? 43.950 -18.237 1.706 1.00 44.29 79 LEU B C 1
ATOM 2899 O O . LEU B 1 101 ? 43.845 -18.693 2.845 1.00 43.09 79 LEU B O 1
ATOM 2904 N N . VAL B 1 102 ? 45.122 -18.112 1.079 1.00 43.49 80 VAL B N 1
ATOM 2905 C CA . VAL B 1 102 ? 46.334 -18.690 1.630 1.00 37.87 80 VAL B CA 1
ATOM 2906 C C . VAL B 1 102 ? 47.411 -17.623 1.740 1.00 47.97 80 VAL B C 1
ATOM 2907 O O . VAL B 1 102 ? 47.692 -16.906 0.781 1.00 51.84 80 VAL B O 1
ATOM 2911 N N . ASP B 1 103 ? 48.028 -17.566 2.922 1.00 43.08 81 ASP B N 1
ATOM 2912 C CA . ASP B 1 103 ? 49.175 -16.727 3.216 1.00 60.70 81 ASP B CA 1
ATOM 2913 C C . ASP B 1 103 ? 50.397 -17.311 2.498 1.00 59.84 81 ASP B C 1
ATOM 2914 O O . ASP B 1 103 ? 50.812 -18.423 2.823 1.00 49.79 81 ASP B O 1
ATOM 2919 N N . ILE B 1 104 ? 50.987 -16.564 1.540 1.00 46.74 82 ILE B N 1
ATOM 2920 C CA . ILE B 1 104 ? 52.223 -17.034 0.925 1.00 56.68 82 ILE B CA 1
ATOM 2921 C C . ILE B 1 104 ? 53.437 -16.202 1.339 1.00 53.08 82 ILE B C 1
ATOM 2922 O O . ILE B 1 104 ? 54.473 -16.271 0.680 1.00 48.29 82 ILE B O 1
ATOM 2927 N N . ASP B 1 105 ? 53.323 -15.467 2.462 1.00 50.23 83 ASP B N 1
ATOM 2928 C CA A ASP B 1 105 ? 54.413 -14.651 2.983 0.60 59.31 83 ASP B CA 1
ATOM 2929 C CA B ASP B 1 105 ? 54.430 -14.672 2.974 0.40 54.88 83 ASP B CA 1
ATOM 2930 C C . ASP B 1 105 ? 54.912 -13.718 1.876 1.00 44.81 83 ASP B C 1
ATOM 2931 O O . ASP B 1 105 ? 54.125 -12.971 1.320 1.00 47.13 83 ASP B O 1
ATOM 2940 N N . THR B 1 106 ? 56.217 -13.766 1.570 1.00 62.03 84 THR B N 1
ATOM 2941 C CA . THR B 1 106 ? 56.771 -12.911 0.532 1.00 57.46 84 THR B CA 1
ATOM 2942 C C . THR B 1 106 ? 56.894 -13.664 -0.793 1.00 72.08 84 THR B C 1
ATOM 2943 O O . THR B 1 106 ? 57.415 -13.114 -1.760 1.00 69.58 84 THR B O 1
ATOM 2947 N N . GLY B 1 107 ? 56.394 -14.905 -0.847 1.00 64.47 85 GLY B N 1
ATOM 2948 C CA . GLY B 1 107 ? 56.335 -15.633 -2.108 1.00 59.47 85 GLY B CA 1
ATOM 2949 C C . GLY B 1 107 ? 57.413 -16.712 -2.240 1.00 59.59 85 GLY B C 1
ATOM 2950 O O . GLY B 1 107 ? 57.477 -17.397 -3.267 1.00 59.17 85 GLY B O 1
ATOM 2951 N N . PHE B 1 108 ? 58.239 -16.849 -1.191 1.00 47.44 86 PHE B N 1
ATOM 2952 C CA . PHE B 1 108 ? 59.208 -17.926 -0.976 1.00 51.72 86 PHE B CA 1
ATOM 2953 C C . PHE B 1 108 ? 60.469 -17.799 -1.837 1.00 55.60 86 PHE B C 1
ATOM 2954 O O . PHE B 1 108 ? 61.355 -18.650 -1.754 1.00 57.86 86 PHE B O 1
ATOM 2962 N N . GLY B 1 109 ? 60.569 -16.727 -2.629 1.00 61.91 87 GLY B N 1
ATOM 2963 C CA . GLY B 1 109 ? 61.780 -16.447 -3.380 1.00 67.56 87 GLY B CA 1
ATOM 2964 C C . GLY B 1 109 ? 61.533 -15.397 -4.457 1.00 78.33 87 GLY B C 1
ATOM 2965 O O . GLY B 1 109 ? 60.586 -14.612 -4.363 1.00 66.80 87 GLY B O 1
ATOM 2966 N N . GLY B 1 110 ? 62.381 -15.425 -5.493 1.00 65.07 88 GLY B N 1
ATOM 2967 C CA . GLY B 1 110 ? 62.310 -14.482 -6.601 1.00 56.05 88 GLY B CA 1
ATOM 2968 C C . GLY B 1 110 ? 61.131 -14.744 -7.534 1.00 55.90 88 GLY B C 1
ATOM 2969 O O . GLY B 1 110 ? 60.211 -15.504 -7.217 1.00 58.92 88 GLY B O 1
ATOM 2970 N N . ALA B 1 111 ? 61.196 -14.108 -8.707 1.00 48.32 89 ALA B N 1
ATOM 2971 C CA . ALA B 1 111 ? 60.146 -14.092 -9.711 1.00 50.18 89 ALA B CA 1
ATOM 2972 C C . ALA B 1 111 ? 59.584 -15.483 -10.022 1.00 56.62 89 ALA B C 1
ATOM 2973 O O . ALA B 1 111 ? 58.372 -15.642 -10.165 1.00 48.23 89 ALA B O 1
ATOM 2975 N N . PHE B 1 112 ? 60.459 -16.479 -10.197 1.00 57.58 90 PHE B N 1
ATOM 2976 C CA . PHE B 1 112 ? 59.976 -17.744 -10.731 1.00 69.91 90 PHE B CA 1
ATOM 2977 C C . PHE B 1 112 ? 59.400 -18.616 -9.621 1.00 69.51 90 PHE B C 1
ATOM 2978 O O . PHE B 1 112 ? 58.538 -19.460 -9.871 1.00 51.84 90 PHE B O 1
ATOM 2986 N N . THR B 1 113 ? 59.894 -18.405 -8.401 1.00 58.46 91 THR B N 1
ATOM 2987 C CA . THR B 1 113 ? 59.336 -19.066 -7.230 1.00 54.03 91 THR B CA 1
ATOM 2988 C C . THR B 1 113 ? 57.942 -18.510 -6.967 1.00 63.90 91 THR B C 1
ATOM 2989 O O . THR B 1 113 ? 57.003 -19.261 -6.743 1.00 49.68 91 THR B O 1
ATOM 2993 N N . ILE B 1 114 ? 57.802 -17.184 -7.036 1.00 54.53 92 ILE B N 1
ATOM 2994 C CA . ILE B 1 114 ? 56.486 -16.581 -6.936 1.00 46.89 92 ILE B CA 1
ATOM 2995 C C . ILE B 1 114 ? 55.564 -17.198 -7.981 1.00 49.61 92 ILE B C 1
ATOM 2996 O O . ILE B 1 114 ? 54.416 -17.545 -7.713 1.00 43.03 92 ILE B O 1
ATOM 3001 N N . ALA B 1 115 ? 56.055 -17.297 -9.217 1.00 59.52 93 ALA B N 1
ATOM 3002 C CA . ALA B 1 115 ? 55.211 -17.822 -10.279 1.00 37.95 93 ALA B CA 1
ATOM 3003 C C . ALA B 1 115 ? 54.795 -19.271 -9.965 1.00 35.88 93 ALA B C 1
ATOM 3004 O O . ALA B 1 115 ? 53.665 -19.676 -10.224 1.00 46.27 93 ALA B O 1
ATOM 3006 N N . ARG B 1 116 ? 55.744 -20.053 -9.455 1.00 40.97 94 ARG B N 1
ATOM 3007 C CA . ARG B 1 116 ? 55.477 -21.437 -9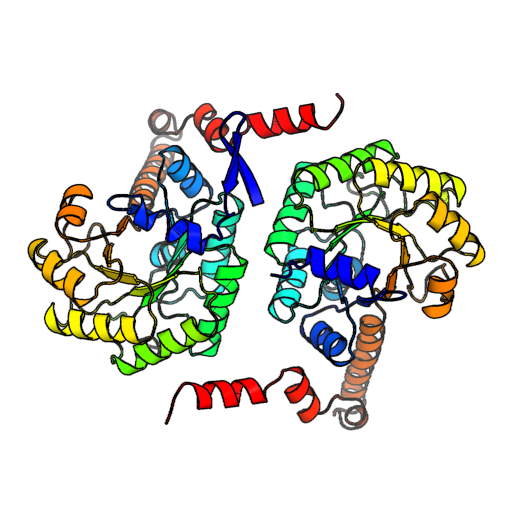.083 1.00 42.70 94 ARG B CA 1
ATOM 3008 C C . ARG B 1 116 ? 54.418 -21.495 -7.983 1.00 50.21 94 ARG B C 1
ATOM 3009 O O . ARG B 1 116 ? 53.467 -22.278 -8.073 1.00 40.33 94 ARG B O 1
ATOM 3017 N N . ALA B 1 117 ? 54.553 -20.613 -6.983 1.00 47.63 95 ALA B N 1
ATOM 3018 C CA . ALA B 1 117 ? 53.594 -20.547 -5.889 1.00 47.96 95 ALA B CA 1
ATOM 3019 C C . ALA B 1 117 ? 52.188 -20.282 -6.413 1.00 49.83 95 ALA B C 1
ATOM 3020 O O . ALA B 1 117 ? 51.230 -20.961 -6.048 1.00 46.02 95 ALA B O 1
ATOM 3022 N N . ILE B 1 118 ? 52.049 -19.296 -7.302 1.00 40.53 96 ILE B N 1
ATOM 3023 C CA . ILE B 1 118 ? 50.738 -18.999 -7.836 1.00 37.54 96 ILE B CA 1
ATOM 3024 C C . ILE B 1 118 ? 50.188 -20.202 -8.590 1.00 49.15 96 ILE B C 1
ATOM 3025 O O . ILE B 1 118 ? 49.035 -20.571 -8.408 1.00 48.33 96 ILE B O 1
ATOM 3030 N N . LYS B 1 119 ? 50.996 -20.771 -9.492 1.00 45.09 97 LYS B N 1
ATOM 3031 C CA . LYS B 1 119 ? 50.500 -21.862 -10.315 1.00 42.25 97 LYS B CA 1
ATOM 3032 C C . LYS B 1 119 ? 50.144 -23.071 -9.444 1.00 38.80 97 LYS B C 1
ATOM 3033 O O . LYS B 1 119 ? 49.126 -23.711 -9.696 1.00 36.09 97 LYS B O 1
ATOM 3039 N N . GLU B 1 120 ? 50.961 -23.368 -8.427 1.00 42.50 98 GLU B N 1
ATOM 3040 C CA . GLU B 1 120 ? 50.637 -24.528 -7.603 1.00 42.34 98 GLU B CA 1
ATOM 3041 C C . GLU B 1 120 ? 49.395 -24.287 -6.746 1.00 49.48 98 GLU B C 1
ATOM 3042 O O . GLU B 1 120 ? 48.625 -25.215 -6.512 1.00 39.29 98 GLU B O 1
ATOM 3048 N N . MET B 1 121 ? 49.216 -23.054 -6.245 1.00 42.53 99 MET B N 1
ATOM 3049 C CA . MET B 1 121 ? 48.019 -22.755 -5.466 1.00 50.79 99 MET B CA 1
ATOM 3050 C C . MET B 1 121 ? 46.785 -22.909 -6.358 1.00 43.27 99 MET B C 1
ATOM 3051 O O . MET B 1 121 ? 45.785 -23.493 -5.951 1.00 40.54 99 MET B O 1
ATOM 3056 N N . GLU B 1 122 ? 46.875 -22.470 -7.630 1.00 43.22 100 GLU B N 1
ATOM 3057 C CA . GLU B 1 122 ? 45.749 -22.644 -8.527 1.00 38.09 100 GLU B CA 1
ATOM 3058 C C . GLU B 1 122 ? 45.437 -24.127 -8.708 1.00 35.03 100 GLU B C 1
ATOM 3059 O O . GLU B 1 122 ? 44.276 -24.522 -8.717 1.00 38.18 100 GLU B O 1
ATOM 3065 N N . ARG B 1 123 ? 46.493 -24.944 -8.904 1.00 39.19 101 ARG B N 1
ATOM 3066 C CA . ARG B 1 123 ? 46.298 -26.363 -9.150 1.00 46.36 101 ARG B CA 1
ATOM 3067 C C . ARG B 1 123 ? 45.659 -27.012 -7.922 1.00 44.56 101 ARG B C 1
ATOM 3068 O O . ARG B 1 123 ? 44.890 -27.967 -8.058 1.00 44.94 101 ARG B O 1
ATOM 3076 N N . ALA B 1 124 ? 45.959 -26.455 -6.738 1.00 47.76 102 ALA B N 1
ATOM 3077 C CA . ALA B 1 124 ? 45.439 -26.985 -5.478 1.00 38.90 102 ALA B CA 1
ATOM 3078 C C . ALA B 1 124 ? 44.012 -26.511 -5.214 1.00 53.06 102 ALA B C 1
ATOM 3079 O O . ALA B 1 124 ? 43.473 -26.821 -4.152 1.00 43.96 102 ALA B O 1
ATOM 3081 N N . GLN B 1 125 ? 43.428 -25.738 -6.152 1.00 39.20 103 GLN B N 1
ATOM 3082 C CA . GLN B 1 125 ? 42.054 -25.255 -6.060 1.00 38.59 103 GLN B CA 1
ATOM 3083 C C . GLN B 1 125 ? 41.931 -24.153 -4.981 1.00 30.69 103 GLN B C 1
ATOM 3084 O O . GLN B 1 125 ? 40.867 -23.980 -4.391 1.00 46.08 103 GLN B O 1
ATOM 3090 N N . VAL B 1 126 ? 43.020 -23.425 -4.728 1.00 35.32 104 VAL B N 1
ATOM 3091 C CA . VAL B 1 126 ? 43.049 -22.267 -3.840 1.00 34.01 104 VAL B CA 1
ATOM 3092 C C . VAL B 1 126 ? 42.433 -21.078 -4.578 1.00 50.58 104 VAL B C 1
ATOM 3093 O O . VAL B 1 126 ? 42.598 -20.959 -5.785 1.00 50.78 104 VAL B O 1
ATOM 3097 N N . ALA B 1 127 ? 41.720 -20.205 -3.854 1.00 46.71 105 ALA B N 1
ATOM 3098 C CA . ALA B 1 127 ? 40.944 -19.127 -4.462 1.00 45.83 105 ALA B CA 1
ATOM 3099 C C . ALA B 1 127 ? 41.740 -17.832 -4.499 1.00 48.92 105 ALA B C 1
ATOM 3100 O O . ALA B 1 127 ? 41.607 -17.034 -5.424 1.00 71.88 105 ALA B O 1
ATOM 3102 N N . ALA B 1 128 ? 42.539 -17.618 -3.458 1.00 47.00 106 ALA B N 1
ATOM 3103 C CA . ALA B 1 128 ? 43.263 -16.379 -3.275 1.00 45.34 106 ALA B CA 1
ATOM 3104 C C . ALA B 1 128 ? 44.516 -16.651 -2.461 1.00 43.78 106 ALA B C 1
ATOM 3105 O O . ALA B 1 128 ? 44.551 -17.576 -1.646 1.00 50.43 106 ALA B O 1
ATOM 3107 N N . VAL B 1 129 ? 45.527 -15.806 -2.678 1.00 43.38 107 VAL B N 1
ATOM 3108 C CA . VAL B 1 129 ? 46.729 -15.748 -1.865 1.00 45.63 107 VAL B CA 1
ATOM 3109 C C . VAL B 1 129 ? 46.966 -14.317 -1.385 1.00 52.87 107 VAL B C 1
ATOM 3110 O O . VAL B 1 129 ? 46.535 -13.349 -2.017 1.00 62.05 107 VAL B O 1
ATOM 3114 N N . HIS B 1 130 ? 47.718 -14.202 -0.284 1.00 48.54 108 HIS B N 1
ATOM 3115 C CA . HIS B 1 130 ? 48.263 -12.909 0.070 1.00 51.73 108 HIS B CA 1
ATOM 3116 C C . HIS B 1 130 ? 49.773 -12.982 0.185 1.00 56.21 108 HIS B C 1
ATOM 3117 O O . HIS B 1 130 ? 50.348 -13.918 0.734 1.00 51.87 108 HIS B O 1
ATOM 3124 N N . MET B 1 131 ? 50.384 -11.920 -0.321 1.00 44.00 109 MET B N 1
ATOM 3125 C CA . MET B 1 131 ? 51.814 -11.752 -0.419 1.00 45.71 109 MET B CA 1
ATOM 3126 C C . MET B 1 131 ? 52.148 -10.355 0.108 1.00 49.17 109 MET B C 1
ATOM 3127 O O . MET B 1 131 ? 51.399 -9.420 -0.133 1.00 56.41 109 MET B O 1
ATOM 3132 N N . GLU B 1 132 ? 53.269 -10.206 0.816 1.00 70.11 110 GLU B N 1
ATOM 3133 C CA . GLU B 1 132 ? 53.492 -8.995 1.596 1.00 70.81 110 GLU B CA 1
ATOM 3134 C C . GLU B 1 132 ? 54.818 -8.312 1.242 1.00 80.16 110 GLU B C 1
ATOM 3135 O O . GLU B 1 132 ? 55.671 -8.898 0.571 1.00 62.58 110 GLU B O 1
ATOM 3141 N N . ASP B 1 133 ? 54.994 -7.084 1.758 1.00 50.45 111 ASP B N 1
ATOM 3142 C CA . ASP B 1 133 ? 56.068 -6.190 1.356 1.00 68.47 111 ASP B CA 1
ATOM 3143 C C . ASP B 1 133 ? 57.194 -6.195 2.393 1.00 64.76 111 ASP B C 1
ATOM 3144 O O . ASP B 1 133 ? 57.914 -5.212 2.555 1.00 76.50 111 ASP B O 1
ATOM 3149 N N . GLN B 1 134 ? 57.371 -7.330 3.077 1.00 60.53 112 GLN B N 1
ATOM 3150 C CA . GLN B 1 134 ? 58.470 -7.481 4.016 1.00 56.18 112 GLN B CA 1
ATOM 3151 C C . GLN B 1 134 ? 59.733 -7.907 3.268 1.00 66.10 112 GLN B C 1
ATOM 3152 O O . GLN B 1 134 ? 59.649 -8.522 2.206 1.00 73.71 112 GLN B O 1
ATOM 3158 N N . VAL B 1 135 ? 60.902 -7.585 3.839 1.00 67.98 113 VAL B N 1
ATOM 3159 C CA . VAL B 1 135 ? 62.178 -8.057 3.317 1.00 85.56 113 VAL B CA 1
ATOM 3160 C C . VAL B 1 135 ? 62.311 -9.557 3.577 1.00 102.50 113 VAL B C 1
ATOM 3161 O O . VAL B 1 135 ? 61.852 -10.057 4.602 1.00 131.68 113 VAL B O 1
ATOM 3165 N N . ALA B 1 136 ? 62.955 -10.256 2.634 1.00 94.34 114 ALA B N 1
ATOM 3166 C CA . ALA B 1 136 ? 63.273 -11.671 2.753 1.00 80.25 114 ALA B CA 1
ATOM 3167 C C . ALA B 1 136 ? 64.789 -11.860 2.748 1.00 91.96 114 ALA B C 1
ATOM 3168 O O . ALA B 1 136 ? 65.323 -12.609 3.568 1.00 88.70 114 ALA B O 1
ATOM 3170 N N . GLN B 1 137 ? 65.449 -11.130 1.833 1.00 74.35 115 GLN B N 1
ATOM 3171 C CA . GLN B 1 137 ? 66.871 -11.247 1.518 1.00 57.85 115 GLN B CA 1
ATOM 3172 C C . GLN B 1 137 ? 67.752 -10.771 2.674 1.00 75.33 115 GLN B C 1
ATOM 3173 O O . GLN B 1 137 ? 68.055 -9.581 2.815 1.00 86.37 115 GLN B O 1
ATOM 3179 N N . LYS B 1 138 ? 68.176 -11.733 3.495 1.00 73.54 116 LYS B N 1
ATOM 3180 C CA . LYS B 1 138 ? 68.823 -11.401 4.751 1.00 64.19 116 LYS B CA 1
ATOM 3181 C C . LYS B 1 138 ? 69.979 -12.376 4.957 1.00 69.54 116 LYS B C 1
ATOM 3182 O O . LYS B 1 138 ? 69.868 -13.549 4.590 1.00 88.17 116 LYS B O 1
ATOM 3188 N N . ARG B 1 139 ? 71.083 -11.865 5.518 1.00 77.05 117 ARG B N 1
ATOM 3189 C CA . ARG B 1 139 ? 72.222 -12.683 5.894 1.00 90.63 117 ARG B CA 1
ATOM 3190 C C . ARG B 1 139 ? 71.722 -13.889 6.688 1.00 94.35 117 ARG B C 1
ATOM 3191 O O . ARG B 1 139 ? 70.639 -13.856 7.281 1.00 88.13 117 ARG B O 1
ATOM 3199 N N . CYS B 1 140 ? 72.550 -14.940 6.695 1.00 82.66 118 CYS B N 1
ATOM 3200 C CA . CYS B 1 140 ? 72.297 -16.186 7.397 1.00 79.42 118 CYS B CA 1
ATOM 3201 C C . CYS B 1 140 ? 71.823 -15.947 8.835 1.00 109.97 118 CYS B C 1
ATOM 3202 O O . CYS B 1 140 ? 70.801 -16.504 9.232 1.00 137.98 118 CYS B O 1
ATOM 3205 N N . GLY B 1 141 ? 72.540 -15.106 9.602 1.00 120.06 119 GLY B N 1
ATOM 3206 C CA . GLY B 1 141 ? 72.269 -14.951 11.027 1.00 93.24 119 GLY B CA 1
ATOM 3207 C C . GLY B 1 141 ? 71.415 -13.733 11.390 1.00 93.94 119 GLY B C 1
ATOM 3208 O O . GLY B 1 141 ? 71.413 -13.326 12.552 1.00 104.54 119 GLY B O 1
ATOM 3209 N N . HIS B 1 142 ? 70.703 -13.159 10.404 1.00 83.48 120 HIS B N 1
ATOM 3210 C CA . HIS B 1 142 ? 69.939 -11.931 10.601 1.00 103.35 120 HIS B CA 1
ATOM 3211 C C . HIS B 1 142 ? 68.768 -12.186 11.551 1.00 113.69 120 HIS B C 1
ATOM 3212 O O . HIS B 1 142 ? 68.098 -13.211 11.448 1.00 118.58 120 HIS B O 1
ATOM 3219 N N . ARG B 1 143 ? 68.548 -11.239 12.472 1.00 122.19 121 ARG B N 1
ATOM 3220 C CA . ARG B 1 143 ? 67.584 -11.379 13.553 1.00 110.08 121 ARG B CA 1
ATOM 3221 C C . ARG B 1 143 ? 66.163 -11.177 13.026 1.00 116.44 121 ARG B C 1
ATOM 3222 O O . ARG B 1 143 ? 65.968 -10.506 12.012 1.00 88.39 121 ARG B O 1
ATOM 3230 N N . PRO B 1 144 ? 65.132 -11.752 13.699 1.00 128.69 122 PRO B N 1
ATOM 3231 C CA . PRO B 1 144 ? 63.729 -11.499 13.349 1.00 126.84 122 PRO B CA 1
ATOM 3232 C C . PRO B 1 144 ? 63.401 -10.006 13.302 1.00 123.22 122 PRO B C 1
ATOM 3233 O O . PRO B 1 144 ? 63.683 -9.282 14.254 1.00 141.28 122 PRO B O 1
ATOM 3237 N N . GLY B 1 145 ? 62.799 -9.554 12.192 1.00 97.40 123 GLY B N 1
ATOM 3238 C CA . GLY B 1 145 ? 62.502 -8.141 12.002 1.00 96.83 123 GLY B CA 1
ATOM 3239 C C . GLY B 1 145 ? 61.188 -7.903 11.260 1.00 84.72 123 GLY B C 1
ATOM 3240 O O . GLY B 1 145 ? 60.567 -8.843 10.766 1.00 100.95 123 GLY B O 1
ATOM 3241 N N . LYS B 1 146 ? 60.770 -6.633 11.196 1.00 121.70 124 LYS B N 1
ATOM 3242 C CA . LYS B 1 146 ? 59.558 -6.244 10.488 1.00 122.58 124 LYS B CA 1
ATOM 3243 C C . LYS B 1 146 ? 59.888 -5.134 9.491 1.00 121.15 124 LYS B C 1
ATOM 3244 O O . LYS B 1 146 ? 59.209 -4.110 9.453 1.00 122.11 124 LYS B O 1
ATOM 3250 N N . GLU B 1 147 ? 60.944 -5.359 8.700 1.00 110.71 125 GLU B N 1
ATOM 3251 C CA . GLU B 1 147 ? 61.468 -4.373 7.769 1.00 110.82 125 GLU B CA 1
ATOM 3252 C C . GLU B 1 147 ? 60.768 -4.518 6.420 1.00 87.42 125 GLU B C 1
ATOM 3253 O O . GLU B 1 147 ? 60.480 -5.630 5.985 1.00 118.29 125 GLU B O 1
ATOM 3259 N N . LEU B 1 148 ? 60.493 -3.374 5.778 1.00 67.36 126 LEU B N 1
ATOM 3260 C CA . LEU B 1 148 ? 59.796 -3.329 4.498 1.00 66.49 126 LEU B CA 1
ATOM 3261 C C . LEU B 1 148 ? 60.801 -3.264 3.350 1.00 69.07 126 LEU B C 1
ATOM 3262 O O . LEU B 1 148 ? 61.868 -2.676 3.497 1.00 73.48 126 LEU B O 1
ATOM 3267 N N . VAL B 1 149 ? 60.445 -3.877 2.213 1.00 89.24 127 VAL B N 1
ATOM 3268 C CA . VAL B 1 149 ? 61.161 -3.650 0.967 1.00 86.04 127 VAL B CA 1
ATOM 3269 C C . VAL B 1 149 ? 60.640 -2.345 0.381 1.00 75.30 127 VAL B C 1
ATOM 3270 O O . VAL B 1 149 ? 59.519 -1.938 0.685 1.00 72.57 127 VAL B O 1
ATOM 3274 N N . ASN B 1 150 ? 61.461 -1.717 -0.470 1.00 94.52 128 ASN B N 1
ATOM 3275 C CA . ASN B 1 150 ? 61.087 -0.542 -1.239 1.00 74.41 128 ASN B CA 1
ATOM 3276 C C . ASN B 1 150 ? 59.845 -0.872 -2.063 1.00 65.14 128 ASN B C 1
ATOM 3277 O O . ASN B 1 150 ? 59.594 -2.041 -2.344 1.00 82.72 128 ASN B O 1
ATOM 3282 N N . THR B 1 151 ? 59.077 0.156 -2.449 1.00 68.85 129 THR B N 1
ATOM 3283 C CA . THR B 1 151 ? 57.826 -0.008 -3.180 1.00 59.66 129 THR B CA 1
ATOM 3284 C C . THR B 1 151 ? 58.070 -0.742 -4.502 1.00 90.57 129 THR B C 1
ATOM 3285 O O . THR B 1 151 ? 57.206 -1.468 -4.990 1.00 82.25 129 THR B O 1
ATOM 3289 N N . ASN B 1 152 ? 59.253 -0.525 -5.084 1.00 106.64 130 ASN B N 1
ATOM 3290 C CA . ASN B 1 152 ? 59.575 -1.041 -6.405 1.00 113.23 130 ASN B CA 1
ATOM 3291 C C . ASN B 1 152 ? 59.779 -2.552 -6.342 1.00 99.22 130 ASN B C 1
ATOM 3292 O O . ASN B 1 152 ? 59.324 -3.273 -7.225 1.00 85.12 130 ASN B O 1
ATOM 3297 N N . GLU B 1 153 ? 60.485 -3.013 -5.304 1.00 95.58 131 GLU B N 1
ATOM 3298 C CA . GLU B 1 153 ? 60.720 -4.432 -5.085 1.00 93.55 131 GLU B CA 1
ATOM 3299 C C . GLU B 1 153 ? 59.390 -5.186 -4.983 1.00 75.89 131 GLU B C 1
ATOM 3300 O O . GLU B 1 153 ? 59.223 -6.242 -5.594 1.00 83.03 131 GLU B O 1
ATOM 3306 N N . MET B 1 154 ? 58.431 -4.622 -4.237 1.00 67.63 132 MET B N 1
ATOM 3307 C CA . MET B 1 154 ? 57.127 -5.246 -4.061 1.00 75.76 132 MET B CA 1
ATOM 3308 C C . MET B 1 154 ? 56.328 -5.205 -5.364 1.00 68.84 132 MET B C 1
ATOM 3309 O O . MET B 1 154 ? 55.519 -6.093 -5.637 1.00 80.41 132 MET B O 1
ATOM 3314 N N . VAL B 1 155 ? 56.542 -4.154 -6.157 1.00 80.01 133 VAL B N 1
ATOM 3315 C CA . VAL B 1 155 ? 55.903 -4.058 -7.460 1.00 78.39 133 VAL B CA 1
ATOM 3316 C C . VAL B 1 155 ? 56.360 -5.248 -8.310 1.00 46.73 133 VAL B C 1
ATOM 3317 O O . VAL B 1 155 ? 55.542 -5.883 -8.982 1.00 55.20 133 VAL B O 1
ATOM 3321 N N . ASP B 1 156 ? 57.668 -5.535 -8.250 1.00 55.50 134 ASP B N 1
ATOM 3322 C CA . ASP B 1 156 ? 58.261 -6.615 -9.024 1.00 61.31 134 ASP B CA 1
ATOM 3323 C C . ASP B 1 156 ? 57.612 -7.938 -8.625 1.00 89.40 134 ASP B C 1
ATOM 3324 O O . ASP B 1 156 ? 57.199 -8.705 -9.498 1.00 81.97 134 ASP B O 1
ATOM 3329 N N . ARG B 1 157 ? 57.519 -8.181 -7.305 1.00 72.43 135 ARG B N 1
ATOM 3330 C CA . ARG B 1 157 ? 56.849 -9.360 -6.773 1.00 71.69 135 ARG B CA 1
ATOM 3331 C C . ARG B 1 157 ? 55.450 -9.497 -7.376 1.00 52.64 135 ARG B C 1
ATOM 3332 O O . ARG B 1 157 ? 55.067 -10.567 -7.846 1.00 64.36 135 ARG B O 1
ATOM 3340 N N . ILE B 1 158 ? 54.689 -8.402 -7.381 1.00 58.04 136 ILE B N 1
ATOM 3341 C CA . ILE B 1 158 ? 53.304 -8.450 -7.824 1.00 47.27 136 ILE B CA 1
ATOM 3342 C C . ILE B 1 158 ? 53.237 -8.759 -9.322 1.00 74.31 136 ILE B C 1
ATOM 3343 O O . ILE B 1 158 ? 52.335 -9.463 -9.779 1.00 66.76 136 ILE B O 1
ATOM 3348 N N . LYS B 1 159 ? 54.189 -8.203 -10.084 1.00 70.35 137 LYS B N 1
ATOM 3349 C CA . LYS B 1 159 ? 54.206 -8.392 -11.526 1.00 75.96 137 LYS B CA 1
ATOM 3350 C C . LYS B 1 159 ? 54.453 -9.869 -11.842 1.00 77.74 137 LYS B C 1
ATOM 3351 O O . LYS B 1 159 ? 53.751 -10.459 -12.671 1.00 62.35 137 LYS B O 1
ATOM 3357 N N . ALA B 1 160 ? 55.433 -10.450 -11.132 1.00 71.21 138 ALA B N 1
ATOM 3358 C CA . ALA B 1 160 ? 55.796 -11.859 -11.232 1.00 57.42 138 ALA B CA 1
ATOM 3359 C C . ALA B 1 160 ? 54.555 -12.726 -11.034 1.00 59.84 138 ALA B C 1
ATOM 3360 O O . ALA B 1 160 ? 54.275 -13.602 -11.849 1.00 72.62 138 ALA B O 1
ATOM 3362 N N . ALA B 1 161 ? 53.764 -12.433 -9.993 1.00 54.98 139 ALA B N 1
ATOM 3363 C CA . ALA B 1 161 ? 52.571 -13.220 -9.723 1.00 46.31 139 ALA B CA 1
ATOM 3364 C C . ALA B 1 161 ? 51.508 -13.023 -10.790 1.00 55.06 139 ALA B C 1
ATOM 3365 O O . ALA B 1 161 ? 50.837 -13.982 -11.169 1.00 64.34 139 ALA B O 1
ATOM 3367 N N . VAL B 1 162 ? 51.298 -11.767 -11.205 1.00 68.72 140 VAL B N 1
ATOM 3368 C CA . VAL B 1 162 ? 50.189 -11.445 -12.092 1.00 56.83 140 VAL B CA 1
ATOM 3369 C C . VAL B 1 162 ? 50.447 -12.070 -13.462 1.00 48.51 140 VAL B C 1
ATOM 3370 O O . VAL B 1 162 ? 49.526 -12.528 -14.122 1.00 58.48 140 VAL B O 1
ATOM 3374 N N . ASP B 1 163 ? 51.717 -12.103 -13.850 1.00 45.01 141 ASP B N 1
ATOM 3375 C CA . ASP B 1 163 ? 52.139 -12.669 -15.120 1.00 58.77 141 ASP B CA 1
ATOM 3376 C C . ASP B 1 163 ? 51.570 -14.074 -15.336 1.00 72.69 141 ASP B C 1
ATOM 3377 O O . ASP B 1 163 ? 51.270 -14.429 -16.475 1.00 78.72 141 ASP B O 1
ATOM 3382 N N . VAL B 1 164 ? 51.418 -14.872 -14.265 1.00 64.03 142 VAL B N 1
ATOM 3383 C CA . VAL B 1 164 ? 51.029 -16.263 -14.473 1.00 64.73 142 VAL B CA 1
ATOM 3384 C C . VAL B 1 164 ? 49.595 -16.525 -14.030 1.00 71.28 142 VAL B C 1
ATOM 3385 O O . VAL B 1 164 ? 49.047 -17.581 -14.351 1.00 63.06 142 VAL B O 1
ATOM 3389 N N . LYS B 1 165 ? 48.992 -15.592 -13.283 1.00 61.22 143 LYS B N 1
ATOM 3390 C CA . LYS B 1 165 ? 47.747 -15.940 -12.621 1.00 58.94 143 LYS B CA 1
ATOM 3391 C C . LYS B 1 165 ? 46.605 -15.943 -13.626 1.00 54.86 143 LYS B C 1
ATOM 3392 O O . LYS B 1 165 ? 46.632 -15.192 -14.592 1.00 65.46 143 LYS B O 1
ATOM 3398 N N . SER B 1 166 ? 45.603 -16.795 -13.398 1.00 52.81 144 SER B N 1
ATOM 3399 C CA . SER B 1 166 ? 44.363 -16.692 -14.143 1.00 59.23 144 SER B CA 1
ATOM 3400 C C . SER B 1 166 ? 43.670 -15.380 -13.764 1.00 80.30 144 SER B C 1
ATOM 3401 O O . SER B 1 166 ? 44.119 -14.673 -12.851 1.00 54.73 144 SER B O 1
ATOM 3404 N N . ASN B 1 167 ? 42.590 -15.053 -14.483 1.00 64.12 145 ASN B N 1
ATOM 3405 C CA . ASN B 1 167 ? 41.875 -13.806 -14.265 1.00 89.85 145 ASN B CA 1
ATOM 3406 C C . ASN B 1 167 ? 41.144 -13.864 -12.928 1.00 94.74 145 ASN B C 1
ATOM 3407 O O . ASN B 1 167 ? 41.224 -12.918 -12.151 1.00 77.18 145 ASN B O 1
ATOM 3412 N N . ASP B 1 168 ? 40.484 -15.000 -12.681 1.00 77.57 146 ASP B N 1
ATOM 3413 C CA . ASP B 1 168 ? 39.648 -15.231 -11.517 1.00 75.20 146 ASP B CA 1
ATOM 3414 C C . ASP B 1 168 ? 40.478 -15.184 -10.233 1.00 72.50 146 ASP B C 1
ATOM 3415 O O . ASP B 1 168 ? 40.080 -14.562 -9.255 1.00 62.13 146 ASP B O 1
ATOM 3420 N N . PHE B 1 169 ? 41.630 -15.855 -10.243 1.00 65.06 147 PHE B N 1
ATOM 3421 C CA . PHE B 1 169 ? 42.439 -16.054 -9.054 1.00 57.40 147 PHE B CA 1
ATOM 3422 C C . PHE B 1 169 ? 42.814 -14.703 -8.451 1.00 78.06 147 PHE B C 1
ATOM 3423 O O . PHE B 1 169 ? 43.233 -13.789 -9.164 1.00 63.87 147 PHE B O 1
ATOM 3431 N N . VAL B 1 170 ? 42.684 -14.597 -7.123 1.00 64.55 148 VAL B N 1
ATOM 3432 C CA . VAL B 1 170 ? 42.814 -13.321 -6.439 1.00 50.44 148 VAL B CA 1
ATOM 3433 C C . VAL B 1 170 ? 44.182 -13.194 -5.782 1.00 57.66 148 VAL B C 1
ATOM 3434 O O . VAL B 1 170 ? 44.556 -14.002 -4.923 1.00 51.97 148 VAL B O 1
ATOM 3438 N N . LEU B 1 171 ? 44.890 -12.129 -6.166 1.00 43.60 149 LEU B N 1
ATOM 3439 C CA . LEU B 1 171 ? 46.158 -11.754 -5.557 1.00 54.40 149 LEU B CA 1
ATOM 3440 C C . LEU B 1 171 ? 45.928 -10.573 -4.621 1.00 63.07 149 LEU B C 1
ATOM 3441 O O . LEU B 1 171 ? 45.554 -9.492 -5.068 1.00 67.02 149 LEU B O 1
ATOM 3446 N N . ILE B 1 172 ? 46.187 -10.807 -3.329 1.00 71.53 150 ILE B N 1
ATOM 3447 C CA . ILE B 1 172 ? 46.054 -9.784 -2.316 1.00 42.42 150 ILE B CA 1
ATOM 3448 C C . ILE B 1 172 ? 47.432 -9.317 -1.890 1.00 54.55 150 ILE B C 1
ATOM 3449 O O . ILE B 1 172 ? 48.244 -10.104 -1.417 1.00 64.14 150 ILE B O 1
ATOM 3454 N N . ALA B 1 173 ? 47.675 -8.016 -2.091 1.00 46.44 151 ALA B N 1
ATOM 3455 C CA . ALA B 1 173 ? 48.902 -7.393 -1.638 1.00 56.62 151 ALA B CA 1
ATOM 3456 C C . ALA B 1 173 ? 48.727 -6.967 -0.186 1.00 51.47 151 ALA B C 1
ATOM 3457 O O . ALA B 1 173 ? 47.814 -6.231 0.164 1.00 69.69 151 ALA B O 1
ATOM 3459 N N . ARG B 1 174 ? 49.614 -7.466 0.663 1.00 55.51 152 ARG B N 1
ATOM 3460 C CA . ARG B 1 174 ? 49.582 -7.126 2.069 1.00 56.97 152 ARG B CA 1
ATOM 3461 C C . ARG B 1 174 ? 50.706 -6.143 2.321 1.00 66.19 152 ARG B C 1
ATOM 3462 O O . ARG B 1 174 ? 51.847 -6.408 1.949 1.00 54.71 152 ARG B O 1
ATOM 3470 N N . THR B 1 175 ? 50.352 -5.013 2.939 1.00 56.37 153 THR B N 1
ATOM 3471 C CA . THR B 1 175 ? 51.361 -4.060 3.357 1.00 70.56 153 THR B CA 1
ATOM 3472 C C . THR B 1 175 ? 51.457 -4.057 4.879 1.00 52.56 153 THR B C 1
ATOM 3473 O O . THR B 1 175 ? 50.444 -4.110 5.578 1.00 58.74 153 THR B O 1
ATOM 3477 N N . ASP B 1 176 ? 52.699 -3.990 5.365 1.00 67.65 154 ASP B N 1
ATOM 3478 C CA . ASP B 1 176 ? 52.982 -3.944 6.789 1.00 77.81 154 ASP B CA 1
ATOM 3479 C C . ASP B 1 176 ? 53.538 -2.562 7.131 1.00 85.55 154 ASP B C 1
ATOM 3480 O O . ASP B 1 176 ? 54.259 -2.402 8.114 1.00 97.47 154 ASP B O 1
ATOM 3485 N N . ALA B 1 177 ? 53.198 -1.560 6.310 1.00 107.98 155 ALA B N 1
ATOM 3486 C CA . ALA B 1 177 ? 53.905 -0.288 6.338 1.00 99.79 155 ALA B CA 1
ATOM 3487 C C . ALA B 1 177 ? 53.227 0.721 7.261 1.00 108.81 155 ALA B C 1
ATOM 3488 O O . ALA B 1 177 ? 53.854 1.702 7.654 1.00 83.97 155 ALA B O 1
ATOM 3490 N N . TYR B 1 178 ? 51.954 0.483 7.604 1.00 114.92 156 TYR B N 1
ATOM 3491 C CA . TYR B 1 178 ? 51.215 1.395 8.467 1.00 118.95 156 TYR B CA 1
ATOM 3492 C C . TYR B 1 178 ? 51.957 1.612 9.785 1.00 110.00 156 TYR B C 1
ATOM 3493 O O . TYR B 1 178 ? 52.197 2.748 10.189 1.00 106.47 156 TYR B O 1
ATOM 3502 N N . ALA B 1 179 ? 52.345 0.506 10.428 1.00 120.10 157 ALA B N 1
ATOM 3503 C CA . ALA B 1 179 ? 53.032 0.539 11.708 1.00 104.47 157 ALA B CA 1
ATOM 3504 C C . ALA B 1 179 ? 54.333 1.344 11.641 1.00 106.64 157 ALA B C 1
ATOM 3505 O O . ALA B 1 179 ? 54.759 1.897 12.647 1.00 116.99 157 ALA B O 1
ATOM 3507 N N . VAL B 1 180 ? 54.967 1.419 10.465 1.00 99.33 158 VAL B N 1
ATOM 3508 C CA . VAL B 1 180 ? 56.336 1.911 10.380 1.00 87.28 158 VAL B CA 1
ATOM 3509 C C . VAL B 1 180 ? 56.385 3.263 9.662 1.00 97.69 158 VAL B C 1
ATOM 3510 O O . VAL B 1 180 ? 57.342 4.013 9.839 1.00 110.13 158 VAL B O 1
ATOM 3514 N N . GLU B 1 181 ? 55.374 3.563 8.835 1.00 81.66 159 GLU B N 1
ATOM 3515 C CA . GLU B 1 181 ? 55.460 4.683 7.907 1.00 93.32 159 GLU B CA 1
ATOM 3516 C C . GLU B 1 181 ? 54.187 5.530 7.944 1.00 122.92 159 GLU B C 1
ATOM 3517 O O . GLU B 1 181 ? 54.104 6.543 7.250 1.00 117.02 159 GLU B O 1
ATOM 3523 N N . GLY B 1 182 ? 53.188 5.105 8.730 1.00 127.68 160 GLY B N 1
ATOM 3524 C CA . GLY B 1 182 ? 51.975 5.890 8.914 1.00 104.41 160 GLY B CA 1
ATOM 3525 C C . GLY B 1 182 ? 51.030 5.786 7.719 1.00 90.10 160 GLY B C 1
ATOM 3526 O O . GLY B 1 182 ? 51.371 5.175 6.711 1.00 107.41 160 GLY B O 1
ATOM 3527 N N . LEU B 1 183 ? 49.858 6.422 7.833 1.00 81.92 161 LEU B N 1
ATOM 3528 C CA . LEU B 1 183 ? 48.718 6.124 6.978 1.00 88.94 161 LEU B CA 1
ATOM 3529 C C . LEU B 1 183 ? 48.967 6.557 5.536 1.00 100.84 161 LEU B C 1
ATOM 3530 O O . LEU B 1 183 ? 48.508 5.889 4.613 1.00 113.17 161 LEU B O 1
ATOM 3535 N N . LYS B 1 184 ? 49.667 7.683 5.355 1.00 91.01 162 LYS B N 1
ATOM 3536 C CA . LYS B 1 184 ? 49.811 8.299 4.044 1.00 99.17 162 LYS B CA 1
ATOM 3537 C C . LYS B 1 184 ? 50.711 7.432 3.163 1.00 110.81 162 LYS B C 1
ATOM 3538 O O . LYS B 1 184 ? 50.313 7.032 2.067 1.00 79.30 162 LYS B O 1
ATOM 3544 N N . ALA B 1 185 ? 51.916 7.146 3.675 1.00 97.68 163 ALA B N 1
ATOM 3545 C CA . ALA B 1 185 ? 52.899 6.310 3.004 1.00 105.24 163 ALA B CA 1
ATOM 3546 C C . ALA B 1 185 ? 52.298 4.944 2.679 1.00 107.11 163 ALA B C 1
ATOM 3547 O O . ALA B 1 185 ? 52.632 4.353 1.652 1.00 87.43 163 ALA B O 1
ATOM 3549 N N . THR B 1 186 ? 51.399 4.471 3.555 1.00 112.42 164 THR B N 1
ATOM 3550 C CA . THR B 1 186 ? 50.712 3.197 3.388 1.00 107.34 164 THR B CA 1
ATOM 3551 C C . THR B 1 186 ? 49.717 3.274 2.231 1.00 93.47 164 THR B C 1
ATOM 3552 O O . THR B 1 186 ? 49.594 2.334 1.454 1.00 101.70 164 THR B O 1
ATOM 3556 N N . ILE B 1 187 ? 48.998 4.392 2.123 1.00 73.62 165 ILE B N 1
ATOM 3557 C CA . ILE B 1 187 ? 48.055 4.549 1.027 1.00 91.49 165 ILE B CA 1
ATOM 3558 C C . ILE B 1 187 ? 48.834 4.629 -0.285 1.00 100.05 165 ILE B C 1
ATOM 3559 O O . ILE B 1 187 ? 48.361 4.144 -1.307 1.00 98.49 165 ILE B O 1
ATOM 3564 N N . ASP B 1 188 ? 50.038 5.216 -0.238 1.00 100.27 166 ASP B N 1
ATOM 3565 C CA . ASP B 1 188 ? 50.847 5.438 -1.424 1.00 76.20 166 ASP B CA 1
ATOM 3566 C C . ASP B 1 188 ? 51.346 4.102 -1.963 1.00 76.02 166 ASP B C 1
ATOM 3567 O O . ASP B 1 188 ? 51.243 3.847 -3.159 1.00 70.90 166 ASP B O 1
ATOM 3572 N N . ARG B 1 189 ? 51.887 3.265 -1.069 1.00 93.12 167 ARG B N 1
ATOM 3573 C CA . ARG B 1 189 ? 52.324 1.922 -1.425 1.00 84.16 167 ARG B CA 1
ATOM 3574 C C . ARG B 1 189 ? 51.152 1.133 -2.001 1.00 56.71 167 ARG B C 1
ATOM 3575 O O . ARG B 1 189 ? 51.263 0.546 -3.075 1.00 81.57 167 ARG B O 1
ATOM 3583 N N . ALA B 1 190 ? 50.020 1.140 -1.290 1.00 69.50 168 ALA B N 1
ATOM 3584 C CA . ALA B 1 190 ? 48.888 0.300 -1.653 1.00 51.31 168 ALA B CA 1
ATOM 3585 C C . ALA B 1 190 ? 48.392 0.626 -3.053 1.00 56.44 168 ALA B C 1
ATOM 3586 O O . ALA B 1 190 ? 47.967 -0.263 -3.782 1.00 89.02 168 ALA B O 1
ATOM 3588 N N . CYS B 1 191 ? 48.404 1.915 -3.410 1.00 92.27 169 CYS B N 1
ATOM 3589 C CA . CYS B 1 191 ? 47.819 2.352 -4.667 1.00 63.94 169 CYS B CA 1
ATOM 3590 C C . CYS B 1 191 ? 48.689 1.885 -5.830 1.00 67.62 169 CYS B C 1
ATOM 3591 O O . CYS B 1 191 ? 48.166 1.418 -6.837 1.00 59.29 169 CYS B O 1
ATOM 3594 N N . THR B 1 192 ? 50.010 2.022 -5.648 1.00 61.58 170 THR B N 1
ATOM 3595 C CA . THR B 1 192 ? 51.046 1.520 -6.535 1.00 70.92 170 THR B CA 1
ATOM 3596 C C . THR B 1 192 ? 50.931 -0.001 -6.669 1.00 95.95 170 THR B C 1
ATOM 3597 O O . THR B 1 192 ? 51.202 -0.542 -7.739 1.00 58.26 170 THR B O 1
ATOM 3601 N N . TYR B 1 193 ? 50.548 -0.695 -5.583 1.00 75.47 171 TYR B N 1
ATOM 3602 C CA . TYR B 1 193 ? 50.423 -2.145 -5.633 1.00 69.27 171 TYR B CA 1
ATOM 3603 C C . TYR B 1 193 ? 49.227 -2.537 -6.505 1.00 59.31 171 TYR B C 1
ATOM 3604 O O . TYR B 1 193 ? 49.295 -3.500 -7.267 1.00 66.20 171 TYR B O 1
ATOM 3613 N N . VAL B 1 194 ? 48.144 -1.760 -6.414 1.00 52.95 172 VAL B N 1
ATOM 3614 C CA . VAL B 1 194 ? 46.960 -2.005 -7.224 1.00 60.91 172 VAL B CA 1
ATOM 3615 C C . VAL B 1 194 ? 47.284 -1.800 -8.706 1.00 83.12 172 VAL B C 1
ATOM 3616 O O . VAL B 1 194 ? 46.771 -2.514 -9.566 1.00 86.40 172 VAL B O 1
ATOM 3620 N N . GLU B 1 195 ? 48.116 -0.801 -9.015 1.00 74.00 173 GLU B N 1
ATOM 3621 C CA . GLU B 1 195 ? 48.379 -0.504 -10.416 1.00 94.07 173 GLU B CA 1
ATOM 3622 C C . GLU B 1 195 ? 49.409 -1.488 -10.974 1.00 85.37 173 GLU B C 1
ATOM 3623 O O . GLU B 1 195 ? 49.493 -1.664 -12.182 1.00 72.52 173 GLU B O 1
ATOM 3629 N N . ALA B 1 196 ? 50.156 -2.159 -10.088 1.00 84.67 174 ALA B N 1
ATOM 3630 C CA . ALA B 1 196 ? 51.063 -3.236 -10.472 1.00 77.85 174 ALA B CA 1
ATOM 3631 C C . ALA B 1 196 ? 50.295 -4.532 -10.756 1.00 68.12 174 ALA B C 1
ATOM 3632 O O . ALA B 1 196 ? 50.866 -5.481 -11.284 1.00 80.13 174 ALA B O 1
ATOM 3634 N N . GLY B 1 197 ? 49.002 -4.564 -10.406 1.00 61.73 175 GLY B N 1
ATOM 3635 C CA . GLY B 1 197 ? 48.083 -5.617 -10.818 1.00 59.44 175 GLY B CA 1
ATOM 3636 C C . GLY B 1 197 ? 47.390 -6.330 -9.645 1.00 81.55 175 GLY B C 1
ATOM 3637 O O . GLY B 1 197 ? 46.548 -7.202 -9.871 1.00 62.58 175 GLY B O 1
ATOM 3638 N N . ALA B 1 198 ? 47.735 -5.966 -8.396 1.00 60.35 176 ALA B N 1
ATOM 3639 C CA . ALA B 1 198 ? 47.124 -6.560 -7.212 1.00 66.58 176 ALA B CA 1
ATOM 3640 C C . ALA B 1 198 ? 45.617 -6.311 -7.221 1.00 55.58 176 ALA B C 1
ATOM 3641 O O . ALA B 1 198 ? 45.162 -5.207 -7.508 1.00 83.18 176 ALA B O 1
ATOM 3643 N N . ASP B 1 199 ? 44.849 -7.362 -6.927 1.00 48.84 177 ASP B N 1
ATOM 3644 C CA . ASP B 1 199 ? 43.399 -7.353 -7.044 1.00 51.95 177 ASP B CA 1
ATOM 3645 C C . ASP B 1 199 ? 42.749 -6.727 -5.808 1.00 62.91 177 ASP B C 1
ATOM 3646 O O . ASP B 1 199 ? 41.642 -6.198 -5.900 1.00 63.54 177 ASP B O 1
ATOM 3651 N N . MET B 1 200 ? 43.404 -6.874 -4.648 1.00 74.78 178 MET B N 1
ATOM 3652 C CA . MET B 1 200 ? 42.843 -6.474 -3.365 1.00 50.92 178 MET B CA 1
ATOM 3653 C C . MET B 1 200 ? 43.971 -6.179 -2.396 1.00 62.20 178 MET B C 1
ATOM 3654 O O . MET B 1 200 ? 45.119 -6.523 -2.673 1.00 62.60 178 MET B O 1
ATOM 3659 N N . ILE B 1 201 ? 43.623 -5.525 -1.276 1.00 57.08 179 ILE B N 1
ATOM 3660 C CA . ILE B 1 201 ? 44.632 -5.020 -0.358 1.00 54.86 179 ILE B CA 1
ATOM 3661 C C . ILE B 1 201 ? 44.350 -5.570 1.038 1.00 60.09 179 ILE B C 1
ATOM 3662 O O . ILE B 1 201 ? 43.191 -5.701 1.426 1.00 59.83 179 ILE B O 1
ATOM 3667 N N . PHE B 1 202 ? 45.441 -5.861 1.762 1.00 58.95 180 PHE B N 1
ATOM 3668 C CA . PHE B 1 202 ? 45.466 -6.421 3.104 1.00 70.09 180 PHE B CA 1
ATOM 3669 C C . PHE B 1 202 ? 46.325 -5.514 3.975 1.00 60.56 180 PHE B C 1
ATOM 3670 O O . PHE B 1 202 ? 47.500 -5.304 3.694 1.00 65.85 180 PHE B O 1
ATOM 3678 N N . ALA B 1 203 ? 45.718 -4.964 5.030 1.00 69.53 181 ALA B N 1
ATOM 3679 C CA . ALA B 1 203 ? 46.444 -4.168 6.006 1.00 94.05 181 ALA B CA 1
ATOM 3680 C C . ALA B 1 203 ? 46.068 -4.636 7.407 1.00 86.62 181 ALA B C 1
ATOM 3681 O O . ALA B 1 203 ? 44.974 -5.175 7.611 1.00 75.83 181 ALA B O 1
ATOM 3683 N N . GLU B 1 204 ? 46.996 -4.463 8.355 1.00 95.12 182 GLU B N 1
ATOM 3684 C CA A GLU B 1 204 ? 46.711 -4.692 9.762 0.50 94.54 182 GLU B CA 1
ATOM 3685 C CA B GLU B 1 204 ? 46.667 -4.744 9.742 0.50 93.31 182 GLU B CA 1
ATOM 3686 C C . GLU B 1 204 ? 45.486 -3.861 10.144 1.00 110.98 182 GLU B C 1
ATOM 3687 O O . GLU B 1 204 ? 45.099 -2.959 9.400 1.00 130.57 182 GLU B O 1
ATOM 3698 N N . ALA B 1 205 ? 44.874 -4.162 11.298 1.00 123.70 183 ALA B N 1
ATOM 3699 C CA . ALA B 1 205 ? 43.754 -3.368 11.788 1.00 126.32 183 ALA B CA 1
ATOM 3700 C C . ALA B 1 205 ? 44.239 -1.962 12.142 1.00 140.99 183 ALA B C 1
ATOM 3701 O O . ALA B 1 205 ? 45.143 -1.798 12.958 1.00 151.67 183 ALA B O 1
ATOM 3703 N N . LEU B 1 206 ? 43.655 -0.944 11.503 1.00 134.23 184 LEU B N 1
ATOM 3704 C CA . LEU B 1 206 ? 44.155 0.405 11.707 1.00 132.31 184 LEU B CA 1
ATOM 3705 C C . LEU B 1 206 ? 43.831 0.849 13.133 1.00 139.78 184 LEU B C 1
ATOM 3706 O O . LEU B 1 206 ? 42.831 0.412 13.708 1.00 138.67 184 LEU B O 1
ATOM 3711 N N . GLU B 1 207 ? 44.710 1.701 13.686 1.00 141.22 185 GLU B N 1
ATOM 3712 C CA . GLU B 1 207 ? 44.725 2.100 15.087 1.00 121.31 185 GLU B CA 1
ATOM 3713 C C . GLU B 1 207 ? 43.468 2.887 15.438 1.00 108.18 185 GLU B C 1
ATOM 3714 O O . GLU B 1 207 ? 43.119 3.042 16.607 1.00 97.59 185 GLU B O 1
ATOM 3720 N N . ASN B 1 208 ? 42.819 3.403 14.397 1.00 100.75 186 ASN B N 1
ATOM 3721 C CA . ASN B 1 208 ? 41.670 4.271 14.537 1.00 110.06 186 ASN B CA 1
ATOM 3722 C C . ASN B 1 208 ? 40.723 3.933 13.394 1.00 84.95 186 ASN B C 1
ATOM 3723 O O . ASN B 1 208 ? 41.086 4.075 12.231 1.00 107.40 186 ASN B O 1
ATOM 3728 N N . ILE B 1 209 ? 39.517 3.472 13.739 1.00 78.15 187 ILE B N 1
ATOM 3729 C CA . ILE B 1 209 ? 38.557 3.012 12.748 1.00 76.48 187 ILE B CA 1
ATOM 3730 C C . ILE B 1 209 ? 38.157 4.141 11.794 1.00 93.59 187 ILE B C 1
ATOM 3731 O O . ILE B 1 209 ? 37.583 3.879 10.740 1.00 109.48 187 ILE B O 1
ATOM 3736 N N . ASN B 1 210 ? 38.460 5.395 12.159 1.00 131.82 188 ASN B N 1
ATOM 3737 C CA . ASN B 1 210 ? 38.099 6.536 11.328 1.00 112.78 188 ASN B CA 1
ATOM 3738 C C . ASN B 1 210 ? 39.225 6.871 10.351 1.00 94.20 188 ASN B C 1
ATOM 3739 O O . ASN B 1 210 ? 39.126 7.854 9.618 1.00 91.46 188 ASN B O 1
ATOM 3744 N N . ASP B 1 211 ? 40.277 6.043 10.342 1.00 79.34 189 ASP B N 1
ATOM 3745 C CA . ASP B 1 211 ? 41.303 6.091 9.312 1.00 97.22 189 ASP B CA 1
ATOM 3746 C C . ASP B 1 211 ? 40.865 5.282 8.089 1.00 107.44 189 ASP B C 1
ATOM 3747 O O . ASP B 1 211 ? 41.464 5.417 7.020 1.00 113.54 189 ASP B O 1
ATOM 3752 N N . TYR B 1 212 ? 39.810 4.464 8.253 1.00 100.02 190 TYR B N 1
ATOM 3753 C CA . TYR B 1 212 ? 39.461 3.423 7.295 1.00 112.11 190 TYR B CA 1
ATOM 3754 C C . TYR B 1 212 ? 38.773 4.003 6.060 1.00 95.22 190 TYR B C 1
ATOM 3755 O O . TYR B 1 212 ? 39.183 3.692 4.942 1.00 89.11 190 TYR B O 1
ATOM 3764 N N . PRO B 1 213 ? 37.697 4.817 6.201 1.00 116.57 191 PRO B N 1
ATOM 3765 C CA . PRO B 1 213 ? 37.039 5.418 5.034 1.00 106.52 191 PRO B CA 1
ATOM 3766 C C . PRO B 1 213 ? 38.013 6.086 4.060 1.00 78.99 191 PRO B C 1
ATOM 3767 O O . PRO B 1 213 ? 37.925 5.863 2.856 1.00 82.95 191 PRO B O 1
ATOM 3771 N N . THR B 1 214 ? 38.964 6.864 4.601 1.00 95.19 192 THR B N 1
ATOM 3772 C CA . THR B 1 214 ? 40.028 7.491 3.829 1.00 109.50 192 THR B CA 1
ATOM 3773 C C . THR B 1 214 ? 40.852 6.425 3.108 1.00 113.13 192 THR B C 1
ATOM 3774 O O . THR B 1 214 ? 41.075 6.532 1.904 1.00 134.76 192 THR B O 1
ATOM 3778 N N . PHE B 1 215 ? 41.297 5.405 3.856 1.00 104.37 193 PHE B N 1
ATOM 3779 C CA . PHE B 1 215 ? 42.170 4.373 3.315 1.00 84.24 193 PHE B CA 1
ATOM 3780 C C . PHE B 1 215 ? 41.469 3.627 2.181 1.00 86.06 193 PHE B C 1
ATOM 3781 O O . PHE B 1 215 ? 42.065 3.396 1.128 1.00 81.65 193 PHE B O 1
ATOM 3789 N N . CYS B 1 216 ? 40.201 3.270 2.410 1.00 63.00 194 CYS B N 1
ATOM 3790 C CA . CYS B 1 216 ? 39.455 2.407 1.510 1.00 61.51 194 CYS B CA 1
ATOM 3791 C C . CYS B 1 216 ? 39.083 3.131 0.216 1.00 67.34 194 CYS B C 1
ATOM 3792 O O . CYS B 1 216 ? 39.104 2.542 -0.867 1.00 75.92 194 CYS B O 1
ATOM 3795 N N . LYS B 1 217 ? 38.732 4.417 0.331 1.00 93.78 195 LYS B N 1
ATOM 3796 C CA . LYS B 1 217 ? 38.302 5.158 -0.844 1.00 66.65 195 LYS B CA 1
ATOM 3797 C C . LYS B 1 217 ? 39.517 5.507 -1.709 1.00 51.53 195 LYS B C 1
ATOM 3798 O O . LYS B 1 217 ? 39.401 5.576 -2.926 1.00 62.99 195 LYS B O 1
ATOM 3804 N N . ALA B 1 218 ? 40.683 5.680 -1.075 1.00 59.74 196 ALA B N 1
ATOM 3805 C CA . ALA B 1 218 ? 41.932 5.965 -1.771 1.00 79.67 196 ALA B CA 1
ATOM 3806 C C . ALA B 1 218 ? 42.444 4.772 -2.590 1.00 97.07 196 ALA B C 1
ATOM 3807 O O . ALA B 1 218 ? 43.111 4.961 -3.605 1.00 75.79 196 ALA B O 1
ATOM 3809 N N . VAL B 1 219 ? 42.159 3.540 -2.149 1.00 103.08 197 VAL B N 1
ATOM 3810 C CA . VAL B 1 219 ? 42.749 2.376 -2.798 1.00 73.65 197 VAL B CA 1
ATOM 3811 C C . VAL B 1 219 ? 41.717 1.687 -3.688 1.00 63.02 197 VAL B C 1
ATOM 3812 O O . VAL B 1 219 ? 42.088 0.906 -4.567 1.00 99.95 197 VAL B O 1
ATOM 3816 N N . LYS B 1 220 ? 40.430 1.974 -3.429 1.00 64.15 198 LYS B N 1
ATOM 3817 C CA . LYS B 1 220 ? 39.302 1.667 -4.304 1.00 65.35 198 LYS B CA 1
ATOM 3818 C C . LYS B 1 220 ? 38.984 0.175 -4.310 1.00 65.43 198 LYS B C 1
ATOM 3819 O O . LYS B 1 220 ? 37.813 -0.200 -4.272 1.00 75.84 198 LYS B O 1
ATOM 3825 N N . VAL B 1 221 ? 40.023 -0.664 -4.421 1.00 77.33 199 VAL B N 1
ATOM 3826 C CA . VAL B 1 221 ? 39.865 -2.114 -4.471 1.00 97.65 199 VAL B CA 1
ATOM 3827 C C . VAL B 1 221 ? 39.425 -2.611 -3.095 1.00 98.88 199 VAL B C 1
ATOM 3828 O O . VAL B 1 221 ? 39.677 -1.933 -2.102 1.00 110.98 199 VAL B O 1
ATOM 3832 N N . PRO B 1 222 ? 38.763 -3.795 -2.987 1.00 81.18 200 PRO B N 1
ATOM 3833 C CA . PRO B 1 222 ? 38.358 -4.349 -1.690 1.00 69.81 200 PRO B CA 1
ATOM 3834 C C . PRO B 1 222 ? 39.522 -4.511 -0.720 1.00 71.17 200 PRO B C 1
ATOM 3835 O O . PRO B 1 222 ? 40.598 -4.978 -1.104 1.00 74.62 200 PRO B O 1
ATOM 3839 N N . VAL B 1 223 ? 39.283 -4.084 0.532 1.00 64.36 201 VAL B N 1
ATOM 3840 C CA . VAL B 1 223 ? 40.305 -3.979 1.564 1.00 64.92 201 VAL B CA 1
ATOM 3841 C C . VAL B 1 223 ? 39.996 -5.016 2.640 1.00 53.43 201 VAL B C 1
ATOM 3842 O O . VAL B 1 223 ? 38.829 -5.267 2.929 1.00 69.44 201 VAL B O 1
ATOM 3846 N N . LEU B 1 224 ? 41.065 -5.611 3.190 1.00 53.52 202 LEU B N 1
ATOM 3847 C CA . LEU B 1 224 ? 41.022 -6.610 4.254 1.00 51.99 202 LEU B CA 1
ATOM 3848 C C . LEU B 1 224 ? 41.600 -5.999 5.528 1.00 57.68 202 LEU B C 1
ATOM 3849 O O . LEU B 1 224 ? 42.703 -5.446 5.514 1.00 66.29 202 LEU B O 1
ATOM 3854 N N . ALA B 1 225 ? 40.842 -6.114 6.627 1.00 61.33 203 ALA B N 1
ATOM 3855 C CA . ALA B 1 225 ? 41.347 -5.766 7.945 1.00 61.47 203 ALA B CA 1
ATOM 3856 C C . ALA B 1 225 ? 41.621 -7.054 8.718 1.00 42.14 203 ALA B C 1
ATOM 3857 O O . ALA B 1 225 ? 40.733 -7.901 8.836 1.00 49.98 203 ALA B O 1
ATOM 3859 N N . ASN B 1 226 ? 42.835 -7.135 9.276 1.00 49.93 204 ASN B N 1
ATOM 3860 C CA . ASN B 1 226 ? 43.316 -8.296 10.001 1.00 66.07 204 ASN B CA 1
ATOM 3861 C C . ASN B 1 226 ? 43.024 -8.180 11.501 1.00 69.21 204 ASN B C 1
ATOM 3862 O O . ASN B 1 226 ? 43.705 -7.443 12.228 1.00 63.03 204 ASN B O 1
ATOM 3867 N N . MET B 1 227 ? 42.039 -8.968 11.958 1.00 56.99 205 MET B N 1
ATOM 3868 C CA . MET B 1 227 ? 41.631 -9.018 13.358 1.00 52.92 205 MET B CA 1
ATOM 3869 C C . MET B 1 227 ? 42.419 -10.086 14.126 1.00 43.38 205 MET B C 1
ATOM 3870 O O . MET B 1 227 ? 41.882 -11.142 14.462 1.00 69.67 205 MET B O 1
ATOM 3875 N N . THR B 1 228 ? 43.695 -9.815 14.418 1.00 46.00 206 THR B N 1
ATOM 3876 C CA . THR B 1 228 ? 44.467 -10.708 15.267 1.00 60.79 206 THR B CA 1
ATOM 3877 C C . THR B 1 228 ? 44.150 -10.423 16.730 1.00 71.34 206 THR B C 1
ATOM 3878 O O . THR B 1 228 ? 43.636 -9.359 17.052 1.00 78.60 206 THR B O 1
ATOM 3882 N N . GLU B 1 229 ? 44.518 -11.373 17.599 1.00 61.73 207 GLU B N 1
ATOM 3883 C CA . GLU B 1 229 ? 44.411 -11.245 19.041 1.00 51.42 207 GLU B CA 1
ATOM 3884 C C . GLU B 1 229 ? 45.802 -11.018 19.618 1.00 70.41 207 GLU B C 1
ATOM 3885 O O . GLU B 1 229 ? 46.792 -11.442 19.019 1.00 69.25 207 GLU B O 1
ATOM 3891 N N . PHE B 1 230 ? 45.849 -10.394 20.804 1.00 43.20 208 PHE B N 1
ATOM 3892 C CA . PHE B 1 230 ? 47.055 -10.323 21.616 1.00 55.33 208 PHE B CA 1
ATOM 3893 C C . PHE B 1 230 ? 48.172 -9.569 20.895 1.00 56.12 208 PHE B C 1
ATOM 3894 O O . PHE B 1 230 ? 49.343 -9.722 21.259 1.00 64.45 208 PHE B O 1
ATOM 3902 N N . GLY B 1 231 ? 47.799 -8.760 19.888 1.00 66.52 209 GLY B N 1
ATOM 3903 C CA . GLY B 1 231 ? 48.755 -7.993 19.100 1.00 71.14 209 GLY B CA 1
ATOM 3904 C C . GLY B 1 231 ? 48.856 -6.543 19.572 1.00 99.80 209 GLY B C 1
ATOM 3905 O O . GLY B 1 231 ? 48.438 -6.226 20.683 1.00 78.09 209 GLY B O 1
ATOM 3906 N N . LYS B 1 232 ? 49.401 -5.668 18.717 1.00 102.41 210 LYS B N 1
ATOM 3907 C CA . LYS B 1 232 ? 49.466 -4.242 19.017 1.00 96.18 210 LYS B CA 1
ATOM 3908 C C . LYS B 1 232 ? 48.133 -3.586 18.657 1.00 91.82 210 LYS B C 1
ATOM 3909 O O . LYS B 1 232 ? 47.776 -2.540 19.194 1.00 86.55 210 LYS B O 1
ATOM 3915 N N . THR B 1 233 ? 47.400 -4.230 17.743 1.00 79.35 211 THR B N 1
ATOM 3916 C CA . THR B 1 233 ? 46.252 -3.642 17.077 1.00 67.56 211 THR B CA 1
ATOM 3917 C C . THR B 1 233 ? 44.976 -4.044 17.814 1.00 81.26 211 THR B C 1
ATOM 3918 O O . THR B 1 233 ? 44.957 -5.059 18.509 1.00 85.10 211 THR B O 1
ATOM 3922 N N . PRO B 1 234 ? 43.878 -3.257 17.702 1.00 90.34 212 PRO B N 1
ATOM 3923 C CA . PRO B 1 234 ? 42.636 -3.553 18.418 1.00 91.80 212 PRO B CA 1
ATOM 3924 C C . PRO B 1 234 ? 41.695 -4.480 17.651 1.00 76.71 212 PRO B C 1
ATOM 3925 O O . PRO B 1 234 ? 42.020 -4.920 16.552 1.00 87.61 212 PRO B O 1
ATOM 3929 N N . LEU B 1 235 ? 40.529 -4.753 18.257 1.00 85.12 213 LEU B N 1
ATOM 3930 C CA . LEU B 1 235 ? 39.419 -5.463 17.639 1.00 75.59 213 LEU B CA 1
ATOM 3931 C C . LEU B 1 235 ? 38.266 -4.495 17.405 1.00 83.39 213 LEU B C 1
ATOM 3932 O O . LEU B 1 235 ? 37.960 -3.675 18.266 1.00 79.91 213 LEU B O 1
ATOM 3937 N N . TYR B 1 236 ? 37.613 -4.636 16.248 1.00 80.73 214 TYR B N 1
ATOM 3938 C CA . TYR B 1 236 ? 36.335 -4.003 15.975 1.00 66.96 214 TYR B CA 1
ATOM 3939 C C . TYR B 1 236 ? 35.376 -5.070 15.470 1.00 60.00 214 TYR B C 1
ATOM 3940 O O . TYR B 1 236 ? 35.804 -6.143 15.060 1.00 78.32 214 TYR B O 1
ATOM 3949 N N . THR B 1 237 ? 34.073 -4.776 15.498 1.00 57.19 215 THR B N 1
ATOM 3950 C CA . THR B 1 237 ? 33.095 -5.722 14.991 1.00 62.01 215 THR B CA 1
ATOM 3951 C C . THR B 1 237 ? 33.111 -5.670 13.467 1.00 83.39 215 THR B C 1
ATOM 3952 O O . THR B 1 237 ? 33.619 -4.707 12.894 1.00 79.91 215 THR B O 1
ATOM 3956 N N . ALA B 1 238 ? 32.538 -6.707 12.842 1.00 75.67 216 ALA B N 1
ATOM 3957 C CA . ALA B 1 238 ? 32.379 -6.798 11.398 1.00 87.10 216 ALA B CA 1
ATOM 3958 C C . ALA B 1 238 ? 31.561 -5.617 10.874 1.00 73.49 216 ALA B C 1
ATOM 3959 O O . ALA B 1 238 ? 31.992 -4.920 9.959 1.00 77.05 216 ALA B O 1
ATOM 3961 N N . ALA B 1 239 ? 30.380 -5.402 11.468 1.00 86.46 217 ALA B N 1
ATOM 3962 C CA . ALA B 1 239 ? 29.508 -4.295 11.100 1.00 72.19 217 ALA B CA 1
ATOM 3963 C C . ALA B 1 239 ? 30.279 -2.977 11.137 1.00 73.83 217 ALA B C 1
ATOM 3964 O O . ALA B 1 239 ? 30.258 -2.221 10.169 1.00 72.95 217 ALA B O 1
ATOM 3966 N N . GLN B 1 240 ? 30.976 -2.727 12.250 1.00 67.47 218 GLN B N 1
ATOM 3967 C CA . GLN B 1 240 ? 31.780 -1.526 12.437 1.00 83.68 218 GLN B CA 1
ATOM 3968 C C . GLN B 1 240 ? 32.764 -1.333 11.285 1.00 96.25 218 GLN B C 1
ATOM 3969 O O . GLN B 1 240 ? 32.867 -0.228 10.758 1.00 100.38 218 GLN B O 1
ATOM 3975 N N . LEU B 1 241 ? 33.512 -2.394 10.939 1.00 80.44 219 LEU B N 1
ATOM 3976 C CA . LEU B 1 241 ? 34.548 -2.302 9.918 1.00 79.07 219 LEU B CA 1
ATOM 3977 C C . LEU B 1 241 ? 33.925 -2.074 8.538 1.00 66.95 219 LEU B C 1
ATOM 3978 O O . LEU B 1 241 ? 34.438 -1.264 7.770 1.00 85.34 219 LEU B O 1
ATOM 3983 N N . ALA B 1 242 ? 32.801 -2.747 8.252 1.00 52.53 220 ALA B N 1
ATOM 3984 C CA . ALA B 1 242 ? 32.075 -2.576 6.998 1.00 53.99 220 ALA B CA 1
ATOM 3985 C C . ALA B 1 242 ? 31.565 -1.138 6.834 1.00 85.14 220 ALA B C 1
ATOM 3986 O O . ALA B 1 242 ? 31.564 -0.594 5.729 1.00 79.74 220 ALA B O 1
ATOM 3988 N N . ASP B 1 243 ? 31.127 -0.525 7.943 1.00 88.44 221 ASP B N 1
ATOM 3989 C CA . ASP B 1 243 ? 30.563 0.818 7.934 1.00 88.92 221 ASP B CA 1
ATOM 3990 C C . ASP B 1 243 ? 31.648 1.854 7.660 1.00 83.40 221 ASP B C 1
ATOM 3991 O O . ASP B 1 243 ? 31.343 2.990 7.309 1.00 139.79 221 ASP B O 1
ATOM 3996 N N . HIS B 1 244 ? 32.908 1.448 7.835 1.00 57.39 222 HIS B N 1
ATOM 3997 C CA . HIS B 1 244 ? 34.066 2.296 7.599 1.00 68.41 222 HIS B CA 1
ATOM 3998 C C . HIS B 1 244 ? 34.786 1.904 6.307 1.00 62.15 222 HIS B C 1
ATOM 3999 O O . HIS B 1 244 ? 35.953 2.246 6.126 1.00 73.14 222 HIS B O 1
ATOM 4006 N N . GLY B 1 245 ? 34.075 1.186 5.423 1.00 50.59 223 GLY B N 1
ATOM 4007 C CA . GLY B 1 245 ? 34.513 0.893 4.064 1.00 70.31 223 GLY B CA 1
ATOM 4008 C C . GLY B 1 245 ? 35.451 -0.313 3.908 1.00 71.41 223 GLY B C 1
ATOM 4009 O O . GLY B 1 245 ? 36.213 -0.351 2.946 1.00 48.94 223 GLY B O 1
ATOM 4010 N N . VAL B 1 246 ? 35.428 -1.264 4.858 1.00 91.67 224 VAL B N 1
ATOM 4011 C CA . VAL B 1 246 ? 36.212 -2.499 4.798 1.00 70.81 224 VAL B CA 1
ATOM 4012 C C . VAL B 1 246 ? 35.328 -3.599 4.207 1.00 62.88 224 VAL B C 1
ATOM 4013 O O . VAL B 1 246 ? 34.159 -3.703 4.572 1.00 51.85 224 VAL B O 1
ATOM 4017 N N . LYS B 1 247 ? 35.882 -4.444 3.321 1.00 71.57 225 LYS B N 1
ATOM 4018 C CA . LYS B 1 247 ? 35.065 -5.456 2.654 1.00 56.93 225 LYS B CA 1
ATOM 4019 C C . LYS B 1 247 ? 35.454 -6.876 3.081 1.00 65.53 225 LYS B C 1
ATOM 4020 O O . LYS B 1 247 ? 34.704 -7.822 2.839 1.00 54.53 225 LYS B O 1
ATOM 4026 N N . MET B 1 248 ? 36.619 -7.033 3.723 1.00 57.60 226 MET B N 1
ATOM 4027 C CA . MET B 1 248 ? 36.981 -8.334 4.273 1.00 63.06 226 MET B CA 1
ATOM 4028 C C . MET B 1 248 ? 37.542 -8.181 5.676 1.00 55.38 226 MET B C 1
ATOM 4029 O O . MET B 1 248 ? 38.382 -7.314 5.947 1.00 45.98 226 MET B O 1
ATOM 4034 N N . VAL B 1 249 ? 37.128 -9.107 6.545 1.00 66.56 227 VAL B N 1
ATOM 4035 C CA . VAL B 1 249 ? 37.620 -9.153 7.909 1.00 53.17 227 VAL B CA 1
ATOM 4036 C C . VAL B 1 249 ? 38.158 -10.561 8.181 1.00 49.54 227 VAL B C 1
ATOM 4037 O O . VAL B 1 249 ? 37.417 -11.534 8.074 1.00 46.31 227 VAL B O 1
ATOM 4041 N N . LEU B 1 250 ? 39.434 -10.630 8.567 1.00 55.91 228 LEU B N 1
ATOM 4042 C CA . LEU B 1 250 ? 40.139 -11.891 8.711 1.00 56.69 228 LEU B CA 1
ATOM 4043 C C . LEU B 1 250 ? 40.338 -12.191 10.192 1.00 55.38 228 LEU B C 1
ATOM 4044 O O . LEU B 1 250 ? 40.781 -11.329 10.956 1.00 64.59 228 LEU B O 1
ATOM 4049 N N . TYR B 1 251 ? 40.071 -13.452 10.555 1.00 54.89 229 TYR B N 1
ATOM 4050 C CA . TYR B 1 251 ? 40.307 -13.960 11.895 1.00 47.22 229 TYR B CA 1
ATOM 4051 C C . TYR B 1 251 ? 41.334 -15.070 11.762 1.00 44.63 229 TYR B C 1
ATOM 4052 O O . TYR B 1 251 ? 40.961 -16.234 11.622 1.00 49.53 229 TYR B O 1
ATOM 4061 N N . PRO B 1 252 ? 42.633 -14.711 11.718 1.00 51.48 230 PRO B N 1
ATOM 4062 C CA . PRO B 1 252 ? 43.657 -15.634 11.248 1.00 48.28 230 PRO B CA 1
ATOM 4063 C C . PRO B 1 252 ? 43.941 -16.826 12.161 1.00 57.13 230 PRO B C 1
ATOM 4064 O O . PRO B 1 252 ? 44.252 -17.896 11.654 1.00 47.30 230 PRO B O 1
ATOM 4068 N N . ARG B 1 253 ? 43.851 -16.646 13.488 1.00 46.26 231 ARG B N 1
ATOM 4069 C CA . ARG B 1 253 ? 44.323 -17.660 14.425 1.00 38.11 231 ARG B CA 1
ATOM 4070 C C . ARG B 1 253 ? 43.306 -17.954 15.534 1.00 38.47 231 ARG B C 1
ATOM 4071 O O . ARG B 1 253 ? 43.587 -18.762 16.425 1.00 44.78 231 ARG B O 1
ATOM 4079 N N . SER B 1 254 ? 42.107 -17.375 15.442 1.00 44.78 232 SER B N 1
ATOM 4080 C CA . SER B 1 254 ? 41.176 -17.356 16.567 1.00 53.69 232 SER B CA 1
ATOM 4081 C C . SER B 1 254 ? 40.871 -18.766 17.086 1.00 51.13 232 SER B C 1
ATOM 4082 O O . SER B 1 254 ? 41.010 -19.039 18.288 1.00 43.66 232 SER B O 1
ATOM 4085 N N . ALA B 1 255 ? 40.443 -19.646 16.171 1.00 46.02 233 ALA B N 1
ATOM 4086 C CA . ALA B 1 255 ? 40.051 -21.010 16.505 1.00 52.79 233 ALA B CA 1
ATOM 4087 C C . ALA B 1 255 ? 41.238 -21.799 17.047 1.00 37.11 233 ALA B C 1
ATOM 4088 O O . ALA B 1 255 ? 41.125 -22.488 18.065 1.00 39.56 233 ALA B O 1
ATOM 4090 N N . ASP B 1 256 ? 42.372 -21.688 16.368 1.00 39.53 234 ASP B N 1
ATOM 4091 C CA . ASP B 1 256 ? 43.638 -22.310 16.728 1.00 41.68 234 ASP B CA 1
ATOM 4092 C C . ASP B 1 256 ? 44.039 -22.043 18.192 1.00 41.79 234 ASP B C 1
ATOM 4093 O O . ASP B 1 256 ? 44.432 -22.957 18.933 1.00 33.12 234 ASP B O 1
ATOM 4098 N N . ARG B 1 257 ? 43.955 -20.776 18.625 1.00 45.32 235 ARG B N 1
ATOM 4099 C CA . ARG B 1 257 ? 44.327 -20.423 19.989 1.00 44.90 235 ARG B CA 1
ATOM 4100 C C . ARG B 1 257 ? 43.421 -21.131 20.999 1.00 30.76 235 ARG B C 1
ATOM 4101 O O . ARG B 1 257 ? 43.889 -21.554 22.058 1.00 36.85 235 ARG B O 1
ATOM 4109 N N . ALA B 1 258 ? 42.126 -21.231 20.681 1.00 36.81 236 ALA B N 1
ATOM 4110 C CA . ALA B 1 258 ? 41.172 -21.899 21.563 1.00 36.20 236 ALA B CA 1
ATOM 4111 C C . ALA B 1 258 ? 41.388 -23.413 21.554 1.00 38.63 236 ALA B C 1
ATOM 4112 O O . ALA B 1 258 ? 41.280 -24.082 22.594 1.00 33.07 236 ALA B O 1
ATOM 4114 N N . MET B 1 259 ? 41.732 -23.958 20.375 1.00 34.46 237 MET B N 1
ATOM 4115 C CA . MET B 1 259 ? 42.021 -25.386 20.285 1.00 41.54 237 MET B CA 1
ATOM 4116 C C . MET B 1 259 ? 43.188 -25.737 21.216 1.00 33.67 237 MET B C 1
ATOM 4117 O O . MET B 1 259 ? 43.145 -26.734 21.942 1.00 36.83 237 MET B O 1
ATOM 4122 N N . SER B 1 260 ? 44.220 -24.903 21.202 1.00 30.65 238 SER B N 1
ATOM 4123 C CA . SER B 1 260 ? 45.421 -25.130 21.995 1.00 34.85 238 SER B CA 1
ATOM 4124 C C . SER B 1 260 ? 45.134 -25.116 23.500 1.00 32.64 238 SER B C 1
ATOM 4125 O O . SER B 1 260 ? 45.603 -25.983 24.232 1.00 41.26 238 SER B O 1
ATOM 4128 N N . LYS B 1 261 ? 44.311 -24.166 23.942 1.00 35.80 239 LYS B N 1
ATOM 4129 C CA . LYS B 1 261 ? 43.941 -24.117 25.356 1.00 38.37 239 LYS B CA 1
ATOM 4130 C C . LYS B 1 261 ? 43.171 -25.377 25.766 1.00 34.95 239 LYS B C 1
ATOM 4131 O O . LYS B 1 261 ? 43.422 -25.931 26.836 1.00 37.51 239 LYS B O 1
ATOM 4137 N N . ALA B 1 262 ? 42.239 -25.812 24.902 1.00 34.50 240 ALA B N 1
ATOM 4138 C CA . ALA B 1 262 ? 41.424 -26.991 25.142 1.00 31.42 240 ALA B CA 1
ATOM 4139 C C . ALA B 1 262 ? 42.306 -28.241 25.219 1.00 39.30 240 ALA B C 1
ATOM 4140 O O . ALA B 1 262 ? 42.137 -29.061 26.136 1.00 32.42 240 ALA B O 1
ATOM 4142 N N . ALA B 1 263 ? 43.253 -28.370 24.267 1.00 30.81 241 ALA B N 1
ATOM 4143 C CA . ALA B 1 263 ? 44.119 -29.541 24.256 1.00 31.74 241 ALA B CA 1
ATOM 4144 C C . ALA B 1 263 ? 44.956 -29.600 25.528 1.00 32.60 241 ALA B C 1
ATOM 4145 O O . ALA B 1 263 ? 45.108 -30.655 26.136 1.00 34.67 241 ALA B O 1
ATOM 4147 N N . LEU B 1 264 ? 45.578 -28.474 25.865 1.00 32.41 242 LEU B N 1
ATOM 4148 C CA . LEU B 1 264 ? 46.456 -28.407 27.024 1.00 33.94 242 LEU B CA 1
ATOM 4149 C C . LEU B 1 264 ? 45.686 -28.788 28.285 1.00 32.47 242 LEU B C 1
ATOM 4150 O O . LEU B 1 264 ? 46.180 -29.575 29.106 1.00 36.42 242 LEU B O 1
ATOM 4155 N N . ALA B 1 265 ? 44.432 -28.315 28.386 1.00 34.79 243 ALA B N 1
ATOM 4156 C CA . ALA B 1 265 ? 43.581 -28.629 29.537 1.00 37.13 243 ALA B CA 1
ATOM 4157 C C . ALA B 1 265 ? 43.325 -30.133 29.658 1.00 41.34 243 ALA B C 1
ATOM 4158 O O . ALA B 1 265 ? 43.401 -30.686 30.757 1.00 36.69 243 ALA B O 1
ATOM 4160 N N . VAL B 1 266 ? 43.038 -30.796 28.516 1.00 33.30 244 VAL B N 1
ATOM 4161 C CA . VAL B 1 266 ? 42.831 -32.234 28.506 1.00 31.78 244 VAL B CA 1
ATOM 4162 C C . VAL B 1 266 ? 44.113 -32.933 28.956 1.00 32.80 244 VAL B C 1
ATOM 4163 O O . VAL B 1 266 ? 44.089 -33.867 29.763 1.00 35.08 244 VAL B O 1
ATOM 4167 N N . TYR B 1 267 ? 45.254 -32.507 28.409 1.00 28.81 245 TYR B N 1
ATOM 4168 C CA . TYR B 1 267 ? 46.504 -33.158 28.786 1.00 32.23 245 TYR B CA 1
ATOM 4169 C C . TYR B 1 267 ? 46.765 -33.035 30.300 1.00 32.83 245 TYR B C 1
ATOM 4170 O O . TYR B 1 267 ? 47.135 -34.027 30.957 1.00 33.14 245 TYR B O 1
ATOM 4179 N N . GLU B 1 268 ? 46.518 -31.834 30.829 1.00 38.40 246 GLU B N 1
ATOM 4180 C CA . GLU B 1 268 ? 46.755 -31.526 32.234 1.00 40.94 246 GLU B CA 1
ATOM 4181 C C . GLU B 1 268 ? 45.823 -32.368 33.096 1.00 37.85 246 GLU B C 1
ATOM 4182 O O . GLU B 1 268 ? 46.246 -32.886 34.142 1.00 39.97 246 GLU B O 1
ATOM 4188 N N . ASP B 1 269 ? 44.577 -32.543 32.632 1.00 35.80 247 ASP B N 1
ATOM 4189 C CA . ASP B 1 269 ? 43.565 -33.337 33.329 1.00 30.91 247 ASP B CA 1
ATOM 4190 C C . ASP B 1 269 ? 44.051 -34.776 33.425 1.00 46.64 247 ASP B C 1
ATOM 4191 O O . ASP B 1 269 ? 44.104 -35.344 34.507 1.00 43.16 247 ASP B O 1
ATOM 4196 N N . ILE B 1 270 ? 44.438 -35.354 32.279 1.00 39.65 248 ILE B N 1
ATOM 4197 C CA . ILE B 1 270 ? 44.831 -36.751 32.240 1.00 33.72 248 ILE B CA 1
ATOM 4198 C C . ILE B 1 270 ? 46.041 -36.972 33.154 1.00 34.17 248 ILE B C 1
ATOM 4199 O O . ILE B 1 270 ? 46.146 -37.993 33.831 1.00 41.45 248 ILE B O 1
ATOM 4204 N N . LYS B 1 271 ? 46.984 -36.038 33.100 1.00 32.30 249 LYS B N 1
ATOM 4205 C CA . LYS B 1 271 ? 48.211 -36.166 33.867 1.00 44.79 249 LYS B CA 1
ATOM 4206 C C . LYS B 1 271 ? 47.938 -36.078 35.372 1.00 51.22 249 LYS B C 1
ATOM 4207 O O . LYS B 1 271 ? 48.581 -36.767 36.157 1.00 43.04 249 LYS B O 1
ATOM 4213 N N . LYS B 1 272 ? 47.000 -35.211 35.759 1.00 42.78 250 LYS B N 1
ATOM 4214 C CA . LYS B 1 272 ? 46.770 -34.940 37.179 1.00 46.65 250 LYS B CA 1
ATOM 4215 C C . LYS B 1 272 ? 45.823 -35.975 37.777 1.00 46.01 250 LYS B C 1
ATOM 4216 O O . LYS B 1 272 ? 45.959 -36.360 38.938 1.00 52.87 250 LYS B O 1
ATOM 4222 N N . HIS B 1 273 ? 44.866 -36.447 36.988 1.00 48.51 251 HIS B N 1
ATOM 4223 C CA . HIS B 1 273 ? 43.802 -37.268 37.546 1.00 45.27 251 HIS B CA 1
ATOM 4224 C C . HIS B 1 273 ? 43.912 -38.729 37.103 1.00 51.72 251 HIS B C 1
ATOM 4225 O O . HIS B 1 273 ? 43.197 -39.582 37.629 1.00 43.66 251 HIS B O 1
ATOM 4232 N N . GLY B 1 274 ? 44.788 -39.020 36.124 1.00 42.03 252 GLY B N 1
ATOM 4233 C CA . GLY B 1 274 ? 44.976 -40.400 35.699 1.00 38.31 252 GLY B CA 1
ATOM 4234 C C . GLY B 1 274 ? 43.832 -40.917 34.827 1.00 38.59 252 GLY B C 1
ATOM 4235 O O . GLY B 1 274 ? 43.780 -42.096 34.524 1.00 39.10 252 GLY B O 1
ATOM 4236 N N . VAL B 1 275 ? 42.935 -40.018 34.387 1.00 41.58 253 VAL B N 1
ATOM 4237 C CA . VAL B 1 275 ? 41.757 -40.369 33.595 1.00 40.51 253 VAL B CA 1
ATOM 4238 C C . VAL B 1 275 ? 41.182 -39.069 33.039 1.00 40.52 253 VAL B C 1
ATOM 4239 O O . VAL B 1 275 ? 41.533 -38.013 33.551 1.00 38.50 253 VAL B O 1
ATOM 4243 N N . GLN B 1 276 ? 40.356 -39.143 31.982 1.00 36.04 254 GLN B N 1
ATOM 4244 C CA . GLN B 1 276 ? 39.952 -37.942 31.248 1.00 38.24 254 GLN B CA 1
ATOM 4245 C C . GLN B 1 276 ? 38.510 -37.565 31.587 1.00 38.67 254 GLN B C 1
ATOM 4246 O O . GLN B 1 276 ? 37.897 -36.755 30.884 1.00 37.83 254 GLN B O 1
ATOM 4252 N N . THR B 1 277 ? 38.001 -38.126 32.694 1.00 36.95 255 THR B N 1
ATOM 4253 C CA . THR B 1 277 ? 36.627 -37.933 33.137 1.00 38.69 255 THR B CA 1
ATOM 4254 C C . THR B 1 277 ? 36.242 -36.450 33.141 1.00 32.65 255 THR B C 1
ATOM 4255 O O . THR B 1 277 ? 35.196 -36.097 32.589 1.00 39.59 255 THR B O 1
ATOM 4259 N N . ALA B 1 278 ? 37.050 -35.611 33.797 1.00 34.65 256 ALA B N 1
ATOM 4260 C CA . ALA B 1 278 ? 36.738 -34.197 33.990 1.00 43.04 256 ALA B CA 1
ATOM 4261 C C . ALA B 1 278 ? 36.620 -33.451 32.653 1.00 41.58 256 ALA B C 1
ATOM 4262 O O . ALA B 1 278 ? 35.939 -32.430 32.559 1.00 41.28 256 ALA B O 1
ATOM 4264 N N . SER B 1 279 ? 37.241 -33.991 31.591 1.00 38.90 257 SER B N 1
ATOM 4265 C CA . SER B 1 279 ? 37.317 -33.309 30.301 1.00 33.73 257 SER B CA 1
ATOM 4266 C C . SER B 1 279 ? 36.123 -33.664 29.419 1.00 33.41 257 SER B C 1
ATOM 4267 O O . SER B 1 279 ? 35.898 -33.028 28.395 1.00 31.87 257 SER B O 1
ATOM 4270 N N . LEU B 1 280 ? 35.404 -34.741 29.746 1.00 33.55 258 LEU B N 1
ATOM 4271 C CA . LEU B 1 280 ? 34.341 -35.238 28.877 1.00 35.15 258 LEU B CA 1
ATOM 4272 C C . LEU B 1 280 ? 33.301 -34.172 28.526 1.00 36.09 258 LEU B C 1
ATOM 4273 O O . LEU B 1 280 ? 32.838 -34.113 27.371 1.00 36.75 258 LEU B O 1
ATOM 4278 N N . PRO B 1 281 ? 32.848 -33.319 29.486 1.00 37.41 259 PRO B N 1
ATOM 4279 C CA . PRO B 1 281 ? 31.902 -32.257 29.159 1.00 38.56 259 PRO B CA 1
ATOM 4280 C C . PRO B 1 281 ? 32.415 -31.305 28.081 1.00 44.81 259 PRO B C 1
ATOM 4281 O O . PRO B 1 281 ? 31.608 -30.637 27.443 1.00 38.99 259 PRO B O 1
ATOM 4285 N N . PHE B 1 282 ? 33.747 -31.249 27.881 1.00 32.79 260 PHE B N 1
ATOM 4286 C CA . PHE B 1 282 ? 34.352 -30.259 27.010 1.00 32.94 260 PHE B CA 1
ATOM 4287 C C . PHE B 1 282 ? 34.708 -30.837 25.633 1.00 32.56 260 PHE B C 1
ATOM 4288 O O . PHE B 1 282 ? 35.267 -30.132 24.803 1.00 33.43 260 PHE B O 1
ATOM 4296 N N . MET B 1 283 ? 34.267 -32.064 25.362 1.00 36.71 261 MET B N 1
ATOM 4297 C CA . MET B 1 283 ? 34.582 -32.752 24.120 1.00 32.81 261 MET B CA 1
ATOM 4298 C C . MET B 1 283 ? 33.398 -32.703 23.170 1.00 42.82 261 MET B C 1
ATOM 4299 O O . MET B 1 283 ? 32.262 -32.893 23.605 1.00 36.06 261 MET B O 1
ATOM 4304 N N . GLN B 1 284 ? 33.675 -32.500 21.870 1.00 36.15 262 GLN B N 1
ATOM 4305 C CA . GLN B 1 284 ? 32.644 -32.707 20.865 1.00 37.53 262 GLN B CA 1
ATOM 4306 C C . GLN B 1 284 ? 32.159 -34.155 20.955 1.00 33.74 262 GLN B C 1
ATOM 4307 O O . GLN B 1 284 ? 32.978 -35.058 21.124 1.00 32.61 262 GLN B O 1
ATOM 4313 N N . THR B 1 285 ? 30.832 -34.386 20.833 1.00 33.00 263 THR B N 1
ATOM 4314 C CA . THR B 1 285 ? 30.292 -35.739 20.899 1.00 41.08 263 THR B CA 1
ATOM 4315 C C . THR B 1 285 ? 30.639 -36.504 19.618 1.00 38.40 263 THR B C 1
ATOM 4316 O O . THR B 1 285 ? 30.809 -35.900 18.573 1.00 38.68 263 THR B O 1
ATOM 4320 N N . ARG B 1 286 ? 30.726 -37.831 19.724 1.00 39.50 264 ARG B N 1
ATOM 4321 C CA . ARG B 1 286 ? 30.919 -38.707 18.570 1.00 44.22 264 ARG B CA 1
ATOM 4322 C C . ARG B 1 286 ? 29.850 -38.421 17.519 1.00 55.55 264 ARG B C 1
ATOM 4323 O O . ARG B 1 286 ? 30.137 -38.381 16.322 1.00 41.97 264 ARG B O 1
ATOM 4331 N N . GLU B 1 287 ? 28.614 -38.209 17.983 1.00 49.15 265 GLU B N 1
ATOM 4332 C CA . GLU B 1 287 ? 27.494 -37.929 17.100 1.00 43.49 265 GLU B CA 1
ATOM 4333 C C . GLU B 1 287 ? 27.737 -36.648 16.298 1.00 42.10 265 GLU B C 1
ATOM 4334 O O . GLU B 1 287 ? 27.448 -36.602 15.095 1.00 51.09 265 GLU B O 1
ATOM 4340 N N . ALA B 1 288 ? 28.252 -35.598 16.957 1.00 37.38 266 ALA B N 1
ATOM 4341 C CA . ALA B 1 288 ? 28.506 -34.346 16.263 1.00 38.51 266 ALA B CA 1
ATOM 4342 C C . ALA B 1 288 ? 29.658 -34.544 15.267 1.00 39.76 266 ALA B C 1
ATOM 4343 O O . ALA B 1 288 ? 29.633 -33.992 14.174 1.00 38.50 266 ALA B O 1
ATOM 4345 N N . LEU B 1 289 ? 30.665 -35.329 15.667 1.00 39.84 267 LEU B N 1
ATOM 4346 C CA . LEU B 1 289 ? 31.822 -35.581 14.821 1.00 35.56 267 LEU B CA 1
ATOM 4347 C C . LEU B 1 289 ? 31.335 -36.279 13.545 1.00 41.80 267 LEU B C 1
ATOM 4348 O O . LEU B 1 289 ? 31.646 -35.834 12.443 1.00 38.11 267 LEU B O 1
ATOM 4353 N N . TYR B 1 290 ? 30.531 -37.337 13.709 1.00 36.15 268 TYR B N 1
ATOM 4354 C CA . TYR B 1 290 ? 29.984 -38.064 12.567 1.00 37.30 268 TYR B CA 1
ATOM 4355 C C . TYR B 1 290 ? 29.208 -37.133 11.637 1.00 42.87 268 TYR B C 1
ATOM 4356 O O . TYR B 1 290 ? 29.277 -37.269 10.418 1.00 48.09 268 TYR B O 1
ATOM 4365 N N . GLU B 1 291 ? 28.474 -36.175 12.202 1.00 46.28 269 GLU B N 1
ATOM 4366 C CA . GLU B 1 291 ? 27.676 -35.266 11.390 1.00 44.36 269 GLU B CA 1
ATOM 4367 C C . GLU B 1 291 ? 28.579 -34.317 10.603 1.00 47.02 269 GLU B C 1
ATOM 4368 O O . GLU B 1 291 ? 28.314 -34.018 9.442 1.00 47.51 269 GLU B O 1
ATOM 4374 N N . VAL B 1 292 ? 29.623 -33.790 11.245 1.00 35.63 270 VAL B N 1
ATOM 4375 C CA . VAL B 1 292 ? 30.525 -32.888 10.546 1.00 37.43 270 VAL B CA 1
ATOM 4376 C C . VAL B 1 292 ? 31.224 -33.639 9.400 1.00 36.10 270 VAL B C 1
ATOM 4377 O O . VAL B 1 292 ? 31.416 -33.074 8.327 1.00 40.08 270 VAL B O 1
ATOM 4381 N N . LEU B 1 293 ? 31.569 -34.905 9.634 1.00 35.30 271 LEU B N 1
ATOM 4382 C CA . LEU B 1 293 ? 32.245 -35.702 8.617 1.00 37.73 271 LEU B CA 1
ATOM 4383 C C . LEU B 1 293 ? 31.246 -36.165 7.560 1.00 50.47 271 LEU B C 1
ATOM 4384 O O . LEU B 1 293 ? 31.649 -36.773 6.563 1.00 45.82 271 LEU B O 1
ATOM 4389 N N . ASN B 1 294 ? 29.950 -35.927 7.805 1.00 48.73 272 ASN B N 1
ATOM 4390 C CA . ASN B 1 294 ? 28.910 -36.351 6.876 1.00 44.25 272 ASN B CA 1
ATOM 4391 C C . ASN B 1 294 ? 28.952 -37.870 6.707 1.00 44.19 272 ASN B C 1
ATOM 4392 O O . ASN B 1 294 ? 28.841 -38.393 5.597 1.00 50.49 272 ASN B O 1
ATOM 4397 N N . TYR B 1 295 ? 29.128 -38.590 7.819 1.00 43.28 273 TYR B N 1
ATOM 4398 C CA . TYR B 1 295 ? 29.377 -40.018 7.791 1.00 36.63 273 TYR B CA 1
ATOM 4399 C C . TYR B 1 295 ? 28.219 -40.773 7.145 1.00 57.84 273 TYR B C 1
ATOM 4400 O O . TYR B 1 295 ? 28.437 -41.791 6.493 1.00 57.47 273 TYR B O 1
ATOM 4409 N N . HIS B 1 296 ? 26.992 -40.290 7.354 1.00 63.34 274 HIS B N 1
ATOM 4410 C CA . HIS B 1 296 ? 25.806 -41.022 6.932 1.00 60.27 274 HIS B CA 1
ATOM 4411 C C . HIS B 1 296 ? 25.790 -41.171 5.417 1.00 56.99 274 HIS B C 1
ATOM 4412 O O . HIS B 1 296 ? 25.414 -42.219 4.907 1.00 54.01 274 HIS B O 1
ATOM 4419 N N . ALA B 1 297 ? 26.248 -40.121 4.733 1.00 48.83 275 ALA B N 1
ATOM 4420 C CA . ALA B 1 297 ? 26.272 -40.044 3.282 1.00 54.20 275 ALA B CA 1
ATOM 4421 C C . ALA B 1 297 ? 27.202 -41.097 2.681 1.00 58.96 275 ALA B C 1
ATOM 4422 O O . ALA B 1 297 ? 27.017 -41.466 1.519 1.00 43.98 275 ALA B O 1
ATOM 4424 N N . TYR B 1 298 ? 28.184 -41.575 3.469 1.00 50.07 276 TYR B N 1
ATOM 4425 C CA . TYR B 1 298 ? 29.048 -42.665 3.031 1.00 47.67 276 TYR B CA 1
ATOM 4426 C C . TYR B 1 298 ? 28.258 -43.969 3.056 1.00 53.65 276 TYR B C 1
ATOM 4427 O O . TYR B 1 298 ? 28.291 -44.722 2.091 1.00 55.70 276 TYR B O 1
ATOM 4436 N N . GLU B 1 299 ? 27.543 -44.218 4.161 1.00 50.82 277 GLU B N 1
ATOM 4437 C CA . GLU B 1 299 ? 26.704 -45.402 4.290 1.00 53.50 277 GLU B CA 1
ATOM 4438 C C . GLU B 1 299 ? 25.657 -45.439 3.174 1.00 47.60 277 GLU B C 1
ATOM 4439 O O . GLU B 1 299 ? 25.483 -46.480 2.543 1.00 67.41 277 GLU B O 1
ATOM 4445 N N . ASP B 1 300 ? 24.981 -44.299 2.938 1.00 53.06 278 ASP B N 1
ATOM 4446 C CA . ASP B 1 300 ? 23.913 -44.171 1.955 1.00 65.86 278 ASP B CA 1
ATOM 4447 C C . ASP B 1 300 ? 24.457 -44.360 0.539 1.00 82.91 278 ASP B C 1
ATOM 4448 O O . ASP B 1 300 ? 23.726 -44.792 -0.351 1.00 61.53 278 ASP B O 1
ATOM 4453 N N . LYS B 1 301 ? 25.725 -43.988 0.323 1.00 79.98 279 LYS B N 1
ATOM 4454 C CA . LYS B 1 301 ? 26.324 -44.059 -1.001 1.00 63.06 279 LYS B CA 1
ATOM 4455 C C . LYS B 1 301 ? 26.513 -45.520 -1.395 1.00 53.07 279 LYS B C 1
ATOM 4456 O O . LYS B 1 301 ? 26.218 -45.889 -2.530 1.00 68.08 279 LYS B O 1
ATOM 4462 N N . LEU B 1 302 ? 26.986 -46.333 -0.440 1.00 46.73 280 LEU B N 1
ATOM 4463 C CA . LEU B 1 302 ? 27.217 -47.757 -0.646 1.00 54.60 280 LEU B CA 1
ATOM 4464 C C . LEU B 1 302 ? 25.897 -48.510 -0.842 1.00 82.87 280 LEU B C 1
ATOM 4465 O O . LEU B 1 302 ? 25.864 -49.550 -1.506 1.00 74.10 280 LEU B O 1
ATOM 4470 N N . ASN B 1 303 ? 24.819 -48.002 -0.228 1.00 66.17 281 ASN B N 1
ATOM 4471 C CA . ASN B 1 303 ? 23.507 -48.619 -0.369 1.00 62.45 281 ASN B CA 1
ATOM 4472 C C . ASN B 1 303 ? 22.900 -48.216 -1.708 1.00 54.90 281 ASN B C 1
ATOM 4473 O O . ASN B 1 303 ? 22.177 -48.993 -2.322 1.00 59.71 281 ASN B O 1
ATOM 4478 N N . GLN B 1 304 ? 23.201 -46.985 -2.139 1.00 51.08 282 GLN B N 1
ATOM 4479 C CA . GLN B 1 304 ? 22.713 -46.418 -3.386 1.00 51.30 282 GLN B CA 1
ATOM 4480 C C . GLN B 1 304 ? 23.357 -47.084 -4.611 1.00 65.88 282 GLN B C 1
ATOM 4481 O O . GLN B 1 304 ? 22.754 -47.066 -5.683 1.00 61.53 282 GLN B O 1
ATOM 4487 N N . LEU B 1 305 ? 24.562 -47.663 -4.468 1.00 69.96 283 LEU B N 1
ATOM 4488 C CA . LEU B 1 305 ? 25.338 -48.091 -5.628 1.00 63.89 283 LEU B CA 1
ATOM 4489 C C . LEU B 1 305 ? 25.471 -49.610 -5.719 1.00 65.49 283 LEU B C 1
ATOM 4490 O O . LEU B 1 305 ? 25.625 -50.143 -6.815 1.00 76.40 283 LEU B O 1
ATOM 4495 N N . PHE B 1 306 ? 25.448 -50.302 -4.574 1.00 65.11 284 PHE B N 1
ATOM 4496 C CA . PHE B 1 306 ? 25.723 -51.731 -4.561 1.00 81.79 284 PHE B CA 1
ATOM 4497 C C . PHE B 1 306 ? 24.543 -52.492 -3.950 1.00 103.30 284 PHE B C 1
ATOM 4498 O O . PHE B 1 306 ? 23.468 -51.925 -3.758 1.00 110.96 284 PHE B O 1
ATOM 4506 N N . LYS B 1 307 ? 24.743 -53.788 -3.677 1.00 136.62 285 LYS B N 1
ATOM 4507 C CA . LYS B 1 307 ? 23.820 -54.559 -2.853 1.00 147.96 285 LYS B CA 1
ATOM 4508 C C . LYS B 1 307 ? 24.618 -55.420 -1.874 1.00 156.38 285 LYS B C 1
ATOM 4509 O O . LYS B 1 307 ? 25.748 -55.080 -1.533 1.00 146.00 285 LYS B O 1
ATOM 4515 N N . ARG B 1 308 ? 24.011 -56.521 -1.410 1.00 153.46 286 ARG B N 1
ATOM 4516 C CA . ARG B 1 308 ? 24.616 -57.407 -0.425 1.00 139.30 286 ARG B CA 1
ATOM 4517 C C . ARG B 1 308 ? 24.936 -56.605 0.845 1.00 127.40 286 ARG B C 1
ATOM 4518 O O . ARG B 1 308 ? 25.407 -57.230 1.818 1.00 132.58 286 ARG B O 1
#

Organism: Coxiella burnetii (strain RSA 493 / Nine Mile phase I) (NCBI:txid227377)

InterPro domains:
  IPR012695 2-methylisocitrate lyase [MF_01939] (1-287)
  IPR012695 2-methylisocitrate lyase [TIGR02317] (4-285)
  IPR015813 Pyruvate/Phosphoenolpyruvate kinase-like domain superfamily [SSF51621] (3-284)
  IPR018523 Isocitrate lyase/phosphorylmutase, conserved site [PS00161] (116-121)
  IPR039556 ICL/PEPM domain [cd00377] (7-247)
  IPR040442 Pyruvate kinase-like domain superfamily [G3DSA:3.20.20.60] (1-289)

Sequence (587 aa):
SGVDLGTENLYFQSMSPGKLFRQQAVANEHPLQIVGAINAYCALLAENVGFKAIYLSGGGVANTLGLPDLGITDLHDVLEDARRITAATHLPLLVDIDDTGFGGAFTIARAIKEMERAQVAAVHMEDQVAQKRCGHRPGKELVNTNEMVDRIKAAVDVKSNDFVLIARTDAYAVEGLKATIDRACTYVEAGADMIFAEALENINDYPTFCKAVKVPVLANMTEFGKTPLYTAAQLADHGVKMVLYPRSADRAMSKAALAVYEDIKKHGVQTASLPFMQTREALYEVLNYHAYEDKLNQLFKRSMSPGKLFRQAVANEHPLQIVGAINAYCALLAENVGFKAIYLSGGGVANTLGLPDLGITDLHDVLEDARRITAATHLPLLVDIDDTGFGGAFTIARAIKEMERAQVAAVHMEDQVAQKRCGHRPGKELVNTNEMVDRIKAAVDVKSNDFVLIARTDAYAVEGLKATIDRACTYVEAGADMIFAEEALENINDYPTFCKAVKVPVLANMTEFGKTPLYTAAQLADHGVKMVLYPRSADRAMSKAALAVYEDIKKHGVQTASLPFMQTREALYEVLNYHAYEDKLNQLFKR

Secondary structure (DSSP, 8-state):
-EEEETTEEEE-----HHHHHHHHHHHSSSEEEEE-SSHHHHHHHHHHT-SEEEE-HHHHHHHTT--SSS---HHHHHHHHHHHHHH--S-EEEE-TT-SSSHHHHHHHHHHHHHTT--EEEEE-B-----TTPPP--PBPPHHHHHHHHHHHHHH--SSSEEEEEE--HHHHHHHHHHHHHHHHHHHT-SEEEEEPPSSGGGHHHHHHHH-S-EEEE--SSSSS----HHHHHHTT--EEEESSHHHHHHHHHHHHHHHHHHHHSS-GGGGGGS--HHHHHHHTTTHHHHHHHHHHS--/---HHHHHHHHHHHSSSEEEEE-SSHHHHHHHHHHT-SEEEE-HHHHHHHTT--SSS---HHHHHHHHHHHHHH--S-EEEE-TT-SSSHHHHHHHHHHHHHTT--EEEEE-B-----TTPPP--PBPPHHHHHHHHHHHHHH--SSSEEEEEE--HHHHHHHHHHHHHHHHHHTT--EEEEEPPSSGGGHHHHHHHH-S-EEEE--SSSSS----HHHHHHTT--EEEESSHHHHHHHHHHHHHHHHHHHHSSSGGGGGGSPPHHHHHHHTTHHHHHHHHHHH---

Nearest PDB structures (foldseek):
  3eoo-assembly4_L  TM=9.894E-01  e=1.637E-38  Burkholderia pseudomallei 1655
  1oqf-assembly1_A  TM=9.799E-01  e=2.190E-38  Escherichia coli
  6t4v-assembly1_C  TM=9.725E-01  e=9.082E-37  Pseudomonas aeruginosa PAO1
  1xg3-assembly1_B  TM=9.504E-01  e=3.268E-36  Escherichia coli
  1o5q-assembly1_B  TM=9.700E-01  e=2.426E-34  Salmonella enterica subsp. enterica serovar Typhimurium

Foldseek 3Di:
DWDDPPNDTDDDDDDALLQLVVVQLVVDLAQEEEEDCAQLSLLVCVVVPHQEYEHDQQSLQVVVVHGSQLPDALVSQLVRLLRNVVNDSRAYEYEHEQQRDDLVSNQVSQVSCVVSRHNEYEHEQADDPDPPPDDRDRHGDPLVRSLRSLLSNVVRHDPSRAYEYEYACCVPPNDPVVLVSLQSNVVSPHQEYEYEAHQDLLSQLVSCVSNVHAYEYEDEPPDPHDDDDSNSNSVSPHRYYYYHCVVVVVVVVLVVVQVVCCVVPVDNVVSVVVDDDPVVSCVSSVVVVVVVVCVVPDDD/DAALLNLVVVQLPPDLAQEEEEDLAQLSLLVCVVVPHQEYEHDQQSLQVVVVHGSQLPDALVSQLVRLLRNVVNDLRAYEYEHEQQRDALVSNQVSQVSCSVSRHNEYEHEQADDDDPPPDDRDRHGDDLVRSLRSLLSNQVRHDPSRAYEYEYACCVPPNLPVVLVSLQSNVVSPHQEYEYEADQDLLSQLVSQVSNVHAYEYEAEPPDPHHDDDSNSNSVSRHRYYYYHCVVVVVVVVLVVVQVVCCVVPVDSVVSVVVDDDPVVSCVSSVVVVVVVVCVVPHHD

Solvent-accessible surface area: 30501 Å² total; per-residue (Å²): 126,39,78,89,131,68,124,108,100,90,166,101,92,108,42,42,41,3,71,52,0,62,72,11,5,76,114,61,145,11,1,68,0,22,11,5,32,61,24,58,12,0,38,60,10,70,108,117,37,51,97,0,0,4,2,11,4,6,1,3,2,61,78,99,67,62,68,88,97,68,100,18,69,9,99,49,4,3,70,31,0,35,147,0,9,48,44,9,168,27,10,1,0,0,9,0,36,18,0,52,38,50,25,73,50,4,9,122,0,0,98,18,0,47,36,3,66,3,0,0,0,1,0,22,0,36,28,56,125,66,155,144,44,65,166,104,32,98,75,31,6,91,39,108,63,0,26,49,13,0,71,4,0,50,54,45,32,56,137,40,7,0,0,0,0,56,2,12,0,30,62,78,76,32,42,155,30,0,25,72,22,0,32,40,0,26,147,18,27,5,30,5,0,1,0,32,0,0,91,72,18,102,38,0,59,62,0,15,166,31,0,137,29,31,2,0,0,8,2,37,41,186,52,196,24,43,119,38,83,18,66,76,0,11,112,37,37,3,96,0,0,0,46,13,37,41,51,16,88,65,75,68,162,57,46,99,53,36,152,77,16,77,176,154,121,67,75,79,85,59,6,100,108,175,76,96,87,173,124,32,65,83,108,20,76,72,103,101,39,108,89,84,52,72,112,126,39,44,192,281,167,89,38,38,3,91,44,0,69,80,12,6,77,120,55,132,12,1,68,0,23,10,4,33,62,26,59,12,0,36,62,10,74,11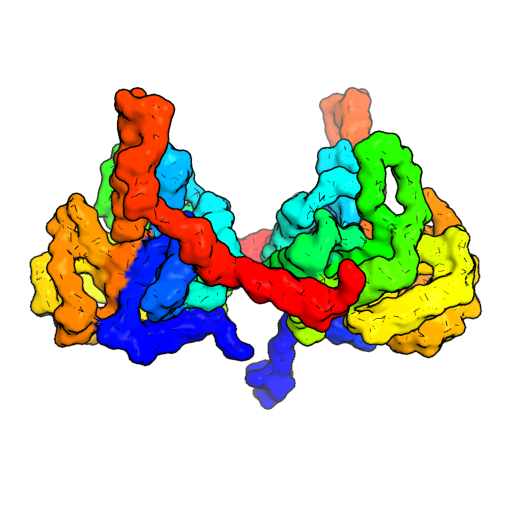3,112,41,50,101,0,0,5,3,12,2,6,2,2,2,61,79,100,68,62,66,85,99,63,101,13,72,8,100,48,0,2,68,29,0,39,149,0,11,49,47,8,170,31,10,0,0,0,9,0,30,15,0,51,39,53,22,74,48,3,11,120,0,0,100,19,0,46,38,5,63,2,0,0,0,0,0,12,0,45,28,55,127,75,156,144,41,81,166,102,37,151,103,31,8,90,32,100,71,0,18,48,16,1,78,5,0,48,52,49,32,52,137,38,4,0,0,0,0,59,0,29,0,28,79,93,79,31,40,154,30,0,25,73,20,0,42,43,0,39,147,14,28,4,30,6,0,1,0,33,0,0,106,79,22,102,35,0,58,75,0,7,173,34,2,172,28,38,0,0,0,13,1,36,40,188,50,172,33,48,112,38,83,21,66,78,0,7,112,36,30,1,50,0,0,0,44,11,37,41,51,18,86,65,75,66,163,57,45,105,56,36,148,76,15,76,176,151,124,68,75,80,84,59,4,99,104,165,79,93,86,146,107,32,64,68,119,20,77,91,94,106,44,105,80,88,49,73,121,122,33,46,171,253

B-factor: mean 57.86, std 24.59, range [24.76, 180.79]

Radius of gyration: 27.74 Å; Cα contacts (8 Å, |Δi|>4): 1043; chains: 2; bounding box: 65×75×77 Å